Protein AF-0000000079301008 (afdb_homodimer)

pLDDT: mean 95.33, std 5.74, range [49.12, 98.88]

Solvent-accessible surface area (backbone atoms only — not comparable to full-atom values): 20962 Å² total; per-residue (Å²): 133,86,82,76,75,63,61,48,75,62,96,60,30,37,34,34,62,56,54,77,85,48,45,66,58,54,61,72,53,64,46,72,78,66,42,67,60,47,80,73,55,56,88,43,103,39,72,67,31,43,48,50,43,50,50,51,56,71,63,36,83,56,44,48,54,23,32,30,19,46,70,90,41,82,35,36,36,39,29,44,38,63,63,33,70,85,40,23,30,35,29,51,50,76,46,63,33,72,91,43,63,91,46,66,48,63,60,50,50,49,48,56,51,49,47,44,38,44,74,70,70,54,28,47,26,41,33,36,73,38,36,65,84,41,55,68,60,50,50,53,40,48,72,56,62,37,43,79,34,36,47,42,73,50,61,38,44,36,96,88,68,47,63,38,37,29,31,33,32,34,45,42,48,88,50,42,66,61,37,48,52,53,50,46,45,74,76,67,50,68,137,134,87,82,76,75,64,62,49,75,62,96,60,30,36,35,35,63,54,57,78,86,47,46,66,58,52,60,74,55,63,47,70,78,68,41,68,60,46,81,74,56,55,87,43,101,39,70,66,32,42,49,52,42,52,50,49,55,71,64,37,82,57,44,48,53,24,32,29,21,46,70,90,40,81,35,36,36,39,30,44,38,62,64,34,72,87,40,24,30,34,28,51,48,75,47,63,34,73,92,43,62,93,48,64,49,62,60,50,52,49,48,57,51,48,47,43,39,44,72,70,71,54,25,46,26,41,33,36,72,37,37,64,84,39,57,68,61,51,51,52,40,49,72,55,61,36,44,80,33,36,48,41,72,49,61,37,44,36,94,88,68,48,64,37,38,30,32,33,31,36,44,43,48,89,51,41,66,61,34,49,52,53,48,46,42,73,73,66,50,69,137

Radius of gyration: 22.97 Å; Cα contacts (8 Å, |Δi|>4): 709; chains: 2; bounding box: 44×75×54 Å

Secondary structure (DSSP, 8-state):
-----S-EE-SSEEEEE--GGGHHHHHHT--HHHHTT-SS--SSSSHHHHHHHHHHHHHSTTEEEEEEEETTEEEEEEEEEEEEGGGTEEEEEEEE-GGGTTSSHHHHHHHHHHHIIIIIS--SEEEEEEETT-HHHHHHHHHHTPEEEEEEEEEEE-TTS-EEEEEEEEEEGGGHHHHHHHHHHHHH---/-----S-EE-SSEEEEE--GGGHHHHHHT--HHHHTT-SS--SSSSHHHHHHHHHHHHHSTTEEEEEEEETTEEEEEEEEEEEEGGGTEEEEEEEE-GGGTTSHHHHHHHHHHHHIIIIIS--SEEEEEEETT-HHHHHHHHHHTPEEEEEEEEEEE-TTS-EEEEEEEEEEGGGHHHHHHHHHHHHH---

Structure (mmCIF, N/CA/C/O backbone):
data_AF-0000000079301008-model_v1
#
loop_
_entity.id
_entity.type
_entity.pdbx_description
1 polymer 'Alanine acetyltransferase'
#
loop_
_atom_site.group_PDB
_atom_site.id
_atom_site.type_symbol
_atom_site.label_atom_id
_atom_site.label_alt_id
_atom_site.label_comp_id
_atom_site.label_asym_id
_atom_site.label_entity_id
_atom_site.label_seq_id
_atom_site.pdbx_PDB_ins_code
_atom_site.Cartn_x
_atom_site.Cartn_y
_atom_site.Cartn_z
_atom_site.occupancy
_atom_site.B_iso_or_equiv
_atom_site.auth_seq_id
_atom_site.auth_comp_id
_atom_site.auth_asym_id
_atom_site.auth_atom_id
_atom_site.pdbx_PDB_model_num
ATOM 1 N N . MET A 1 1 ? 17.016 2.123 12.203 1 80 1 MET A N 1
ATOM 2 C CA . MET A 1 1 ? 15.664 2.422 12.672 1 80 1 MET A CA 1
ATOM 3 C C . MET A 1 1 ? 15.391 3.922 12.625 1 80 1 MET A C 1
ATOM 5 O O . MET A 1 1 ? 16.25 4.727 12.992 1 80 1 MET A O 1
ATOM 9 N N . TRP A 1 2 ? 14.336 4.352 11.938 1 92.25 2 TRP A N 1
ATOM 10 C CA . TRP A 1 2 ? 13.992 5.766 11.836 1 92.25 2 TRP A CA 1
ATOM 11 C C . TRP A 1 2 ? 13.445 6.297 13.156 1 92.25 2 TRP A C 1
ATOM 13 O O . TRP A 1 2 ? 12.711 5.598 13.852 1 92.25 2 TRP A O 1
ATOM 23 N N . THR A 1 3 ? 13.898 7.441 13.555 1 91.94 3 THR A N 1
ATOM 24 C CA . THR A 1 3 ? 13.383 8.133 14.734 1 91.94 3 THR A CA 1
ATOM 25 C C . THR A 1 3 ? 12.781 9.484 14.352 1 91.94 3 THR A C 1
ATOM 27 O O . THR A 1 3 ? 13.266 10.148 13.438 1 91.94 3 THR A O 1
ATOM 30 N N . PHE A 1 4 ? 11.766 9.789 14.992 1 94.12 4 PHE A N 1
ATOM 31 C CA . PHE A 1 4 ? 11.094 11.062 14.75 1 94.12 4 PHE A CA 1
ATOM 32 C C . PHE A 1 4 ? 11.141 11.938 15.992 1 94.12 4 PHE A C 1
ATOM 34 O O . PHE A 1 4 ? 11.055 11.445 17.125 1 94.12 4 PHE A O 1
ATOM 41 N N . PRO A 1 5 ? 11.297 13.289 15.812 1 94.06 5 PRO A N 1
ATOM 42 C CA . PRO A 1 5 ? 11.266 14.188 16.969 1 94.06 5 PRO A CA 1
ATOM 43 C C . PRO A 1 5 ? 9.891 14.234 17.641 1 94.06 5 PRO A C 1
ATOM 45 O O . PRO A 1 5 ? 8.867 14.125 16.969 1 94.06 5 PRO A O 1
ATOM 48 N N . GLU A 1 6 ? 9.969 14.406 18.891 1 95.44 6 GLU A N 1
ATOM 49 C CA . GLU A 1 6 ? 8.711 14.531 19.625 1 95.44 6 GLU A CA 1
ATOM 50 C C . GLU A 1 6 ? 8.008 15.844 19.297 1 95.44 6 GLU A C 1
ATOM 52 O O . GLU A 1 6 ? 6.781 15.914 19.297 1 95.44 6 GLU A O 1
ATOM 57 N N . ARG A 1 7 ? 8.906 16.797 19.047 1 97.88 7 ARG A N 1
ATOM 58 C CA . ARG A 1 7 ? 8.375 18.125 18.766 1 97.88 7 ARG A CA 1
ATOM 59 C C . ARG A 1 7 ? 9.047 18.734 17.547 1 97.88 7 ARG A C 1
ATOM 61 O O . ARG A 1 7 ? 10.25 18.547 17.328 1 97.88 7 ARG A O 1
ATOM 68 N N . LEU A 1 8 ? 8.289 19.391 16.734 1 97.88 8 LEU A N 1
ATOM 69 C CA . LEU A 1 8 ? 8.766 20.219 15.625 1 97.88 8 LEU A CA 1
ATOM 70 C C . LEU A 1 8 ? 8.148 21.609 15.68 1 97.88 8 LEU A C 1
ATOM 72 O O . LEU A 1 8 ? 6.98 21.766 16.062 1 97.88 8 LEU A O 1
ATOM 76 N N . ALA A 1 9 ? 8.922 22.625 15.375 1 97.5 9 ALA A N 1
ATOM 77 C CA . ALA A 1 9 ? 8.422 24 15.414 1 97.5 9 ALA A CA 1
ATOM 78 C C . ALA A 1 9 ? 8.758 24.734 14.117 1 97.5 9 ALA A C 1
ATOM 80 O O . ALA A 1 9 ? 9.883 24.656 13.625 1 97.5 9 ALA A O 1
ATOM 81 N N . GLY A 1 10 ? 7.762 25.281 13.57 1 97.56 10 GLY A N 1
ATOM 82 C CA . GLY A 1 10 ? 7.922 26.203 12.453 1 97.56 10 GLY A CA 1
ATOM 83 C C . GLY A 1 10 ? 7.625 27.641 12.828 1 97.56 10 GLY A C 1
ATOM 84 O O . GLY A 1 10 ? 7.742 28.016 13.992 1 97.56 10 GLY A O 1
ATOM 85 N N . ARG A 1 11 ? 7.395 28.5 11.852 1 97.38 11 ARG A N 1
ATOM 86 C CA . ARG A 1 11 ? 7.078 29.906 12.102 1 97.38 11 ARG A CA 1
ATOM 87 C C . ARG A 1 11 ? 5.668 30.047 12.664 1 97.38 11 ARG A C 1
ATOM 89 O O . ARG A 1 11 ? 5.445 30.844 13.586 1 97.38 11 ARG A O 1
ATOM 96 N N . TYR A 1 12 ? 4.711 29.281 12.117 1 97.88 12 TYR A N 1
ATOM 97 C CA . TYR A 1 12 ? 3.305 29.422 12.484 1 97.88 12 TYR A CA 1
ATOM 98 C C . TYR A 1 12 ? 2.844 28.219 13.312 1 97.88 12 TYR A C 1
ATOM 100 O O . TYR A 1 12 ? 1.996 28.375 14.195 1 97.88 12 TYR A O 1
ATOM 108 N N . VAL A 1 13 ? 3.453 27.047 13.039 1 98.06 13 VAL A N 1
ATOM 109 C CA . VAL A 1 13 ? 2.93 25.766 13.508 1 98.06 13 VAL A CA 1
ATOM 110 C C . VAL A 1 13 ? 3.918 25.125 14.484 1 98.06 13 VAL A C 1
ATOM 112 O O . VAL A 1 13 ? 5.133 25.219 14.289 1 98.06 13 VAL A O 1
ATOM 115 N N . SER A 1 14 ? 3.361 24.531 15.516 1 98.5 14 SER A N 1
ATOM 116 C CA . SER A 1 14 ? 4.121 23.578 16.312 1 98.5 14 SER A CA 1
ATOM 117 C C . SER A 1 14 ? 3.467 22.203 16.297 1 98.5 14 SER A C 1
ATOM 119 O O . SER A 1 14 ? 2.24 22.078 16.344 1 98.5 14 SER A O 1
ATOM 121 N N . LEU A 1 15 ? 4.281 21.188 16.141 1 98.69 15 LEU A N 1
ATOM 122 C CA . LEU A 1 15 ? 3.854 19.797 16.234 1 98.69 15 LEU A CA 1
ATOM 123 C C . LEU A 1 15 ? 4.27 19.188 17.578 1 98.69 15 LEU A C 1
ATOM 125 O O . LEU A 1 15 ? 5.457 19.125 17.891 1 98.69 15 LEU A O 1
ATOM 129 N N . GLU A 1 16 ? 3.293 18.766 18.328 1 98.5 16 GLU A N 1
ATOM 130 C CA . GLU A 1 16 ? 3.514 18.172 19.641 1 98.5 16 GLU A CA 1
ATOM 131 C C . GLU A 1 16 ? 3.01 16.719 19.672 1 98.5 16 GLU A C 1
ATOM 133 O O . GLU A 1 16 ? 2.043 16.391 18.984 1 98.5 16 GLU A O 1
ATOM 138 N N . PRO A 1 17 ? 3.639 15.945 20.516 1 98.19 17 PRO A N 1
ATOM 139 C CA . PRO A 1 17 ? 3.127 14.57 20.578 1 98.19 17 PRO A CA 1
ATOM 140 C C . PRO A 1 17 ? 1.639 14.508 20.922 1 98.19 17 PRO A C 1
ATOM 142 O O . PRO A 1 17 ? 1.192 15.133 21.891 1 98.19 17 PRO A O 1
ATOM 145 N N . LEU A 1 18 ? 0.96 13.789 20.125 1 98.56 18 LEU A N 1
ATOM 146 C CA . LEU A 1 18 ? -0.46 13.602 20.391 1 98.56 18 LEU A CA 1
ATOM 147 C C . LEU A 1 18 ? -0.665 12.766 21.656 1 98.56 18 LEU A C 1
ATOM 149 O O . LEU A 1 18 ? 0.056 11.797 21.891 1 98.56 18 LEU A O 1
ATOM 153 N N . SER A 1 19 ? -1.565 13.125 22.469 1 98.25 19 SER A N 1
ATOM 154 C CA . SER A 1 19 ? -1.952 12.375 23.672 1 98.25 19 SER A CA 1
ATOM 155 C C . SER A 1 19 ? -3.436 12.555 23.969 1 98.25 19 SER A C 1
ATOM 157 O O . SER A 1 19 ? -4.133 13.305 23.281 1 98.25 19 SER A O 1
ATOM 159 N N . LEU A 1 20 ? -3.834 11.828 24.984 1 98.06 20 LEU A N 1
ATOM 160 C CA . LEU A 1 20 ? -5.242 11.914 25.359 1 98.06 20 LEU A CA 1
ATOM 161 C C . LEU A 1 20 ? -5.559 13.266 25.984 1 98.06 20 LEU A C 1
ATOM 163 O O . LEU A 1 20 ? -6.73 13.641 26.109 1 98.06 20 LEU A O 1
ATOM 167 N N . SER A 1 21 ? -4.551 13.984 26.359 1 98.12 21 SER A N 1
ATOM 168 C CA . SER A 1 21 ? -4.785 15.32 26.906 1 98.12 21 SER A CA 1
ATOM 169 C C . SER A 1 21 ? -5.355 16.266 25.859 1 98.12 21 SER A C 1
ATOM 171 O O . SER A 1 21 ? -5.887 17.328 26.172 1 98.12 21 SER A O 1
ATOM 173 N N . HIS A 1 22 ? -5.27 15.914 24.609 1 98.25 22 HIS A N 1
ATOM 174 C CA . HIS A 1 22 ? -5.773 16.734 23.516 1 98.25 22 HIS A CA 1
ATOM 175 C C . HIS A 1 22 ? -7.25 16.469 23.266 1 98.25 22 HIS A C 1
ATOM 177 O O . HIS A 1 22 ? -7.875 17.141 22.438 1 98.25 22 HIS A O 1
ATOM 183 N N . LEU A 1 23 ? -7.824 15.523 23.984 1 97.88 23 LEU A N 1
ATOM 184 C CA . LEU A 1 23 ? -9.188 15.062 23.75 1 97.88 23 LEU A CA 1
ATOM 185 C C . LEU A 1 23 ? -10.172 16.219 23.828 1 97.88 23 LEU A C 1
ATOM 187 O O . LEU A 1 23 ? -11.031 16.375 22.953 1 97.88 23 LEU A O 1
ATOM 191 N N . PRO A 1 24 ? -10.078 17.125 24.797 1 97.31 24 PRO A N 1
ATOM 192 C CA . PRO A 1 24 ? -11.031 18.234 24.844 1 97.31 24 PRO A CA 1
ATOM 193 C C . PRO A 1 24 ? -10.992 19.109 23.594 1 97.31 24 PRO A C 1
ATOM 195 O O . PRO A 1 24 ? -12.031 19.578 23.125 1 97.31 24 PRO A O 1
ATOM 198 N N . GLY A 1 25 ? -9.812 19.312 23.078 1 97.19 25 GLY A N 1
ATOM 199 C CA . GLY A 1 25 ? -9.688 20.078 21.844 1 97.19 25 GLY A CA 1
ATOM 200 C C . GLY A 1 25 ? -10.336 19.391 20.656 1 97.19 25 GLY A C 1
ATOM 201 O O . GLY A 1 25 ? -11.016 20.047 19.859 1 97.19 25 GLY A O 1
ATOM 202 N N . PHE A 1 26 ? -10.188 18.078 20.547 1 97.06 26 PHE A N 1
ATOM 203 C CA . PHE A 1 26 ? -10.805 17.297 19.484 1 97.06 26 PHE A CA 1
ATOM 204 C C . PHE A 1 26 ? -12.32 17.328 19.609 1 97.06 26 PHE A C 1
ATOM 206 O O . PHE A 1 26 ? -13.031 17.422 18.594 1 97.06 26 PHE A O 1
ATOM 213 N N . LEU A 1 27 ? -12.734 17.25 20.844 1 96.5 27 LEU A N 1
ATOM 214 C CA . LEU A 1 27 ? -14.172 17.297 21.078 1 96.5 27 LEU A CA 1
ATOM 215 C C . LEU A 1 27 ? -14.742 18.656 20.688 1 96.5 27 LEU A C 1
ATOM 217 O O . LEU A 1 27 ? -15.773 18.734 20.031 1 96.5 27 LEU A O 1
ATOM 221 N N . ALA A 1 28 ? -14.055 19.688 21.031 1 96.12 28 ALA A N 1
ATOM 222 C CA . ALA A 1 28 ? -14.516 21.047 20.781 1 96.12 28 ALA A CA 1
ATOM 223 C C . ALA A 1 28 ? -14.578 21.344 19.297 1 96.12 28 ALA A C 1
ATOM 225 O O . ALA A 1 28 ? -15.43 22.109 18.844 1 96.12 28 ALA A O 1
ATOM 226 N N . GLN A 1 29 ? -13.719 20.703 18.594 1 95.38 29 GLN A N 1
ATOM 227 C CA . GLN A 1 29 ? -13.602 21.016 17.172 1 95.38 29 GLN A CA 1
ATOM 228 C C . GLN A 1 29 ? -14.289 19.953 16.328 1 95.38 29 GLN A C 1
ATOM 230 O O . GLN A 1 29 ? -14.148 19.938 15.102 1 95.38 29 GLN A O 1
ATOM 235 N N . TYR A 1 30 ? -14.969 19.047 16.969 1 94.62 30 TYR A N 1
ATOM 236 C CA . TYR A 1 30 ? -15.57 17.953 16.203 1 94.62 30 TYR A CA 1
ATOM 237 C C . TYR A 1 30 ? -16.5 18.484 15.117 1 94.62 30 TYR A C 1
ATOM 239 O O . TYR A 1 30 ? -17.375 19.297 15.391 1 94.62 30 TYR A O 1
ATOM 247 N N . ASP A 1 31 ? -16.297 18.094 13.969 1 93.38 31 ASP A N 1
ATOM 248 C CA . ASP A 1 31 ? -17.094 18.375 12.781 1 93.38 31 ASP A CA 1
ATOM 249 C C . ASP A 1 31 ? -17.156 17.156 11.867 1 93.38 31 ASP A C 1
ATOM 251 O O . ASP A 1 31 ? -16.141 16.703 11.352 1 93.38 31 ASP A O 1
ATOM 255 N N . PRO A 1 32 ? -18.359 16.672 11.727 1 90.62 32 PRO A N 1
ATOM 256 C CA . PRO A 1 32 ? -18.484 15.477 10.891 1 90.62 32 PRO A CA 1
ATOM 257 C C . PRO A 1 32 ? -17.906 15.664 9.492 1 90.62 32 PRO A C 1
ATOM 259 O O . PRO A 1 32 ? -17.438 14.703 8.875 1 90.62 32 PRO A O 1
ATOM 262 N N . GLU A 1 33 ? -17.828 16.797 9.008 1 89.06 33 GLU A N 1
ATOM 263 C CA . GLU A 1 33 ? -17.297 17.078 7.676 1 89.06 33 GLU A CA 1
ATOM 264 C C . GLU A 1 33 ? -15.797 16.766 7.609 1 89.06 33 GLU A C 1
ATOM 266 O O . GLU A 1 33 ? -15.297 16.328 6.574 1 89.06 33 GLU A O 1
ATOM 271 N N . VAL A 1 34 ? -15.141 16.969 8.719 1 88.56 34 VAL A N 1
ATOM 272 C CA . VAL A 1 34 ? -13.695 16.766 8.766 1 88.56 34 VAL A CA 1
ATOM 273 C C . VAL A 1 34 ? -13.383 15.266 8.781 1 88.56 34 VAL A C 1
ATOM 275 O O . VAL A 1 34 ? -12.406 14.82 8.18 1 88.56 34 VAL A O 1
ATOM 278 N N . TYR A 1 35 ? -14.281 14.531 9.391 1 89.12 35 TYR A N 1
ATOM 279 C CA . TYR A 1 35 ? -14.016 13.117 9.625 1 89.12 35 TYR A CA 1
ATOM 280 C C . TYR A 1 35 ? -14.539 12.266 8.484 1 89.12 35 TYR A C 1
ATOM 282 O O . TYR A 1 35 ? -14.172 11.094 8.352 1 89.12 35 TYR A O 1
ATOM 290 N N . ARG A 1 36 ? -15.281 12.867 7.609 1 84.94 36 ARG A N 1
ATOM 291 C CA . ARG A 1 36 ? -16.047 12.141 6.605 1 84.94 36 ARG A CA 1
ATOM 292 C C . ARG A 1 36 ? -15.125 11.375 5.656 1 84.94 36 ARG A C 1
ATOM 294 O O . ARG A 1 36 ? -15.469 10.289 5.184 1 84.94 36 ARG A O 1
ATOM 301 N N . PHE A 1 37 ? -13.93 11.906 5.516 1 84.25 37 PHE A N 1
ATOM 302 C CA . PHE A 1 37 ? -13.078 11.328 4.484 1 84.25 37 PHE A CA 1
ATOM 303 C C . PHE A 1 37 ? -11.93 10.539 5.109 1 84.25 37 PHE A C 1
ATOM 305 O O . PHE A 1 37 ? -11.094 9.984 4.398 1 84.25 37 PHE A O 1
ATOM 312 N N . LEU A 1 38 ? -11.891 10.461 6.398 1 86.81 38 LEU A N 1
ATOM 313 C CA . LEU A 1 38 ? -10.789 9.773 7.074 1 86.81 38 LEU A CA 1
ATOM 314 C C . LEU A 1 38 ? -11.016 8.266 7.074 1 86.81 38 LEU A C 1
ATOM 316 O O . LEU A 1 38 ? -12.156 7.801 6.988 1 86.81 38 LEU A O 1
ATOM 320 N N . SER A 1 39 ? -9.922 7.555 7.117 1 79.75 39 SER A N 1
ATOM 321 C CA . SER A 1 39 ? -9.977 6.094 7.117 1 79.75 39 SER A CA 1
ATOM 322 C C . SER A 1 39 ? -10.508 5.562 8.445 1 79.75 39 SER A C 1
ATOM 324 O O . SER A 1 39 ? -11.031 4.445 8.508 1 79.75 39 SER A O 1
ATOM 326 N N . ARG A 1 40 ? -10.281 6.332 9.484 1 83 40 ARG A N 1
ATOM 327 C CA . ARG A 1 40 ? -10.781 6.016 10.82 1 83 40 ARG A CA 1
ATOM 328 C C . ARG A 1 40 ? -11.641 7.152 11.359 1 83 40 ARG A C 1
ATOM 330 O O . ARG A 1 40 ? -11.141 8.25 11.602 1 83 40 ARG A O 1
ATOM 337 N N . ILE A 1 41 ? -12.852 6.812 11.484 1 84.38 41 ILE A N 1
ATOM 338 C CA . ILE A 1 41 ? -13.797 7.824 11.945 1 84.38 41 ILE A CA 1
ATOM 339 C C . ILE A 1 41 ? -14.352 7.426 13.312 1 84.38 41 ILE A C 1
ATOM 341 O O . ILE A 1 41 ? -14.672 6.254 13.539 1 84.38 41 ILE A O 1
ATOM 345 N N . PRO A 1 42 ? -14.422 8.438 14.164 1 87.88 42 PRO A N 1
ATOM 346 C CA . PRO A 1 42 ? -15.117 8.102 15.414 1 87.88 42 PRO A CA 1
ATOM 347 C C . PRO A 1 42 ? -16.547 7.613 15.18 1 87.88 42 PRO A C 1
ATOM 349 O O . PRO A 1 42 ? -17.234 8.109 14.281 1 87.88 42 PRO A O 1
ATOM 352 N N . LEU A 1 43 ? -17.047 6.762 15.992 1 82.44 43 LEU A N 1
ATOM 353 C CA . LEU A 1 43 ? -18.344 6.129 15.828 1 82.44 43 LEU A CA 1
ATOM 354 C C . LEU A 1 43 ? -19.469 7.113 16.125 1 82.44 43 LEU A C 1
ATOM 356 O O . LEU A 1 43 ? -20.594 6.953 15.625 1 82.44 43 LEU A O 1
ATOM 360 N N . ALA A 1 44 ? -19.172 8.07 17.078 1 86.5 44 ALA A N 1
ATOM 361 C CA . ALA A 1 44 ? -20.125 9.086 17.5 1 86.5 44 ALA A CA 1
ATOM 362 C C . ALA A 1 44 ? -19.406 10.352 17.969 1 86.5 44 ALA A C 1
ATOM 364 O O . ALA A 1 44 ? -18.203 10.32 18.25 1 86.5 44 ALA A O 1
ATOM 365 N N . PRO A 1 45 ? -20.141 11.406 17.875 1 90.62 45 PRO A N 1
ATOM 366 C CA . PRO A 1 45 ? -19.531 12.641 18.391 1 90.62 45 PRO A CA 1
ATOM 367 C C . PRO A 1 45 ? -19.562 12.734 19.906 1 90.62 45 PRO A C 1
ATOM 369 O O . PRO A 1 45 ? -20.062 13.711 20.469 1 90.62 45 PRO A O 1
ATOM 372 N N . THR A 1 46 ? -19.125 11.703 20.562 1 94.75 46 THR A N 1
ATOM 373 C CA . THR A 1 46 ? -19.094 11.641 22.031 1 94.75 46 THR A CA 1
ATOM 374 C C . THR A 1 46 ? -17.656 11.555 22.531 1 94.75 46 THR A C 1
ATOM 376 O O . THR A 1 46 ? -16.75 11.195 21.797 1 94.75 46 THR A O 1
ATOM 379 N N . GLU A 1 47 ? -17.547 11.961 23.75 1 96.31 47 GLU A N 1
ATOM 380 C CA . GLU A 1 47 ? -16.234 11.891 24.359 1 96.31 47 GLU A CA 1
ATOM 381 C C . GLU A 1 47 ? -15.688 10.461 24.344 1 96.31 47 GLU A C 1
ATOM 383 O O . GLU A 1 47 ? -14.516 10.242 24.047 1 96.31 47 GLU A O 1
ATOM 388 N N . GLU A 1 48 ? -16.594 9.57 24.594 1 96.56 48 GLU A N 1
ATOM 389 C CA . GLU A 1 48 ? -16.203 8.164 24.625 1 96.56 48 GLU A CA 1
ATOM 390 C C . GLU A 1 48 ? -15.719 7.703 23.25 1 96.56 48 GLU A C 1
ATOM 392 O O . GLU A 1 48 ? -14.68 7.047 23.141 1 96.56 48 GLU A O 1
ATOM 397 N N . ALA A 1 49 ? -16.422 8.023 22.266 1 95.19 49 ALA A N 1
ATOM 398 C CA . ALA A 1 49 ? -16.078 7.609 20.906 1 95.19 49 ALA A CA 1
ATOM 399 C C . ALA A 1 49 ? -14.789 8.266 20.438 1 95.19 49 ALA A C 1
ATOM 401 O O . ALA A 1 49 ? -13.953 7.617 19.812 1 95.19 49 ALA A O 1
ATOM 402 N N . LEU A 1 50 ? -14.625 9.5 20.781 1 96.19 50 LEU A N 1
ATOM 403 C CA . LEU A 1 50 ? -13.422 10.219 20.375 1 96.19 50 LEU A CA 1
ATOM 404 C C . LEU A 1 50 ? -12.211 9.734 21.156 1 96.19 50 LEU A C 1
ATOM 406 O O . LEU A 1 50 ? -11.094 9.688 20.625 1 96.19 50 LEU A O 1
ATOM 410 N N . ARG A 1 51 ? -12.453 9.438 22.422 1 97.38 51 ARG A N 1
ATOM 411 C CA . ARG A 1 51 ? -11.375 8.844 23.203 1 97.38 51 ARG A CA 1
ATOM 412 C C . ARG A 1 51 ? -10.906 7.531 22.594 1 97.38 51 ARG A C 1
ATOM 414 O O . ARG A 1 51 ? -9.703 7.305 22.453 1 97.38 51 ARG A O 1
ATOM 421 N N . ALA A 1 52 ? -11.844 6.742 22.234 1 95.88 52 ALA A N 1
ATOM 422 C CA . ALA A 1 52 ? -11.516 5.469 21.594 1 95.88 52 ALA A CA 1
ATOM 423 C C . ALA A 1 52 ? -10.758 5.691 20.297 1 95.88 52 ALA A C 1
ATOM 425 O O . ALA A 1 52 ? -9.82 4.949 19.984 1 95.88 52 ALA A O 1
ATOM 426 N N . HIS A 1 53 ? -11.172 6.633 19.578 1 94.5 53 HIS A N 1
ATOM 427 C CA . HIS A 1 53 ? -10.523 6.996 18.328 1 94.5 53 HIS A CA 1
ATOM 428 C C . HIS A 1 53 ? -9.062 7.383 18.547 1 94.5 53 HIS A C 1
ATOM 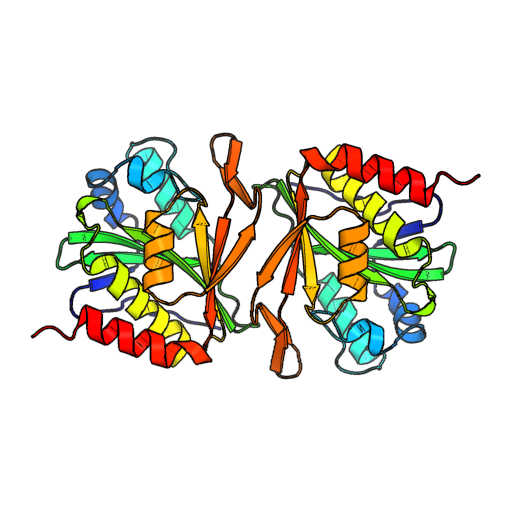430 O O . HIS A 1 53 ? -8.164 6.859 17.891 1 94.5 53 HIS A O 1
ATOM 436 N N . LEU A 1 54 ? -8.797 8.234 19.516 1 96.69 54 LEU A N 1
ATOM 437 C CA . LEU A 1 54 ? -7.445 8.68 19.812 1 96.69 54 LEU A CA 1
ATOM 438 C C . LEU A 1 54 ? -6.598 7.531 20.344 1 96.69 54 LEU A C 1
ATOM 440 O O . LEU A 1 54 ? -5.426 7.398 19.984 1 96.69 54 LEU A O 1
ATOM 444 N N . GLU A 1 55 ? -7.195 6.738 21.156 1 97.25 55 GLU A N 1
ATOM 445 C CA . GLU A 1 55 ? -6.48 5.582 21.688 1 97.25 55 GLU A CA 1
ATOM 446 C C . GLU A 1 55 ? -6.047 4.633 20.578 1 97.25 55 GLU A C 1
ATOM 448 O O . GLU A 1 55 ? -4.934 4.105 20.609 1 97.25 55 GLU A O 1
ATOM 453 N N . ALA A 1 56 ? -6.934 4.449 19.641 1 94.25 56 ALA A N 1
ATOM 454 C CA . ALA A 1 56 ? -6.613 3.586 18.516 1 94.25 56 ALA A CA 1
ATOM 455 C C . ALA A 1 56 ? -5.457 4.152 17.703 1 94.25 56 ALA A C 1
ATOM 457 O O . ALA A 1 56 ? -4.555 3.416 17.297 1 94.25 56 ALA A O 1
ATOM 458 N N . LEU A 1 57 ? -5.477 5.406 17.5 1 95 57 LEU A N 1
ATOM 459 C CA . LEU A 1 57 ? -4.402 6.078 16.781 1 95 57 LEU A CA 1
ATOM 460 C C . LEU A 1 57 ? -3.074 5.922 17.516 1 95 57 LEU A C 1
ATOM 462 O O . LEU A 1 57 ? -2.049 5.629 16.891 1 95 57 LEU A O 1
ATOM 466 N N . LEU A 1 58 ? -3.121 6.078 18.781 1 96.62 58 LEU A N 1
ATOM 467 C CA . LEU A 1 58 ? -1.918 6.09 19.609 1 96.62 58 LEU A CA 1
ATOM 468 C C . LEU A 1 58 ? -1.346 4.688 19.75 1 96.62 58 LEU A C 1
ATOM 470 O O . LEU A 1 58 ? -0.145 4.52 19.984 1 96.62 58 LEU A O 1
ATOM 474 N N . SER A 1 59 ? -2.209 3.701 19.562 1 95.31 59 SER A N 1
ATOM 475 C CA . SER A 1 59 ? -1.774 2.324 19.766 1 95.31 59 SER A CA 1
ATOM 476 C C . SER A 1 59 ? -1.398 1.656 18.453 1 95.31 59 SER A C 1
ATOM 478 O O . SER A 1 59 ? -0.87 0.542 18.438 1 95.31 59 SER A O 1
ATOM 480 N N . GLU A 1 60 ? -1.635 2.266 17.375 1 92.5 60 GLU A N 1
ATOM 481 C CA . GLU A 1 60 ? -1.367 1.668 16.078 1 92.5 60 GLU A CA 1
ATOM 482 C C . GLU A 1 60 ? 0.132 1.512 15.836 1 92.5 60 GLU A C 1
ATOM 484 O O . GLU A 1 60 ? 0.87 2.498 15.82 1 92.5 60 GLU A O 1
ATOM 489 N N . PRO A 1 61 ? 0.514 0.294 15.656 1 89.75 61 PRO A N 1
ATOM 490 C CA . PRO A 1 61 ? 1.945 0.099 15.414 1 89.75 61 PRO A CA 1
ATOM 491 C C . PRO A 1 61 ? 2.43 0.796 14.141 1 89.75 61 PRO A C 1
ATOM 493 O O . PRO A 1 61 ? 1.759 0.743 13.109 1 89.75 61 PRO A O 1
ATOM 496 N N . GLY A 1 62 ? 3.549 1.447 14.258 1 90.62 62 GLY A N 1
ATOM 497 C CA . GLY A 1 62 ? 4.156 2.09 13.102 1 90.62 62 GLY A CA 1
ATOM 498 C C . GLY A 1 62 ? 3.537 3.436 12.773 1 90.62 62 GLY A C 1
ATOM 499 O O . GLY A 1 62 ? 3.629 3.904 11.641 1 90.62 62 GLY A O 1
ATOM 500 N N . ARG A 1 63 ? 2.85 3.939 13.719 1 95.44 63 ARG A N 1
ATOM 501 C CA . ARG A 1 63 ? 2.281 5.27 13.516 1 95.44 63 ARG A CA 1
ATOM 502 C C . ARG A 1 63 ? 2.797 6.246 14.57 1 95.44 63 ARG A C 1
ATOM 504 O O . ARG A 1 63 ? 2.914 5.895 15.75 1 95.44 63 ARG A O 1
ATOM 511 N N . VAL A 1 64 ? 3.182 7.395 14.141 1 97.38 64 VAL A N 1
ATOM 512 C CA . VAL A 1 64 ? 3.564 8.492 15.023 1 97.38 64 VAL A CA 1
ATOM 513 C C . VAL A 1 64 ? 2.641 9.688 14.789 1 97.38 64 VAL A C 1
ATOM 515 O O . VAL A 1 64 ? 2.459 10.125 13.648 1 97.38 64 VAL A O 1
ATOM 518 N N . ASN A 1 65 ? 2.074 10.188 15.883 1 98.25 65 ASN A N 1
ATOM 519 C CA . ASN A 1 65 ? 1.072 11.242 15.773 1 98.25 65 ASN A CA 1
ATOM 520 C C . ASN A 1 65 ? 1.532 12.523 16.469 1 98.25 65 ASN A C 1
ATOM 522 O O . ASN A 1 65 ? 2.117 12.477 17.547 1 98.25 65 ASN A O 1
ATOM 526 N N . TRP A 1 66 ? 1.237 13.625 15.836 1 98.81 66 TRP A N 1
ATOM 527 C CA . TRP A 1 66 ? 1.423 14.938 16.438 1 98.81 66 TRP A CA 1
ATOM 528 C C . TRP A 1 66 ? 0.119 15.734 16.438 1 98.81 66 TRP A C 1
ATOM 530 O O . TRP A 1 66 ? -0.648 15.664 15.469 1 98.81 66 TRP A O 1
ATOM 540 N N . ALA A 1 67 ? -0.11 16.406 17.484 1 98.81 67 ALA A N 1
ATOM 541 C CA . ALA A 1 67 ? -1.074 17.5 17.469 1 98.81 67 ALA A CA 1
ATOM 542 C C . ALA A 1 67 ? -0.498 18.719 16.75 1 98.81 67 ALA A C 1
ATOM 544 O O . ALA A 1 67 ? 0.661 19.094 16.969 1 98.81 67 ALA A O 1
ATOM 545 N N . VAL A 1 68 ? -1.283 19.297 15.914 1 98.88 68 VAL A N 1
ATOM 546 C CA . VAL A 1 68 ? -0.877 20.5 15.188 1 98.88 68 VAL A CA 1
ATOM 547 C C . VAL A 1 68 ? -1.414 21.734 15.891 1 98.88 68 VAL A C 1
ATOM 549 O O . VAL A 1 68 ? -2.629 21.906 16.031 1 98.88 68 VAL A O 1
ATOM 552 N N . TYR A 1 69 ? -0.534 22.594 16.281 1 98.75 69 TYR A N 1
ATOM 553 C CA . TYR A 1 69 ? -0.927 23.859 16.875 1 98.75 69 TYR A CA 1
ATOM 554 C C . TYR A 1 69 ? -0.626 25.031 15.938 1 98.75 69 TYR A C 1
ATOM 556 O O . TYR A 1 69 ? 0.477 25.125 15.398 1 98.75 69 TYR A O 1
ATOM 564 N N . LEU A 1 70 ? -1.548 25.828 15.703 1 98.5 70 LEU A N 1
ATOM 565 C CA . LEU A 1 70 ? -1.378 27.156 15.117 1 98.5 70 LEU A CA 1
ATOM 566 C C . LEU A 1 70 ? -1.405 28.234 16.188 1 98.5 70 LEU A C 1
ATOM 568 O O . LEU A 1 70 ? -2.475 28.594 16.688 1 98.5 70 LEU A O 1
ATOM 572 N N . GLY A 1 71 ? -0.255 28.75 16.516 1 95.81 71 GLY A N 1
ATOM 573 C CA . GLY A 1 71 ? -0.195 29.484 17.766 1 95.81 71 GLY A CA 1
ATOM 574 C C . GLY A 1 71 ? -0.586 28.656 18.969 1 95.81 71 GLY A C 1
ATOM 575 O O . GLY A 1 71 ? -0.02 27.578 19.203 1 95.81 71 GLY A O 1
ATOM 576 N N . GLU A 1 72 ? -1.6 29.047 19.719 1 95.38 72 GLU A N 1
ATOM 577 C CA . GLU A 1 72 ? -2.033 28.328 20.906 1 95.38 72 GLU A CA 1
ATOM 578 C C . GLU A 1 72 ? -3.242 27.438 20.609 1 95.38 72 GLU A C 1
ATOM 580 O O . GLU A 1 72 ? -3.695 26.688 21.469 1 95.38 72 GLU A O 1
ATOM 585 N N . ALA A 1 73 ? -3.695 27.5 19.422 1 97.69 73 ALA A N 1
ATOM 586 C CA . ALA A 1 73 ? -4.922 26.797 19.062 1 97.69 73 ALA A CA 1
ATOM 587 C C . ALA A 1 73 ? -4.609 25.406 18.5 1 97.69 73 ALA A C 1
ATOM 589 O O . ALA A 1 73 ? -3.732 25.266 17.641 1 97.69 73 ALA A O 1
ATOM 590 N N . LEU A 1 74 ? -5.301 24.422 19.031 1 98.5 74 LEU A N 1
ATOM 591 C CA . LEU A 1 74 ? -5.227 23.094 18.422 1 98.5 74 LEU A CA 1
ATOM 592 C C . LEU A 1 74 ? -5.922 23.078 17.062 1 98.5 74 LEU A C 1
ATOM 594 O O . LEU A 1 74 ? -7.148 23.172 16.984 1 98.5 74 LEU A O 1
ATOM 598 N N . ALA A 1 75 ? -5.102 22.875 16.016 1 98.56 75 ALA A N 1
ATOM 599 C CA . ALA A 1 75 ? -5.629 23.062 14.672 1 98.56 75 ALA A CA 1
ATOM 600 C C . ALA A 1 75 ? -5.887 21.703 14 1 98.56 75 ALA A C 1
ATOM 602 O O . ALA A 1 75 ? -6.562 21.641 12.969 1 98.56 75 ALA A O 1
ATOM 603 N N . GLY A 1 76 ? -5.344 20.625 14.516 1 98.31 76 GLY A N 1
ATOM 604 C CA . GLY A 1 76 ? -5.547 19.328 13.906 1 98.31 76 GLY A CA 1
ATOM 605 C C . GLY A 1 76 ? -4.512 18.297 14.328 1 98.31 76 GLY A C 1
ATOM 606 O O . GLY A 1 76 ? -4.051 18.312 15.469 1 98.31 76 GLY A O 1
ATOM 607 N N . ARG A 1 77 ? -4.242 17.375 13.445 1 98.19 77 ARG A N 1
ATOM 608 C CA . ARG A 1 77 ? -3.309 16.266 13.672 1 98.19 77 ARG A CA 1
ATOM 609 C C . ARG A 1 77 ? -2.562 15.922 12.391 1 98.19 77 ARG A C 1
ATOM 611 O O . ARG A 1 77 ? -3.104 16.062 11.289 1 98.19 77 ARG A O 1
ATOM 618 N N . ILE A 1 78 ? -1.342 15.539 12.555 1 98.44 78 ILE A N 1
ATOM 619 C CA . ILE A 1 78 ? -0.554 14.984 11.461 1 98.44 78 ILE A CA 1
ATOM 620 C C . ILE A 1 78 ? 0.152 13.711 11.93 1 98.44 78 ILE A C 1
ATOM 622 O O . ILE A 1 78 ? 0.46 13.57 13.117 1 98.44 78 ILE A O 1
ATOM 626 N N . SER A 1 79 ? 0.34 12.812 11.016 1 98.25 79 SER A N 1
ATOM 627 C CA . SER A 1 79 ? 0.909 11.531 11.406 1 98.25 79 SER A CA 1
ATOM 628 C C . SER A 1 79 ? 1.851 10.992 10.328 1 98.25 79 SER A C 1
ATOM 630 O O . SER A 1 79 ? 1.665 11.273 9.141 1 98.25 79 SER A O 1
ATOM 632 N N . VAL A 1 80 ? 2.867 10.367 10.758 1 98 80 VAL A N 1
ATOM 633 C CA . VAL A 1 80 ? 3.588 9.406 9.93 1 98 80 VAL A CA 1
ATOM 634 C C . VAL A 1 80 ? 2.943 8.031 10.062 1 98 80 VAL A C 1
ATOM 636 O O . VAL A 1 80 ? 2.674 7.566 11.172 1 98 80 VAL A O 1
ATOM 639 N N . ILE A 1 81 ? 2.727 7.449 8.898 1 95.62 81 ILE A N 1
ATOM 640 C CA . ILE A 1 81 ? 2.025 6.172 8.844 1 95.62 81 ILE A CA 1
ATOM 641 C C . ILE A 1 81 ? 2.916 5.121 8.188 1 95.62 81 ILE A C 1
ATOM 643 O O . ILE A 1 81 ? 3.525 5.383 7.145 1 95.62 81 ILE A O 1
ATOM 647 N N . ALA A 1 82 ? 3.061 3.957 8.766 1 90.12 82 ALA A N 1
ATOM 648 C CA . ALA A 1 82 ? 3.703 2.758 8.234 1 90.12 82 ALA A CA 1
ATOM 649 C C . ALA A 1 82 ? 5.07 3.086 7.637 1 90.12 82 ALA A C 1
ATOM 651 O O . ALA A 1 82 ? 5.332 2.785 6.469 1 90.12 82 ALA A O 1
ATOM 652 N N . PRO A 1 83 ? 5.957 3.688 8.422 1 95.44 83 PRO A N 1
ATOM 653 C CA . PRO A 1 83 ? 7.316 3.908 7.922 1 95.44 83 PRO A CA 1
ATOM 654 C C . PRO A 1 83 ? 8.047 2.605 7.594 1 95.44 83 PRO A C 1
ATOM 656 O O . PRO A 1 83 ? 7.914 1.62 8.328 1 95.44 83 PRO A O 1
ATOM 659 N N . GLU A 1 84 ? 8.711 2.598 6.484 1 95.62 84 GLU A N 1
ATOM 660 C CA . GLU A 1 84 ? 9.508 1.462 6.035 1 95.62 84 GLU A CA 1
ATOM 661 C C . GLU A 1 84 ? 10.953 1.879 5.754 1 95.62 84 GLU A C 1
ATOM 663 O O . GLU A 1 84 ? 11.344 2.039 4.598 1 95.62 84 GLU A O 1
ATOM 668 N N . PRO A 1 85 ? 11.727 1.93 6.832 1 96 85 PRO A N 1
ATOM 669 C CA . PRO A 1 85 ? 13.117 2.35 6.641 1 96 85 PRO A CA 1
ATOM 670 C C . PRO A 1 85 ? 13.867 1.479 5.629 1 96 85 PRO A C 1
ATOM 672 O O . PRO A 1 85 ? 14.75 1.967 4.926 1 96 85 PRO A O 1
ATOM 675 N N . GLU A 1 86 ? 13.508 0.198 5.508 1 92.31 86 GLU A N 1
ATOM 676 C CA . GLU A 1 86 ? 14.18 -0.714 4.59 1 92.31 86 GLU A CA 1
ATOM 677 C C . GLU A 1 86 ? 13.953 -0.309 3.139 1 92.31 86 GLU A C 1
ATOM 679 O O . GLU A 1 86 ? 14.766 -0.609 2.268 1 92.31 86 GLU A O 1
ATOM 684 N N . HIS A 1 87 ? 12.883 0.372 2.912 1 95.31 87 HIS A N 1
ATOM 685 C CA . HIS A 1 87 ? 12.57 0.824 1.562 1 95.31 87 HIS A CA 1
ATOM 686 C C . HIS A 1 87 ? 12.641 2.344 1.459 1 95.31 87 HIS A C 1
ATOM 688 O O . HIS A 1 87 ? 12.258 2.92 0.44 1 95.31 87 HIS A O 1
ATOM 694 N N . LEU A 1 88 ? 13.031 3.016 2.527 1 97.62 88 LEU A N 1
ATOM 695 C CA . LEU A 1 88 ? 13.211 4.461 2.613 1 97.62 88 LEU A CA 1
ATOM 696 C C . LEU A 1 88 ? 11.938 5.191 2.193 1 97.62 88 LEU A C 1
ATOM 698 O O . LEU A 1 88 ? 11.992 6.121 1.383 1 97.62 88 LEU A O 1
ATOM 702 N N . LYS A 1 89 ? 10.859 4.734 2.736 1 98.19 89 LYS A N 1
ATOM 703 C CA . LYS A 1 89 ? 9.602 5.395 2.406 1 98.19 89 LYS A CA 1
ATOM 704 C C . LYS A 1 89 ? 8.688 5.477 3.625 1 98.19 89 LYS A C 1
ATOM 706 O O . LYS A 1 89 ? 8.852 4.719 4.582 1 98.19 89 LYS A O 1
ATOM 711 N N . LEU A 1 90 ? 7.777 6.383 3.594 1 98.38 90 LEU A N 1
ATOM 712 C CA . LEU A 1 90 ? 6.746 6.531 4.617 1 98.38 90 LEU A CA 1
ATOM 713 C C . LEU A 1 90 ? 5.52 7.238 4.055 1 98.38 90 LEU A C 1
ATOM 715 O O . LEU A 1 90 ? 5.531 7.691 2.91 1 98.38 90 LEU A O 1
ATOM 719 N N . GLU A 1 91 ? 4.492 7.215 4.852 1 98.44 91 GLU A N 1
ATOM 720 C CA . GLU A 1 91 ? 3.25 7.898 4.508 1 98.44 91 GLU A CA 1
ATOM 721 C C . GLU A 1 91 ? 2.918 8.984 5.527 1 98.44 91 GLU A C 1
ATOM 723 O O . GLU A 1 91 ? 3.162 8.82 6.723 1 98.44 91 GLU A O 1
ATOM 728 N N . ILE A 1 92 ? 2.461 10.094 5.008 1 98.5 92 ILE A N 1
ATOM 729 C CA . ILE A 1 92 ? 2.018 11.172 5.883 1 98.5 92 ILE A CA 1
ATOM 730 C C . ILE A 1 92 ? 0.514 11.383 5.723 1 98.5 92 ILE A C 1
ATOM 732 O O . ILE A 1 92 ? -0.006 11.359 4.602 1 98.5 92 ILE A O 1
ATOM 736 N N . GLY A 1 93 ? -0.178 11.477 6.766 1 97.25 93 GLY A N 1
ATOM 737 C CA . GLY A 1 93 ? -1.585 11.844 6.812 1 97.25 93 GLY A CA 1
ATOM 738 C C . GLY A 1 93 ? -1.864 13.031 7.703 1 97.25 93 GLY A C 1
ATOM 739 O O . GLY A 1 93 ? -1.25 13.18 8.766 1 97.25 93 GLY A O 1
ATOM 740 N N . THR A 1 94 ? -2.83 13.859 7.297 1 97 94 THR A N 1
ATOM 741 C CA . THR A 1 94 ? -3.125 15.062 8.062 1 97 94 THR A CA 1
ATOM 742 C C . THR A 1 94 ? -4.633 15.258 8.211 1 97 94 THR A C 1
ATOM 744 O O . THR A 1 94 ? -5.406 14.844 7.348 1 97 94 THR A O 1
ATOM 747 N N . MET A 1 95 ? -5.035 15.727 9.266 1 96.94 95 MET A N 1
ATOM 748 C CA . MET A 1 95 ? -6.383 16.188 9.57 1 96.94 95 MET A CA 1
ATOM 749 C C . MET A 1 95 ? -6.355 17.594 10.164 1 96.94 95 MET A C 1
ATOM 751 O O . MET A 1 95 ? -5.781 17.812 11.234 1 96.94 95 MET A O 1
ATOM 755 N N . ILE A 1 96 ? -6.914 18.562 9.508 1 97.31 96 ILE A N 1
ATOM 756 C CA . ILE A 1 96 ? -7.008 19.938 10.008 1 97.31 96 ILE A CA 1
ATOM 757 C C . ILE A 1 96 ? -8.469 20.281 10.289 1 97.31 96 ILE A C 1
ATOM 759 O O . ILE A 1 96 ? -9.352 20 9.477 1 97.31 96 ILE A O 1
ATOM 763 N N . PHE A 1 97 ? -8.695 20.859 11.453 1 97.31 97 PHE A N 1
ATOM 764 C CA . PHE A 1 97 ? -10.055 21.234 11.82 1 97.31 97 PHE A CA 1
ATOM 765 C C . PHE A 1 97 ? -10.562 22.344 10.914 1 97.31 97 PHE A C 1
ATOM 767 O O . PHE A 1 97 ? -9.789 23.203 10.461 1 97.31 97 PHE A O 1
ATOM 774 N N . LYS A 1 98 ? -11.844 22.375 10.719 1 95.75 98 LYS A N 1
ATOM 775 C CA . LYS A 1 98 ? -12.508 23.219 9.719 1 95.75 98 LYS A CA 1
ATOM 776 C C . LYS A 1 98 ? -12.164 24.688 9.93 1 95.75 98 LYS A C 1
ATOM 778 O O . LYS A 1 98 ? -11.859 25.406 8.969 1 95.75 98 LYS A O 1
ATOM 783 N N . PRO A 1 99 ? -12.102 25.188 11.125 1 96.75 99 PRO A N 1
ATOM 784 C CA . PRO A 1 99 ? -11.82 26.609 11.297 1 96.75 99 PRO A CA 1
ATOM 785 C C . PRO A 1 99 ? -10.43 27 10.812 1 96.75 99 PRO A C 1
ATOM 787 O O . PRO A 1 99 ? -10.141 28.188 10.641 1 96.75 99 PRO A O 1
ATOM 790 N N . PHE A 1 100 ? -9.625 26.094 10.625 1 97.31 100 PHE A N 1
ATOM 791 C CA . PHE A 1 100 ? -8.242 26.422 10.289 1 97.31 100 PHE A CA 1
ATOM 792 C C . PHE A 1 100 ? -7.953 26.094 8.828 1 97.31 100 PHE A C 1
ATOM 794 O O . PHE A 1 100 ? -6.805 26.188 8.383 1 97.31 100 PHE A O 1
ATOM 801 N N . TRP A 1 101 ? -8.969 25.656 8.125 1 94.81 101 TRP A N 1
ATOM 802 C CA . TRP A 1 101 ? -8.781 25.484 6.691 1 94.81 101 TRP A CA 1
ATOM 803 C C . TRP A 1 101 ? -8.352 26.781 6.027 1 94.81 101 TRP A C 1
ATOM 805 O O . TRP A 1 101 ? -8.859 27.859 6.355 1 94.81 101 TRP A O 1
ATOM 815 N N . GLY A 1 102 ? -7.352 26.656 5.121 1 93 102 GLY A N 1
ATOM 816 C CA . GLY A 1 102 ? -6.859 27.828 4.43 1 93 102 GLY A CA 1
ATOM 817 C C . GLY A 1 102 ? -5.766 28.547 5.191 1 93 102 GLY A C 1
ATOM 818 O O . GLY A 1 102 ? -5.121 29.453 4.652 1 93 102 GLY A O 1
ATOM 819 N N . SER A 1 103 ? -5.645 28.234 6.457 1 96.19 103 SER A N 1
ATOM 820 C CA . SER A 1 103 ? -4.543 28.781 7.246 1 96.19 103 SER A CA 1
ATOM 821 C C . SER A 1 103 ? -3.225 28.109 6.898 1 96.19 103 SER A C 1
ATOM 823 O O . SER A 1 103 ? -3.195 27.172 6.098 1 96.19 103 SER A O 1
ATOM 825 N N . PRO A 1 104 ? -2.131 28.531 7.449 1 96.81 104 PRO A N 1
ATOM 826 C CA . PRO A 1 104 ? -0.837 27.891 7.188 1 96.81 104 PRO A CA 1
ATOM 827 C C . PRO A 1 104 ? -0.689 26.547 7.891 1 96.81 104 PRO A C 1
ATOM 829 O O . PRO A 1 104 ? 0.333 25.875 7.738 1 96.81 104 PRO A O 1
ATOM 832 N N . ALA A 1 105 ? -1.648 26.109 8.656 1 97.94 105 ALA A N 1
ATOM 833 C CA . ALA A 1 105 ? -1.538 24.938 9.516 1 97.94 105 ALA A CA 1
ATOM 834 C C . ALA A 1 105 ? -1.162 23.703 8.711 1 97.94 105 ALA A C 1
ATOM 836 O O . ALA A 1 105 ? -0.164 23.047 9.008 1 97.94 105 ALA A O 1
ATOM 837 N N . ASN A 1 106 ? -1.903 23.453 7.699 1 97.75 106 ASN A N 1
ATOM 838 C CA . ASN A 1 106 ? -1.681 22.25 6.914 1 97.75 106 ASN A CA 1
ATOM 839 C C . ASN A 1 106 ? -0.345 22.297 6.176 1 97.75 106 ASN A C 1
ATOM 841 O O . ASN A 1 106 ? 0.457 21.375 6.273 1 97.75 106 ASN A O 1
ATOM 845 N N . LYS A 1 107 ? -0.135 23.391 5.523 1 97.19 107 LYS A N 1
ATOM 846 C CA . LYS A 1 107 ? 1.048 23.547 4.68 1 97.19 107 LYS A CA 1
ATOM 847 C C . LYS A 1 107 ? 2.326 23.453 5.508 1 97.19 107 LYS A C 1
ATOM 849 O O . LYS A 1 107 ? 3.256 22.734 5.152 1 97.19 107 LYS A O 1
ATOM 854 N N . GLU A 1 108 ? 2.381 24.141 6.586 1 98.31 108 GLU A N 1
ATOM 855 C CA . GLU A 1 108 ? 3.623 24.141 7.352 1 98.31 108 GLU A CA 1
ATOM 856 C C . GLU A 1 108 ? 3.801 22.844 8.125 1 98.31 108 GLU A C 1
ATOM 858 O O . GLU A 1 108 ? 4.926 22.375 8.32 1 98.31 108 GLU A O 1
ATOM 863 N N . ALA A 1 109 ? 2.711 22.203 8.602 1 98.56 109 ALA A N 1
ATOM 864 C CA . ALA A 1 109 ? 2.836 20.891 9.234 1 98.56 109 ALA A CA 1
ATOM 865 C C . ALA A 1 109 ? 3.48 19.891 8.289 1 98.56 109 ALA A C 1
ATOM 867 O O . ALA A 1 109 ? 4.41 19.172 8.664 1 98.56 109 ALA A O 1
ATOM 868 N N . LYS A 1 110 ? 2.984 19.875 7.062 1 98.5 110 LYS A N 1
ATOM 869 C CA . LYS A 1 110 ? 3.551 18.984 6.062 1 98.5 110 LYS A CA 1
ATOM 870 C C . LYS A 1 110 ? 4.992 19.359 5.738 1 98.5 110 LYS A C 1
ATOM 872 O O . LYS A 1 110 ? 5.848 18.484 5.574 1 98.5 110 LYS A O 1
ATOM 877 N N . TYR A 1 111 ? 5.238 20.656 5.633 1 98.56 111 TYR A N 1
ATOM 878 C CA . TYR A 1 111 ? 6.598 21.125 5.375 1 98.56 111 TYR A CA 1
ATOM 879 C C . TYR A 1 111 ? 7.566 20.578 6.418 1 98.56 111 TYR A C 1
ATOM 881 O O . TYR A 1 111 ? 8.625 20.047 6.074 1 98.56 111 TYR A O 1
ATOM 889 N N . LEU A 1 112 ? 7.207 20.688 7.668 1 98.5 112 LEU A N 1
ATOM 890 C CA . LEU A 1 112 ? 8.078 20.266 8.766 1 98.5 112 LEU A CA 1
ATOM 891 C C . LEU A 1 112 ? 8.359 18.766 8.695 1 98.5 112 LEU A C 1
ATOM 893 O O . LEU A 1 112 ? 9.508 18.344 8.852 1 98.5 112 LEU A O 1
ATOM 897 N N . LEU A 1 113 ? 7.375 17.938 8.422 1 98.44 113 LEU A N 1
ATOM 898 C CA . LEU A 1 113 ? 7.574 16.5 8.398 1 98.44 113 LEU A CA 1
ATOM 899 C C . LEU A 1 113 ? 8.289 16.062 7.117 1 98.44 113 LEU A C 1
ATOM 901 O O . LEU A 1 113 ? 9.109 15.148 7.141 1 98.44 113 LEU A O 1
ATOM 905 N N . LEU A 1 114 ? 7.93 16.734 6.062 1 98.62 114 LEU A N 1
ATOM 906 C CA . LEU A 1 114 ? 8.602 16.422 4.805 1 98.62 114 LEU A CA 1
ATOM 907 C C . LEU A 1 114 ? 10.094 16.75 4.895 1 98.62 114 LEU A C 1
ATOM 909 O O . LEU A 1 114 ? 10.93 15.984 4.422 1 98.62 114 LEU A O 1
ATOM 913 N N . ARG A 1 115 ? 10.375 17.891 5.457 1 98.56 115 ARG A N 1
ATOM 914 C CA . ARG A 1 115 ? 11.773 18.266 5.652 1 98.56 115 ARG A CA 1
ATOM 915 C C . ARG A 1 115 ? 12.508 17.219 6.484 1 98.56 115 ARG A C 1
ATOM 917 O O . ARG A 1 115 ? 13.617 16.812 6.137 1 98.56 115 ARG A O 1
ATOM 924 N N . HIS A 1 116 ? 11.914 16.797 7.539 1 98.5 116 HIS A N 1
ATOM 925 C CA . HIS A 1 116 ? 12.531 15.766 8.367 1 98.5 116 HIS A CA 1
ATOM 926 C C . HIS A 1 116 ? 12.703 14.461 7.59 1 98.5 116 HIS A C 1
ATOM 928 O O . HIS A 1 116 ? 13.766 13.836 7.637 1 98.5 116 HIS A O 1
ATOM 934 N N . ALA A 1 117 ? 11.664 14.07 6.891 1 98.44 117 ALA A N 1
ATOM 935 C CA . ALA A 1 117 ? 11.664 12.812 6.145 1 98.44 117 ALA A CA 1
ATOM 936 C C . ALA A 1 117 ? 12.781 12.789 5.109 1 98.44 117 ALA A C 1
ATOM 938 O O . ALA A 1 117 ? 13.562 11.836 5.051 1 98.44 117 ALA A O 1
ATOM 939 N N . PHE A 1 118 ? 12.914 13.867 4.355 1 98.69 118 PHE A N 1
ATOM 940 C CA . PHE A 1 118 ? 13.844 13.859 3.232 1 98.69 118 PHE A CA 1
ATOM 941 C C . PHE A 1 118 ? 15.242 14.258 3.682 1 98.69 118 PHE A C 1
ATOM 943 O O . PHE A 1 118 ? 16.234 13.68 3.238 1 98.69 118 PHE A O 1
ATOM 950 N N . GLU A 1 119 ? 15.352 15.172 4.59 1 98.44 119 GLU A N 1
ATOM 951 C CA . GLU A 1 119 ? 16.656 15.758 4.879 1 98.44 119 GLU A CA 1
ATOM 952 C C . GLU A 1 119 ? 17.328 15.055 6.055 1 98.44 119 GLU A C 1
ATOM 954 O O . GLU A 1 119 ? 18.562 15.07 6.172 1 98.44 119 GLU A O 1
ATOM 959 N N . VAL A 1 120 ? 16.609 14.477 6.945 1 98.19 120 VAL A N 1
ATOM 960 C CA . VAL A 1 120 ? 17.188 13.859 8.133 1 98.19 120 VAL A CA 1
ATOM 961 C C . VAL A 1 120 ? 17.141 12.336 8 1 98.19 120 VAL A C 1
ATOM 963 O O . VAL A 1 120 ? 18.172 11.672 8.125 1 98.19 120 VAL A O 1
ATOM 966 N N . LEU A 1 121 ? 15.984 11.805 7.656 1 97.94 121 LEU A N 1
ATOM 967 C CA . LEU A 1 121 ? 15.836 10.359 7.59 1 97.94 121 LEU A CA 1
ATOM 968 C C . LEU A 1 121 ? 16.406 9.812 6.281 1 97.94 121 LEU A C 1
ATOM 970 O O . LEU A 1 121 ? 16.688 8.617 6.172 1 97.94 121 LEU A O 1
ATOM 974 N N . GLY A 1 122 ? 16.453 10.703 5.273 1 97.88 122 GLY A N 1
ATOM 975 C CA . GLY A 1 122 ? 16.922 10.258 3.975 1 97.88 122 GLY A CA 1
ATOM 976 C C . GLY A 1 122 ? 15.906 9.445 3.207 1 97.88 122 GLY A C 1
ATOM 977 O O . GLY A 1 122 ? 16.266 8.547 2.439 1 97.88 122 GLY A O 1
ATOM 978 N N . ALA A 1 123 ? 14.688 9.703 3.422 1 98.38 123 ALA A N 1
ATOM 979 C CA . ALA A 1 123 ? 13.633 9 2.697 1 98.38 123 ALA A CA 1
ATOM 980 C C . ALA A 1 123 ? 13.758 9.219 1.193 1 98.38 123 ALA A C 1
ATOM 982 O O . ALA A 1 123 ? 14.148 10.305 0.751 1 98.38 123 ALA A O 1
ATOM 983 N N . GLU A 1 124 ? 13.414 8.164 0.444 1 98.62 124 GLU A N 1
ATOM 984 C CA . GLU A 1 124 ? 13.391 8.25 -1.014 1 98.62 124 GLU A CA 1
ATOM 985 C C . GLU A 1 124 ? 12 8.617 -1.523 1 98.62 124 GLU A C 1
ATOM 987 O O . GLU A 1 124 ? 11.859 9.25 -2.57 1 98.62 124 GLU A O 1
ATOM 992 N N . ARG A 1 125 ? 11.031 8.211 -0.825 1 98.69 125 ARG A N 1
ATOM 993 C CA . ARG A 1 125 ? 9.641 8.359 -1.229 1 98.69 125 ARG A CA 1
ATOM 994 C C . ARG A 1 125 ? 8.75 8.672 -0.029 1 98.69 125 ARG A C 1
ATOM 996 O O . ARG A 1 125 ? 8.852 8.016 1.012 1 98.69 125 ARG A O 1
ATOM 1003 N N . VAL A 1 126 ? 7.973 9.703 -0.115 1 98.81 126 VAL A N 1
ATOM 1004 C CA . VAL A 1 126 ? 6.871 9.961 0.81 1 98.81 126 VAL A CA 1
ATOM 1005 C C . VAL A 1 126 ? 5.539 9.867 0.071 1 98.81 126 VAL A C 1
ATOM 1007 O O . VAL A 1 126 ? 5.379 10.43 -1.012 1 98.81 126 VAL A O 1
ATOM 1010 N N . GLN A 1 127 ? 4.625 9.117 0.642 1 98.69 127 GLN A N 1
ATOM 1011 C CA . GLN A 1 127 ? 3.344 8.938 -0.032 1 98.69 127 GLN A CA 1
ATOM 1012 C C . GLN A 1 127 ? 2.199 9.492 0.807 1 98.69 127 GLN A C 1
ATOM 1014 O O . GLN A 1 127 ? 2.365 9.758 2 1 98.69 127 GLN A O 1
ATOM 1019 N N . PHE A 1 128 ? 1.136 9.758 0.133 1 98.38 128 PHE A N 1
ATOM 1020 C CA . PHE A 1 128 ? -0.135 10.211 0.685 1 98.38 128 PHE A CA 1
ATOM 1021 C C . PHE A 1 128 ? -1.295 9.422 0.097 1 98.38 128 PHE A C 1
ATOM 1023 O O . PHE A 1 128 ? -1.282 9.078 -1.087 1 98.38 128 PHE A O 1
ATOM 1030 N N . LYS A 1 129 ? -2.248 9.133 0.891 1 97.81 129 LYS A N 1
ATOM 1031 C CA . LYS A 1 129 ? -3.516 8.578 0.422 1 97.81 129 LYS A CA 1
ATOM 1032 C C . LYS A 1 129 ? -4.691 9.453 0.839 1 97.81 129 LYS A C 1
ATOM 1034 O O . LYS A 1 129 ? -4.777 9.875 1.995 1 97.81 129 LYS A O 1
ATOM 1039 N N . VAL A 1 130 ? -5.461 9.727 -0.103 1 96.88 130 VAL A N 1
ATOM 1040 C CA . VAL A 1 130 ? -6.602 10.617 0.101 1 96.88 130 VAL A CA 1
ATOM 1041 C C . VAL A 1 130 ? -7.875 9.953 -0.421 1 96.88 130 VAL A C 1
ATOM 1043 O O . VAL A 1 130 ? -7.859 9.312 -1.474 1 96.88 130 VAL A O 1
ATOM 1046 N N . ASN A 1 131 ? -8.914 10.133 0.324 1 96.44 131 ASN A N 1
ATOM 1047 C CA . ASN A 1 131 ? -10.211 9.703 -0.203 1 96.44 131 ASN A CA 1
ATOM 1048 C C . ASN A 1 131 ? -10.492 10.328 -1.565 1 96.44 131 ASN A C 1
ATOM 1050 O O . ASN A 1 131 ? -10.352 11.539 -1.739 1 96.44 131 ASN A O 1
ATOM 1054 N N . LEU A 1 132 ? -10.914 9.508 -2.465 1 97.12 132 LEU A N 1
ATOM 1055 C CA . LEU A 1 132 ? -11.164 9.945 -3.832 1 97.12 132 LEU A CA 1
ATOM 1056 C C . LEU A 1 132 ? -12.164 11.102 -3.859 1 97.12 132 LEU A C 1
ATOM 1058 O O . LEU A 1 132 ? -12.078 11.977 -4.719 1 97.12 132 LEU A O 1
ATOM 1062 N N . GLN A 1 133 ? -13.062 11.156 -2.959 1 94.94 133 GLN A N 1
ATOM 1063 C CA . GLN A 1 133 ? -14.109 12.164 -2.941 1 94.94 133 GLN A CA 1
ATOM 1064 C C . GLN A 1 133 ? -13.633 13.445 -2.26 1 94.94 133 GLN A C 1
ATOM 1066 O O . GLN A 1 133 ? -14.328 14.461 -2.277 1 94.94 133 GLN A O 1
ATOM 1071 N N . ASN A 1 134 ? -12.469 13.414 -1.624 1 94.88 134 ASN A N 1
ATOM 1072 C CA . ASN A 1 134 ? -11.945 14.578 -0.91 1 94.88 134 ASN A CA 1
ATOM 1073 C C . ASN A 1 134 ? -11.148 15.492 -1.833 1 94.88 134 ASN A C 1
ATOM 1075 O O . ASN A 1 134 ? -9.922 15.547 -1.749 1 94.88 134 ASN A O 1
ATOM 1079 N N . GLU A 1 135 ? -11.812 16.266 -2.551 1 94.75 135 GLU A N 1
ATOM 1080 C CA . GLU A 1 135 ? -11.203 17.125 -3.562 1 94.75 135 GLU A CA 1
ATOM 1081 C C . GLU A 1 135 ? -10.312 18.188 -2.922 1 94.75 135 GLU A C 1
ATOM 1083 O O . GLU A 1 135 ? -9.289 18.562 -3.488 1 94.75 135 GLU A O 1
ATOM 1088 N N . ARG A 1 136 ? -10.75 18.641 -1.835 1 92.62 136 ARG A N 1
ATOM 1089 C CA . ARG A 1 136 ? -9.977 19.672 -1.142 1 92.62 136 ARG A CA 1
ATOM 1090 C C . ARG A 1 136 ? -8.578 19.156 -0.797 1 92.62 136 ARG A C 1
ATOM 1092 O O . ARG A 1 136 ? -7.582 19.844 -1.046 1 92.62 136 ARG A O 1
ATOM 1099 N N . SER A 1 137 ? -8.516 17.984 -0.235 1 95.38 137 SER A N 1
ATOM 1100 C CA . SER A 1 137 ? -7.23 17.406 0.112 1 95.38 137 SER A CA 1
ATOM 1101 C C . SER A 1 137 ? -6.406 17.094 -1.135 1 95.38 137 SER A C 1
ATOM 1103 O O . SER A 1 137 ? -5.188 17.281 -1.135 1 95.38 137 SER A O 1
ATOM 1105 N N . GLN A 1 138 ? -7.055 16.656 -2.146 1 97.31 138 GLN A N 1
ATOM 1106 C CA . GLN A 1 138 ? -6.359 16.406 -3.406 1 97.31 138 GLN A CA 1
ATOM 1107 C C . GLN A 1 138 ? -5.727 17.688 -3.941 1 97.31 138 GLN A C 1
ATOM 1109 O O . GLN A 1 138 ? -4.547 17.703 -4.309 1 97.31 138 GLN A O 1
ATOM 1114 N N . ARG A 1 139 ? -6.445 18.75 -3.922 1 95.88 139 ARG A N 1
ATOM 1115 C CA . ARG A 1 139 ? -5.93 20.031 -4.391 1 95.88 139 ARG A CA 1
ATOM 1116 C C . ARG A 1 139 ? -4.742 20.484 -3.549 1 95.88 139 ARG A C 1
ATOM 1118 O O . ARG A 1 139 ? -3.779 21.047 -4.078 1 95.88 139 ARG A O 1
ATOM 1125 N N . ALA A 1 140 ? -4.852 20.266 -2.268 1 95.62 140 ALA A N 1
ATOM 1126 C CA . ALA A 1 140 ? -3.764 20.641 -1.371 1 95.62 140 ALA A CA 1
ATOM 1127 C C . ALA A 1 140 ? -2.48 19.891 -1.725 1 95.62 140 ALA A C 1
ATOM 1129 O O . ALA A 1 140 ? -1.397 20.484 -1.747 1 95.62 140 ALA A O 1
ATOM 1130 N N . LEU A 1 141 ? -2.582 18.625 -2.041 1 97.56 141 LEU A N 1
ATOM 1131 C CA . LEU A 1 141 ? -1.41 17.812 -2.381 1 97.56 141 LEU A CA 1
ATOM 1132 C C . LEU A 1 141 ? -0.873 18.203 -3.756 1 97.56 141 LEU A C 1
ATOM 1134 O O . LEU A 1 141 ? 0.343 18.234 -3.963 1 97.56 141 LEU A O 1
ATOM 1138 N N . GLU A 1 142 ? -1.771 18.438 -4.617 1 97.06 142 GLU A N 1
ATOM 1139 C CA . GLU A 1 142 ? -1.349 18.906 -5.938 1 97.06 142 GLU A CA 1
ATOM 1140 C C . GLU A 1 142 ? -0.639 20.25 -5.848 1 97.06 142 GLU A C 1
ATOM 1142 O O . GLU A 1 142 ? 0.394 20.469 -6.488 1 97.06 142 GLU A O 1
ATOM 1147 N N . SER A 1 143 ? -1.216 21.141 -5.051 1 95.38 143 SER A N 1
ATOM 1148 C CA . SER A 1 143 ? -0.589 22.438 -4.824 1 95.38 143 SER A CA 1
ATOM 1149 C C . SER A 1 143 ? 0.781 22.281 -4.172 1 95.38 143 SER A C 1
ATOM 1151 O O . SER A 1 143 ? 1.681 23.094 -4.406 1 95.38 143 SER A O 1
ATOM 1153 N N . LEU A 1 144 ? 0.924 21.312 -3.393 1 95.31 144 LEU A N 1
ATOM 1154 C CA . LEU A 1 144 ? 2.18 20.984 -2.723 1 95.31 144 LEU A CA 1
ATOM 1155 C C . LEU A 1 144 ? 3.229 20.531 -3.729 1 95.31 144 LEU A C 1
ATOM 1157 O O . LEU A 1 144 ? 4.43 20.656 -3.484 1 95.31 144 LEU A O 1
ATOM 1161 N N . GLY A 1 145 ? 2.807 19.969 -4.832 1 96.69 145 GLY A N 1
ATOM 1162 C CA . GLY A 1 145 ? 3.699 19.438 -5.848 1 96.69 145 GLY A CA 1
ATOM 1163 C C . GLY A 1 145 ? 3.783 17.922 -5.828 1 96.69 145 GLY A C 1
ATOM 1164 O O . GLY A 1 145 ? 4.668 17.344 -6.457 1 96.69 145 GLY A O 1
ATOM 1165 N N . ALA A 1 146 ? 2.898 17.312 -5.086 1 98.5 146 ALA A N 1
ATOM 1166 C CA . ALA A 1 146 ? 2.879 15.844 -5.074 1 98.5 146 ALA A CA 1
ATOM 1167 C C . ALA A 1 146 ? 2.32 15.297 -6.383 1 98.5 146 ALA A C 1
ATOM 1169 O O . ALA A 1 146 ? 1.436 15.898 -6.992 1 98.5 146 ALA A O 1
ATOM 1170 N N . VAL A 1 147 ? 2.811 14.18 -6.777 1 98.56 147 VAL A N 1
ATOM 1171 C CA . VAL A 1 147 ? 2.412 13.562 -8.039 1 98.56 147 VAL A CA 1
ATOM 1172 C C . VAL A 1 147 ? 1.306 12.539 -7.789 1 98.56 147 VAL A C 1
ATOM 1174 O O . VAL A 1 147 ? 1.432 11.688 -6.914 1 98.56 147 VAL A O 1
ATOM 1177 N N . ARG A 1 148 ? 0.243 12.633 -8.547 1 98.69 148 ARG A N 1
ATOM 1178 C CA . ARG A 1 148 ? -0.841 11.656 -8.484 1 98.69 148 ARG A CA 1
ATOM 1179 C C . ARG A 1 148 ? -0.439 10.352 -9.164 1 98.69 148 ARG A C 1
ATOM 1181 O O . ARG A 1 148 ? -0.094 10.344 -10.352 1 98.69 148 ARG A O 1
ATOM 1188 N N . GLU A 1 149 ? -0.551 9.258 -8.469 1 98.81 149 GLU A N 1
ATOM 1189 C CA . GLU A 1 149 ? -0.009 8.016 -9.008 1 98.81 149 GLU A CA 1
ATOM 1190 C C . GLU A 1 149 ? -1.125 7.062 -9.43 1 98.81 149 GLU A C 1
ATOM 1192 O O . GLU A 1 149 ? -0.884 6.098 -10.164 1 98.81 149 GLU A O 1
ATOM 1197 N N . GLY A 1 150 ? -2.307 7.316 -8.945 1 98.56 150 GLY A N 1
ATOM 1198 C CA . GLY A 1 150 ? -3.439 6.488 -9.32 1 98.56 150 GLY A CA 1
ATOM 1199 C C . GLY A 1 150 ? -4.465 6.336 -8.219 1 98.56 150 GLY A C 1
ATOM 1200 O O . GLY A 1 150 ? -4.383 7.012 -7.188 1 98.56 150 GLY A O 1
ATOM 1201 N N . VAL A 1 151 ? -5.484 5.52 -8.492 1 98.75 151 VAL A N 1
ATOM 1202 C CA . VAL A 1 151 ? -6.566 5.293 -7.547 1 98.75 151 VAL A CA 1
ATOM 1203 C C . VAL A 1 151 ? -6.602 3.818 -7.145 1 98.75 151 VAL A C 1
ATOM 1205 O O . VAL A 1 151 ? -6.699 2.938 -8 1 98.75 151 VAL A O 1
ATOM 1208 N N . LEU A 1 152 ? -6.445 3.525 -5.918 1 98.62 152 LEU A N 1
ATOM 1209 C CA . LEU A 1 152 ? -6.676 2.195 -5.363 1 98.62 152 LEU A CA 1
ATOM 1210 C C . LEU A 1 152 ? -8.164 1.965 -5.105 1 98.62 152 LEU A C 1
ATOM 1212 O O . LEU A 1 152 ? -8.727 2.527 -4.164 1 98.62 152 LEU A O 1
ATOM 1216 N N . ARG A 1 153 ? -8.773 1.133 -5.895 1 98.56 153 ARG A N 1
ATOM 1217 C CA . ARG A 1 153 ? -10.211 0.89 -5.805 1 98.56 153 ARG A CA 1
ATOM 1218 C C . ARG A 1 153 ? -10.547 0.053 -4.574 1 98.56 153 ARG A C 1
ATOM 1220 O O . ARG A 1 153 ? -9.891 -0.956 -4.305 1 98.56 153 ARG A O 1
ATOM 1227 N N . ARG A 1 154 ? -11.523 0.569 -3.768 1 97.88 154 ARG A N 1
ATOM 1228 C CA . ARG A 1 154 ? -12.031 -0.131 -2.592 1 97.88 154 ARG A CA 1
ATOM 1229 C C . ARG A 1 154 ? -10.891 -0.542 -1.666 1 97.88 154 ARG A C 1
ATOM 1231 O O . ARG A 1 154 ? -10.859 -1.672 -1.173 1 97.88 154 ARG A O 1
ATOM 1238 N N . ASN A 1 155 ? -9.984 0.36 -1.433 1 97.12 155 ASN A N 1
ATOM 1239 C CA . ASN A 1 155 ? -8.742 0.066 -0.723 1 97.12 155 ASN A CA 1
ATOM 1240 C C . ASN A 1 155 ? -8.961 0.01 0.787 1 97.12 155 ASN A C 1
ATOM 1242 O O . ASN A 1 155 ? -8.195 -0.637 1.504 1 97.12 155 ASN A O 1
ATOM 1246 N N . ARG A 1 156 ? -9.953 0.608 1.292 1 95.25 156 ARG A N 1
ATOM 1247 C CA . ARG A 1 156 ? -10.172 0.667 2.734 1 95.25 156 ARG A CA 1
ATOM 1248 C C . ARG A 1 156 ? -11.641 0.459 3.078 1 95.25 156 ARG A C 1
ATOM 1250 O O . ARG A 1 156 ? -12.516 1.117 2.51 1 95.25 156 ARG A O 1
ATOM 1257 N N . ARG A 1 157 ? -11.852 -0.42 4.008 1 93.81 157 ARG A N 1
ATOM 1258 C CA . ARG A 1 157 ? -13.195 -0.602 4.547 1 93.81 157 ARG A CA 1
ATOM 1259 C C . ARG A 1 157 ? -13.492 0.418 5.641 1 93.81 157 ARG A C 1
ATOM 1261 O O . ARG A 1 157 ? -12.664 0.646 6.523 1 93.81 157 ARG A O 1
ATOM 1268 N N . LEU A 1 158 ? -14.633 1.031 5.559 1 89.19 158 LEU A N 1
ATOM 1269 C CA . LEU A 1 158 ? -15.055 2.023 6.547 1 89.19 158 LEU A CA 1
ATOM 1270 C C . LEU A 1 158 ? -15.914 1.386 7.629 1 89.19 158 LEU A C 1
ATOM 1272 O O . LEU A 1 158 ? -16.375 0.25 7.477 1 8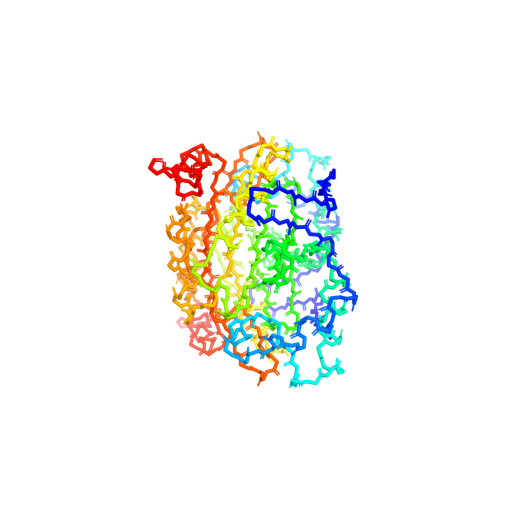9.19 158 LEU A O 1
ATOM 1276 N N . PRO A 1 159 ? -16.062 2.09 8.711 1 83.19 159 PRO A N 1
ATOM 1277 C CA . PRO A 1 159 ? -16.812 1.524 9.828 1 83.19 159 PRO A CA 1
ATOM 1278 C C . PRO A 1 159 ? -18.25 1.149 9.438 1 83.19 159 PRO A C 1
ATOM 1280 O O . PRO A 1 159 ? -18.812 0.21 10 1 83.19 159 PRO A O 1
ATOM 1283 N N . ASP A 1 160 ? -18.844 1.829 8.484 1 84.38 160 ASP A N 1
ATOM 1284 C CA . ASP A 1 160 ? -20.219 1.556 8.094 1 84.38 160 ASP A CA 1
ATOM 1285 C C . ASP A 1 160 ? -20.297 0.396 7.098 1 84.38 160 ASP A C 1
ATOM 1287 O O . ASP A 1 160 ? -21.375 0.048 6.617 1 84.38 160 ASP A O 1
ATOM 1291 N N . GLY A 1 161 ? -19.141 -0.162 6.785 1 89.31 161 GLY A N 1
ATOM 1292 C CA . GLY A 1 161 ? -19.094 -1.321 5.91 1 89.31 161 GLY A CA 1
ATOM 1293 C C . GLY A 1 161 ? -18.812 -0.965 4.465 1 89.31 161 GLY A C 1
ATOM 1294 O O . GLY A 1 161 ? -18.469 -1.836 3.662 1 89.31 161 GLY A O 1
ATOM 1295 N N . SER A 1 162 ? -18.906 0.309 4.172 1 92.12 162 SER A N 1
ATOM 1296 C CA . SER A 1 162 ? -18.594 0.733 2.811 1 92.12 162 SER A CA 1
ATOM 1297 C C . SER A 1 162 ? -17.094 0.761 2.568 1 92.12 162 SER A C 1
ATOM 1299 O O . SER A 1 162 ? -16.297 0.518 3.486 1 92.12 162 SER A O 1
ATOM 1301 N N . PHE A 1 163 ? -16.781 0.94 1.303 1 95 163 PHE A N 1
ATOM 1302 C CA . PHE A 1 163 ? -15.375 0.949 0.937 1 95 163 PHE A CA 1
ATOM 1303 C C . PHE A 1 163 ? -14.984 2.281 0.304 1 95 163 PHE A C 1
ATOM 1305 O O . PHE A 1 163 ? -15.773 2.877 -0.433 1 95 163 PHE A O 1
ATOM 1312 N N . ARG A 1 164 ? -13.812 2.611 0.645 1 94.25 164 ARG A N 1
ATOM 1313 C CA . ARG A 1 164 ? -13.273 3.861 0.126 1 94.25 164 ARG A CA 1
ATOM 1314 C C . ARG A 1 164 ? -12.211 3.6 -0.934 1 94.25 164 ARG A C 1
ATOM 1316 O O . ARG A 1 164 ? -11.406 2.67 -0.801 1 94.25 164 ARG A O 1
ATOM 1323 N N . ASP A 1 165 ? -12.328 4.402 -2.037 1 97.62 165 ASP A N 1
ATOM 1324 C CA . ASP A 1 165 ? -11.227 4.516 -2.988 1 97.62 165 ASP A CA 1
ATOM 1325 C C . ASP A 1 165 ? -10.195 5.535 -2.514 1 97.62 165 ASP A C 1
ATOM 1327 O O . ASP A 1 165 ? -10.547 6.605 -2.016 1 97.62 165 ASP A O 1
ATOM 1331 N N . ASP A 1 166 ? -8.914 5.16 -2.652 1 98 166 ASP A N 1
ATOM 1332 C CA . ASP A 1 166 ? -7.844 6.066 -2.25 1 98 166 ASP A CA 1
ATOM 1333 C C . ASP A 1 166 ? -7.055 6.555 -3.461 1 98 166 ASP A C 1
ATOM 1335 O O . ASP A 1 166 ? -6.555 5.75 -4.25 1 98 166 ASP A O 1
ATOM 1339 N N . VAL A 1 167 ? -6.953 7.836 -3.559 1 98.56 167 VAL A N 1
ATOM 1340 C CA . VAL A 1 167 ? -5.984 8.398 -4.492 1 98.56 167 VAL A CA 1
ATOM 1341 C C . VAL A 1 167 ? -4.594 8.398 -3.857 1 98.56 167 VAL A C 1
ATOM 1343 O O . VAL A 1 167 ? -4.434 8.812 -2.707 1 98.56 167 VAL A O 1
ATOM 1346 N N . VAL A 1 168 ? -3.654 7.938 -4.621 1 98.75 168 VAL A N 1
ATOM 1347 C CA . VAL A 1 168 ? -2.285 7.895 -4.117 1 98.75 168 VAL A CA 1
ATOM 1348 C C . VAL A 1 168 ? -1.473 9.031 -4.723 1 98.75 168 VAL A C 1
ATOM 1350 O O . VAL A 1 168 ? -1.519 9.258 -5.934 1 98.75 168 VAL A O 1
ATOM 1353 N N . TYR A 1 169 ? -0.788 9.789 -3.852 1 98.81 169 TYR A N 1
ATOM 1354 C CA . TYR A 1 169 ? 0.207 10.781 -4.23 1 98.81 169 TYR A CA 1
ATOM 1355 C C . TYR A 1 169 ? 1.575 10.438 -3.658 1 98.81 169 TYR A C 1
ATOM 1357 O O . TYR A 1 169 ? 1.673 9.727 -2.656 1 98.81 169 TYR A O 1
ATOM 1365 N N . SER A 1 170 ? 2.568 10.945 -4.336 1 98.81 170 SER A N 1
ATOM 1366 C CA . SER A 1 170 ? 3.896 10.766 -3.756 1 98.81 170 SER A CA 1
ATOM 1367 C C . SER A 1 170 ? 4.789 11.969 -4.043 1 98.81 170 SER A C 1
ATOM 1369 O O . SER A 1 170 ? 4.496 12.773 -4.93 1 98.81 170 SER A O 1
ATOM 1371 N N . LEU A 1 171 ? 5.777 12.133 -3.229 1 98.81 171 LEU A N 1
ATOM 1372 C CA . LEU A 1 171 ? 6.941 12.992 -3.439 1 98.81 171 LEU A CA 1
ATOM 1373 C C . LEU A 1 171 ? 8.234 12.18 -3.346 1 98.81 171 LEU A C 1
ATOM 1375 O O . LEU A 1 171 ? 8.422 11.414 -2.398 1 98.81 171 LEU A O 1
ATOM 1379 N N . LEU A 1 172 ? 9.078 12.352 -4.367 1 98.81 172 LEU A N 1
ATOM 1380 C CA . LEU A 1 172 ? 10.375 11.672 -4.352 1 98.81 172 LEU A CA 1
ATOM 1381 C C . LEU A 1 172 ? 11.469 12.609 -3.861 1 98.81 172 LEU A C 1
ATOM 1383 O O . LEU A 1 172 ? 11.344 13.836 -3.965 1 98.81 172 LEU A O 1
ATOM 1387 N N . ARG A 1 173 ? 12.492 11.992 -3.395 1 98.38 173 ARG A N 1
ATOM 1388 C CA . ARG A 1 173 ? 13.625 12.742 -2.857 1 98.38 173 ARG A CA 1
ATOM 1389 C C . ARG A 1 173 ? 14.125 13.773 -3.861 1 98.38 173 ARG A C 1
ATOM 1391 O O . ARG A 1 173 ? 14.406 14.914 -3.494 1 98.38 173 ARG A O 1
ATOM 1398 N N . GLU A 1 174 ? 14.234 13.438 -5.094 1 98.31 174 GLU A N 1
ATOM 1399 C CA . GLU A 1 174 ? 14.789 14.32 -6.117 1 98.31 174 GLU A CA 1
ATOM 1400 C C . GLU A 1 174 ? 13.867 15.516 -6.371 1 98.31 174 GLU A C 1
ATOM 1402 O O . GLU A 1 174 ? 14.297 16.531 -6.914 1 98.31 174 GLU A O 1
ATOM 1407 N N . GLU A 1 175 ? 12.648 15.422 -5.992 1 98.69 175 GLU A N 1
ATOM 1408 C CA . GLU A 1 175 ? 11.664 16.484 -6.211 1 98.69 175 GLU A CA 1
ATOM 1409 C C . GLU A 1 175 ? 11.625 17.453 -5.031 1 98.69 175 GLU A C 1
ATOM 1411 O O . GLU A 1 175 ? 11.102 18.562 -5.152 1 98.69 175 GLU A O 1
ATOM 1416 N N . TRP A 1 176 ? 12.156 17.047 -3.893 1 98.62 176 TRP A N 1
ATOM 1417 C CA . TRP A 1 176 ? 11.992 17.75 -2.623 1 98.62 176 TRP A CA 1
ATOM 1418 C C . TRP A 1 176 ? 12.609 19.156 -2.691 1 98.62 176 TRP A C 1
ATOM 1420 O O . TRP A 1 176 ? 11.992 20.125 -2.252 1 98.62 176 TRP A O 1
ATOM 1430 N N . PRO A 1 177 ? 13.781 19.344 -3.348 1 98.44 177 PRO A N 1
ATOM 1431 C CA . PRO A 1 177 ? 14.352 20.703 -3.338 1 98.44 177 PRO A CA 1
ATOM 1432 C C . PRO A 1 177 ? 13.43 21.734 -3.971 1 98.44 177 PRO A C 1
ATOM 1434 O O . PRO A 1 177 ? 13.266 22.828 -3.434 1 98.44 177 PRO A O 1
ATOM 1437 N N . GLN A 1 178 ? 12.836 21.375 -5.027 1 98.25 178 GLN A N 1
ATOM 1438 C CA . GLN A 1 178 ? 11.922 22.312 -5.684 1 98.25 178 GLN A CA 1
ATOM 1439 C C . GLN A 1 178 ? 10.648 22.5 -4.871 1 98.25 178 GLN A C 1
ATOM 1441 O O . GLN A 1 178 ? 10.148 23.625 -4.734 1 98.25 178 GLN A O 1
ATOM 1446 N N . VAL A 1 179 ? 10.102 21.422 -4.371 1 98.5 179 VAL A N 1
ATOM 1447 C CA . VAL A 1 179 ? 8.898 21.484 -3.539 1 98.5 179 VAL A CA 1
ATOM 1448 C C . VAL A 1 179 ? 9.18 22.328 -2.295 1 98.5 179 VAL A C 1
ATOM 1450 O O . VAL A 1 179 ? 8.359 23.172 -1.916 1 98.5 179 VAL A O 1
ATOM 1453 N N . LYS A 1 180 ? 10.32 22.062 -1.698 1 98.25 180 LYS A N 1
ATOM 1454 C CA . LYS A 1 180 ? 10.727 22.812 -0.517 1 98.25 180 LYS A CA 1
ATOM 1455 C C . LYS A 1 180 ? 10.773 24.312 -0.811 1 98.25 180 LYS A C 1
ATOM 1457 O O . LYS A 1 180 ? 10.227 25.109 -0.05 1 98.25 180 LYS A O 1
ATOM 1462 N N . ALA A 1 181 ? 11.391 24.672 -1.89 1 97.88 181 ALA A N 1
ATOM 1463 C CA . ALA A 1 181 ? 11.516 26.078 -2.262 1 97.88 181 ALA A CA 1
ATOM 1464 C C . ALA A 1 181 ? 10.148 26.719 -2.447 1 9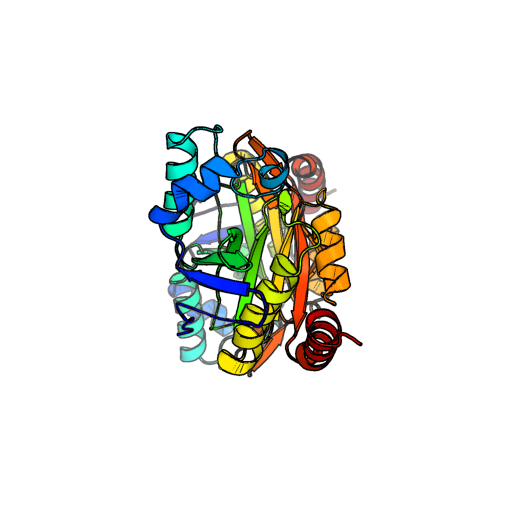7.88 181 ALA A C 1
ATOM 1466 O O . ALA A 1 181 ? 9.914 27.844 -1.977 1 97.88 181 ALA A O 1
ATOM 1467 N N . ARG A 1 182 ? 9.297 26.062 -3.115 1 97 182 ARG A N 1
ATOM 1468 C CA . ARG A 1 182 ? 7.957 26.594 -3.357 1 97 182 ARG A CA 1
ATOM 1469 C C . ARG A 1 182 ? 7.18 26.734 -2.053 1 97 182 ARG A C 1
ATOM 1471 O O . ARG A 1 182 ? 6.492 27.734 -1.843 1 97 182 ARG A O 1
ATOM 1478 N N . LEU A 1 183 ? 7.32 25.734 -1.177 1 96.75 183 LEU A N 1
ATOM 1479 C CA . LEU A 1 183 ? 6.645 25.781 0.117 1 96.75 183 LEU A CA 1
ATOM 1480 C C . LEU A 1 183 ? 7.164 26.953 0.955 1 96.75 183 LEU A C 1
ATOM 1482 O O . LEU A 1 183 ? 6.375 27.672 1.561 1 96.75 183 LEU A O 1
ATOM 1486 N N . GLU A 1 184 ? 8.438 27.062 0.975 1 97.44 184 GLU A N 1
ATOM 1487 C CA . GLU A 1 184 ? 9.031 28.156 1.739 1 97.44 184 GLU A CA 1
ATOM 1488 C C . GLU A 1 184 ? 8.586 29.5 1.202 1 97.44 184 GLU A C 1
ATOM 1490 O O . GLU A 1 184 ? 8.305 30.422 1.976 1 97.44 184 GLU A O 1
ATOM 1495 N N . ALA A 1 185 ? 8.547 29.625 -0.089 1 96.75 185 ALA A N 1
ATOM 1496 C CA . ALA A 1 185 ? 8.094 30.875 -0.698 1 96.75 185 ALA A CA 1
ATOM 1497 C C . ALA A 1 185 ? 6.645 31.172 -0.314 1 96.75 185 ALA A C 1
ATOM 1499 O O . ALA A 1 185 ? 6.305 32.312 -0.009 1 96.75 185 ALA A O 1
ATOM 1500 N N . ARG A 1 186 ? 5.805 30.234 -0.315 1 95.06 186 ARG A N 1
ATOM 1501 C CA . ARG A 1 186 ? 4.391 30.406 0.004 1 95.06 186 ARG A CA 1
ATOM 1502 C C . ARG A 1 186 ? 4.195 30.672 1.493 1 95.06 186 ARG A C 1
ATOM 1504 O O . ARG A 1 186 ? 3.328 31.453 1.88 1 95.06 186 ARG A O 1
ATOM 1511 N N . LEU A 1 187 ? 4.988 30.016 2.303 1 95.31 187 LEU A N 1
ATOM 1512 C CA . LEU A 1 187 ? 4.824 30.078 3.75 1 95.31 187 LEU A CA 1
ATOM 1513 C C . LEU A 1 187 ? 5.508 31.312 4.324 1 95.31 187 LEU A C 1
ATOM 1515 O O . LEU A 1 187 ? 4.973 31.953 5.223 1 95.31 187 LEU A O 1
ATOM 1519 N N . TYR A 1 188 ? 6.652 31.562 3.773 1 94.56 188 TYR A N 1
ATOM 1520 C CA . TYR A 1 188 ? 7.512 32.531 4.457 1 94.56 188 TYR A CA 1
ATOM 1521 C C . TYR A 1 188 ? 7.801 33.719 3.564 1 94.56 188 TYR A C 1
ATOM 1523 O O . TYR A 1 188 ? 8.383 34.719 4.016 1 94.56 188 TYR A O 1
ATOM 1531 N N . GLY A 1 189 ? 7.648 33.594 2.178 1 86.69 189 GLY A N 1
ATOM 1532 C CA . GLY A 1 189 ? 7.988 34.656 1.234 1 86.69 189 GLY A CA 1
ATOM 1533 C C . GLY A 1 189 ? 7.086 35.875 1.351 1 86.69 189 GLY A C 1
ATOM 1534 O O . GLY A 1 189 ? 7.047 36.719 0.449 1 86.69 189 GLY A O 1
ATOM 1535 N N . GLY A 1 190 ? 6.484 36.312 2.332 1 61.44 190 GLY A N 1
ATOM 1536 C CA . GLY A 1 190 ? 5.715 37.531 2.379 1 61.44 190 GLY A CA 1
ATOM 1537 C C . GLY A 1 190 ? 6.375 38.688 1.632 1 61.44 190 GLY A C 1
ATOM 1538 O O . GLY A 1 190 ? 7.551 38.594 1.271 1 61.44 190 GLY A O 1
ATOM 1539 N N . PRO A 1 191 ? 5.461 39.844 1.258 1 49.12 191 PRO A N 1
ATOM 1540 C CA . PRO A 1 191 ? 5.938 41.094 0.636 1 49.12 191 PRO A CA 1
ATOM 1541 C C . PRO A 1 191 ? 7.129 41.688 1.371 1 49.12 191 PRO A C 1
ATOM 1543 O O . PRO A 1 191 ? 7.324 41.438 2.561 1 49.12 191 PRO A O 1
ATOM 1546 N N . MET B 1 1 ? -10.156 -13.891 11.703 1 79.56 1 MET B N 1
ATOM 1547 C CA . MET B 1 1 ? -8.812 -14.172 11.211 1 79.56 1 MET B CA 1
ATOM 1548 C C . MET B 1 1 ? -8.859 -15.039 9.961 1 79.56 1 MET B C 1
ATOM 1550 O O . MET B 1 1 ? -9.633 -16 9.898 1 79.56 1 MET B O 1
ATOM 1554 N N . TRP B 1 2 ? -8.266 -14.586 8.852 1 92 2 TRP B N 1
ATOM 1555 C CA . TRP B 1 2 ? -8.266 -15.352 7.605 1 92 2 TRP B CA 1
ATOM 1556 C C . TRP B 1 2 ? -7.352 -16.562 7.707 1 92 2 TRP B C 1
ATOM 1558 O O . TRP B 1 2 ? -6.273 -16.484 8.312 1 92 2 TRP B O 1
ATOM 1568 N N . THR B 1 3 ? -7.82 -17.688 7.25 1 91.69 3 THR B N 1
ATOM 1569 C CA . THR B 1 3 ? -7.027 -18.906 7.176 1 91.69 3 THR B CA 1
ATOM 1570 C C . THR B 1 3 ? -6.891 -19.375 5.727 1 91.69 3 THR B C 1
ATOM 1572 O O . THR B 1 3 ? -7.824 -19.234 4.934 1 91.69 3 THR B O 1
ATOM 1575 N N . PHE B 1 4 ? -5.777 -19.844 5.445 1 93.94 4 PHE B N 1
ATOM 1576 C CA . PHE B 1 4 ? -5.508 -20.359 4.109 1 93.94 4 PHE B CA 1
ATOM 1577 C C . PHE B 1 4 ? -5.223 -21.859 4.156 1 93.94 4 PHE B C 1
ATOM 1579 O O . PHE B 1 4 ? -4.594 -22.344 5.098 1 93.94 4 PHE B O 1
ATOM 1586 N N . PRO B 1 5 ? -5.695 -22.625 3.139 1 93.88 5 PRO B N 1
ATOM 1587 C CA . PRO B 1 5 ? -5.375 -24.047 3.098 1 93.88 5 PRO B CA 1
ATOM 1588 C C . PRO B 1 5 ? -3.889 -24.312 2.873 1 93.88 5 PRO B C 1
ATOM 1590 O O . PRO B 1 5 ? -3.221 -23.562 2.17 1 93.88 5 PRO B O 1
ATOM 1593 N N . GLU B 1 6 ? -3.484 -25.359 3.463 1 95.38 6 GLU B N 1
ATOM 1594 C CA . GLU B 1 6 ? -2.092 -25.734 3.26 1 95.38 6 GLU B CA 1
ATOM 1595 C C . GLU B 1 6 ? -1.85 -26.219 1.831 1 95.38 6 GLU B C 1
ATOM 1597 O O . GLU B 1 6 ? -0.766 -26.016 1.278 1 95.38 6 GLU B O 1
ATOM 1602 N N . ARG B 1 7 ? -2.93 -26.828 1.358 1 97.81 7 ARG B N 1
ATOM 1603 C CA . ARG B 1 7 ? -2.816 -27.375 0.011 1 97.81 7 ARG B CA 1
ATOM 1604 C C . ARG B 1 7 ? -4.031 -27.016 -0.833 1 97.81 7 ARG B C 1
ATOM 1606 O O . ARG B 1 7 ? -5.156 -26.969 -0.328 1 97.81 7 ARG B O 1
ATOM 1613 N N . LEU B 1 8 ? -3.812 -26.703 -2.059 1 97.81 8 LEU B N 1
ATOM 1614 C CA . LEU B 1 8 ? -4.84 -26.516 -3.076 1 97.81 8 LEU B CA 1
ATOM 1615 C C . LEU B 1 8 ? -4.531 -27.344 -4.32 1 97.81 8 LEU B C 1
ATOM 1617 O O . LEU B 1 8 ? -3.365 -27.5 -4.695 1 97.81 8 LEU B O 1
ATOM 1621 N N . ALA B 1 9 ? -5.547 -27.922 -4.91 1 97.5 9 ALA B N 1
ATOM 1622 C CA . ALA B 1 9 ? -5.344 -28.734 -6.105 1 97.5 9 ALA B CA 1
ATOM 1623 C C . ALA B 1 9 ? -6.316 -28.344 -7.215 1 97.5 9 ALA B C 1
ATOM 1625 O O . ALA B 1 9 ? -7.508 -28.141 -6.965 1 97.5 9 ALA B O 1
ATOM 1626 N N . GLY B 1 10 ? -5.766 -28.078 -8.312 1 97.56 10 GLY B N 1
ATOM 1627 C CA . GLY B 1 10 ? -6.543 -27.891 -9.531 1 97.56 10 GLY B CA 1
ATOM 1628 C C . GLY B 1 10 ? -6.41 -29.047 -10.508 1 97.56 10 GLY B C 1
ATOM 1629 O O . GLY B 1 10 ? -6.105 -30.172 -10.117 1 97.56 10 GLY B O 1
ATOM 1630 N N . ARG B 1 11 ? -6.766 -28.828 -11.766 1 97.38 11 ARG B N 1
ATOM 1631 C CA . ARG B 1 11 ? -6.656 -29.859 -12.797 1 97.38 11 ARG B CA 1
ATOM 1632 C C . ARG B 1 11 ? -5.199 -30.109 -13.172 1 97.38 11 ARG B C 1
ATOM 1634 O O . ARG B 1 11 ? -4.781 -31.25 -13.344 1 97.38 11 ARG B O 1
ATOM 1641 N N . TYR B 1 12 ? -4.406 -29.031 -13.289 1 97.88 12 TYR B N 1
ATOM 1642 C CA . TYR B 1 12 ? -3.027 -29.109 -13.758 1 97.88 12 TYR B CA 1
ATOM 1643 C C . TYR B 1 12 ? -2.047 -28.859 -12.617 1 97.88 12 TYR B C 1
ATOM 1645 O O . TYR B 1 12 ? -0.959 -29.438 -12.594 1 97.88 12 TYR B O 1
ATOM 1653 N N . VAL B 1 13 ? -2.475 -28 -11.648 1 98.06 13 VAL B N 1
ATOM 1654 C CA . VAL B 1 13 ? -1.565 -27.422 -10.664 1 98.06 13 VAL B CA 1
ATOM 1655 C C . VAL B 1 13 ? -1.931 -27.906 -9.266 1 98.06 13 VAL B C 1
ATOM 1657 O O . VAL B 1 13 ? -3.111 -28.062 -8.945 1 98.06 13 VAL B O 1
ATOM 1660 N N . SER B 1 14 ? -0.896 -28.172 -8.492 1 98.5 14 SER B N 1
ATOM 1661 C CA . SER B 1 14 ? -1.063 -28.297 -7.047 1 98.5 14 SER B CA 1
ATOM 1662 C C . SER B 1 14 ? -0.219 -27.266 -6.305 1 98.5 14 SER B C 1
ATOM 1664 O O . SER B 1 14 ? 0.917 -26.984 -6.695 1 98.5 14 SER B O 1
ATOM 1666 N N . LEU B 1 15 ? -0.814 -26.656 -5.316 1 98.69 15 LEU B N 1
ATOM 1667 C CA . LEU B 1 15 ? -0.123 -25.734 -4.418 1 98.69 15 LEU B CA 1
ATOM 1668 C C . LEU B 1 15 ? 0.167 -26.406 -3.078 1 98.69 15 LEU B C 1
ATOM 1670 O O . LEU B 1 15 ? -0.755 -26.844 -2.383 1 98.69 15 LEU B O 1
ATOM 1674 N N . GLU B 1 16 ? 1.427 -26.484 -2.748 1 98.5 16 GLU B N 1
ATOM 1675 C CA . GLU B 1 16 ? 1.879 -27.109 -1.503 1 98.5 16 GLU B CA 1
ATOM 1676 C C . GLU B 1 16 ? 2.627 -26.094 -0.634 1 98.5 16 GLU B C 1
ATOM 1678 O O . GLU B 1 16 ? 3.277 -25.188 -1.151 1 98.5 16 GLU B O 1
ATOM 1683 N N . PRO B 1 17 ? 2.561 -26.344 0.649 1 98.12 17 PRO B N 1
ATOM 1684 C CA . PRO B 1 17 ? 3.309 -25.391 1.479 1 98.12 17 PRO B CA 1
ATOM 1685 C C . PRO B 1 17 ? 4.785 -25.312 1.099 1 98.12 17 PRO B C 1
ATOM 1687 O O . PRO B 1 17 ? 5.457 -26.344 0.994 1 98.12 17 PRO B O 1
ATOM 1690 N N . LEU B 1 18 ? 5.219 -24.125 0.918 1 98.56 18 LEU B N 1
ATOM 1691 C CA . LEU B 1 18 ? 6.633 -23.938 0.628 1 98.56 18 LEU B CA 1
ATOM 1692 C C . LEU B 1 18 ? 7.492 -24.281 1.84 1 98.56 18 LEU B C 1
ATOM 1694 O O . LEU B 1 18 ? 7.133 -23.953 2.975 1 98.56 18 LEU B O 1
ATOM 1698 N N . SER B 1 19 ? 8.562 -24.938 1.654 1 98.19 19 SER B N 1
ATOM 1699 C CA . SER B 1 19 ? 9.531 -25.25 2.697 1 98.19 19 SER B CA 1
ATOM 1700 C C . SER B 1 19 ? 10.945 -25.312 2.133 1 98.19 19 SER B C 1
ATOM 1702 O O . SER B 1 19 ? 11.148 -25.172 0.924 1 98.19 19 SER B O 1
ATOM 1704 N N . LEU B 1 20 ? 11.852 -25.516 3.059 1 98.06 20 LEU B N 1
ATOM 1705 C CA . LEU B 1 20 ? 13.242 -25.578 2.631 1 98.06 20 LEU B CA 1
ATOM 1706 C C . LEU B 1 20 ? 13.516 -26.844 1.842 1 98.06 20 LEU B C 1
ATOM 1708 O O . LEU B 1 20 ? 14.539 -26.953 1.16 1 98.06 20 LEU B O 1
ATOM 1712 N N . SER B 1 21 ? 12.633 -27.797 1.924 1 98.12 21 SER B N 1
ATOM 1713 C CA . SER B 1 21 ? 12.797 -29.016 1.143 1 98.12 21 SER B CA 1
ATOM 1714 C C . SER B 1 21 ? 12.703 -28.734 -0.353 1 98.12 21 SER B C 1
ATOM 1716 O O . SER B 1 21 ? 13.102 -29.562 -1.174 1 98.12 21 SER B O 1
ATOM 1718 N N . HIS B 1 22 ? 12.195 -27.609 -0.731 1 98.25 22 HIS B N 1
ATOM 1719 C CA . HIS B 1 22 ? 12.047 -27.25 -2.135 1 98.25 22 HIS B CA 1
ATOM 1720 C C . HIS B 1 22 ? 13.305 -26.578 -2.674 1 98.25 22 HIS B C 1
ATOM 1722 O O . HIS B 1 22 ? 13.398 -26.297 -3.869 1 98.25 22 HIS B O 1
ATOM 1728 N N . LEU B 1 23 ? 14.297 -26.391 -1.827 1 97.88 23 LEU B N 1
ATOM 1729 C CA . LEU B 1 23 ? 15.508 -25.656 -2.164 1 97.88 23 LEU B CA 1
ATOM 1730 C C . LEU B 1 23 ? 16.203 -26.281 -3.377 1 97.88 23 LEU B C 1
ATOM 1732 O O . LEU B 1 23 ? 16.578 -25.562 -4.309 1 97.88 23 LEU B O 1
ATOM 1736 N N . PRO B 1 24 ? 16.328 -27.594 -3.477 1 97.31 24 PRO B N 1
ATOM 1737 C CA . PRO B 1 24 ? 16.984 -28.172 -4.652 1 97.31 24 PRO B CA 1
ATOM 1738 C C . PRO B 1 24 ? 16.266 -27.828 -5.957 1 97.31 24 PRO B C 1
ATOM 1740 O O . PRO B 1 24 ? 16.906 -27.594 -6.98 1 97.31 24 PRO B O 1
ATOM 1743 N N . GLY B 1 25 ? 14.961 -27.812 -5.914 1 97.12 25 GLY B N 1
ATOM 1744 C CA . GLY B 1 25 ? 14.203 -27.422 -7.094 1 97.12 25 GLY B CA 1
ATOM 1745 C C . GLY B 1 25 ? 14.43 -25.984 -7.5 1 97.12 25 GLY B C 1
ATOM 1746 O O . GLY B 1 25 ? 14.578 -25.688 -8.688 1 97.12 25 GLY B O 1
ATOM 1747 N N . PHE B 1 26 ? 14.516 -25.078 -6.523 1 97.06 26 PHE B N 1
ATOM 1748 C CA . PHE B 1 26 ? 14.781 -23.672 -6.785 1 97.06 26 PHE B CA 1
ATOM 1749 C C . PHE B 1 26 ? 16.188 -23.484 -7.359 1 97.06 26 PHE B C 1
ATOM 1751 O O . PHE B 1 26 ? 16.375 -22.672 -8.266 1 97.06 26 PHE B O 1
ATOM 1758 N N . LEU B 1 27 ? 17.062 -24.266 -6.797 1 96.5 27 LEU B N 1
ATOM 1759 C CA . LEU B 1 27 ? 18.438 -24.203 -7.285 1 96.5 27 LEU B CA 1
ATOM 1760 C C . LEU B 1 27 ? 18.531 -24.688 -8.727 1 96.5 27 LEU B C 1
ATOM 1762 O O . LEU B 1 27 ? 19.172 -24.047 -9.562 1 96.5 27 LEU B O 1
ATOM 1766 N N . ALA B 1 28 ? 17.844 -25.734 -9.008 1 96.06 28 ALA B N 1
ATOM 1767 C CA . ALA B 1 28 ? 17.891 -26.344 -10.336 1 96.06 28 ALA B CA 1
ATOM 1768 C C . ALA B 1 28 ? 17.297 -25.438 -11.391 1 96.06 28 ALA B C 1
ATOM 1770 O O . ALA B 1 28 ? 17.719 -25.438 -12.547 1 96.06 28 ALA B O 1
ATOM 1771 N N . GLN B 1 29 ? 16.359 -24.672 -10.945 1 95.38 29 GLN B N 1
ATOM 1772 C CA . GLN B 1 29 ? 15.625 -23.844 -11.906 1 95.38 29 GLN B CA 1
ATOM 1773 C C . GLN B 1 29 ? 16.094 -22.406 -11.867 1 95.38 29 GLN B C 1
ATOM 1775 O O . GLN B 1 29 ? 15.477 -21.516 -12.461 1 95.38 29 GLN B O 1
ATOM 1780 N N . TYR B 1 30 ? 17.141 -22.141 -11.125 1 94.56 30 TYR B N 1
ATOM 1781 C CA . TYR B 1 30 ? 17.594 -20.766 -10.977 1 94.56 30 TYR B CA 1
ATOM 1782 C C . TYR B 1 30 ? 17.875 -20.125 -12.328 1 94.56 30 TYR B C 1
ATOM 1784 O O . TYR B 1 30 ? 18.609 -20.688 -13.141 1 94.56 30 TYR B O 1
ATOM 1792 N N . ASP B 1 31 ? 17.281 -19.078 -12.594 1 93.44 31 ASP B N 1
ATOM 1793 C CA . ASP B 1 31 ? 17.469 -18.234 -13.766 1 93.44 31 ASP B CA 1
ATOM 1794 C C . ASP B 1 31 ? 17.391 -16.75 -13.391 1 93.44 31 ASP B C 1
ATOM 1796 O O . ASP B 1 31 ? 16.359 -16.281 -12.922 1 93.44 31 ASP B O 1
ATOM 1800 N N . PRO B 1 32 ? 18.5 -16.094 -13.609 1 90.62 32 PRO B N 1
ATOM 1801 C CA . PRO B 1 32 ? 18.5 -14.688 -13.227 1 90.62 32 PRO B CA 1
ATOM 1802 C C . PRO B 1 32 ? 17.375 -13.891 -13.883 1 90.62 32 PRO B C 1
ATOM 1804 O O . PRO B 1 32 ? 16.891 -12.906 -13.32 1 90.62 32 PRO B O 1
ATOM 1807 N N . GLU B 1 33 ? 16.891 -14.281 -14.953 1 89.12 33 GLU B N 1
ATOM 1808 C CA . GLU B 1 33 ? 15.812 -13.586 -15.656 1 89.12 33 GLU B CA 1
ATOM 1809 C C . GLU B 1 33 ? 14.516 -13.633 -14.867 1 89.12 33 GLU B C 1
ATOM 1811 O O . GLU B 1 33 ? 13.734 -12.68 -14.891 1 89.12 33 GLU B O 1
ATOM 1816 N N . VAL B 1 34 ? 14.336 -14.711 -14.141 1 88.56 34 VAL B N 1
ATOM 1817 C CA . VAL B 1 34 ? 13.102 -14.891 -13.383 1 88.56 34 VAL B CA 1
ATOM 1818 C C . VAL B 1 34 ? 13.125 -13.992 -12.141 1 88.56 34 VAL B C 1
ATOM 1820 O O . VAL B 1 34 ? 12.086 -13.469 -11.734 1 88.56 34 VAL B O 1
ATOM 1823 N N . TYR B 1 35 ? 14.312 -13.773 -11.641 1 89.12 35 TYR B N 1
ATOM 1824 C CA . TYR B 1 35 ? 14.445 -13.07 -10.367 1 89.12 35 TYR B CA 1
ATOM 1825 C C . TYR B 1 35 ? 14.609 -11.57 -10.586 1 89.12 35 TYR B C 1
ATOM 1827 O O . TYR B 1 35 ? 14.453 -10.781 -9.656 1 89.12 35 TYR B O 1
ATOM 1835 N N . ARG B 1 36 ? 14.789 -11.18 -11.812 1 84.81 36 ARG B N 1
ATOM 1836 C CA . ARG B 1 36 ? 15.195 -9.82 -12.156 1 84.81 36 ARG B CA 1
ATOM 1837 C C . ARG B 1 36 ? 14.141 -8.805 -11.727 1 84.81 36 ARG B C 1
ATOM 1839 O O . ARG B 1 36 ? 14.477 -7.691 -11.32 1 84.81 36 ARG B O 1
ATOM 1846 N N . PHE B 1 37 ? 12.914 -9.281 -11.695 1 84.25 37 PHE B N 1
ATOM 1847 C CA . PHE B 1 37 ? 11.852 -8.305 -11.477 1 84.25 3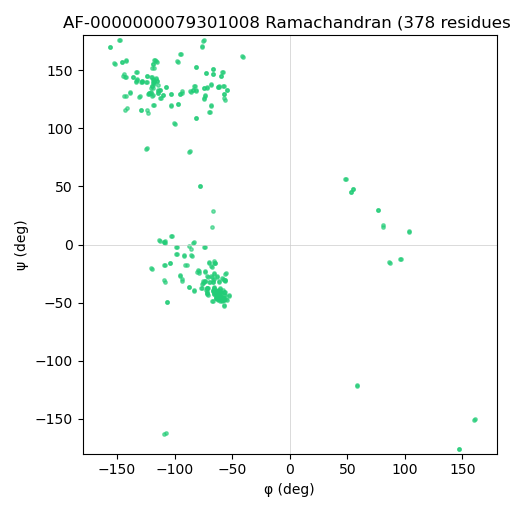7 PHE B CA 1
ATOM 1848 C C . PHE B 1 37 ? 11.234 -8.469 -10.094 1 84.25 37 PHE B C 1
ATOM 1850 O O . PHE B 1 37 ? 10.312 -7.742 -9.727 1 84.25 37 PHE B O 1
ATOM 1857 N N . LEU B 1 38 ? 11.742 -9.367 -9.32 1 86.75 38 LEU B N 1
ATOM 1858 C CA . LEU B 1 38 ? 11.172 -9.617 -8 1 86.75 38 LEU B CA 1
ATOM 1859 C C . LEU B 1 38 ? 11.672 -8.602 -6.98 1 86.75 38 LEU B C 1
ATOM 1861 O O . LEU B 1 38 ? 12.734 -8.008 -7.164 1 86.75 38 LEU B O 1
ATOM 1865 N N . SER B 1 39 ? 10.867 -8.383 -5.988 1 79.44 39 SER B N 1
ATOM 1866 C CA . SER B 1 39 ? 11.203 -7.426 -4.941 1 79.44 39 SER B CA 1
ATOM 1867 C C . SER B 1 39 ? 12.32 -7.961 -4.043 1 79.44 39 SER B C 1
ATOM 1869 O O . SER B 1 39 ? 13.016 -7.184 -3.387 1 79.44 39 SER B O 1
ATOM 1871 N N . ARG B 1 40 ? 12.391 -9.266 -3.959 1 82.88 40 ARG B N 1
ATOM 1872 C CA . ARG B 1 40 ? 13.438 -9.945 -3.209 1 82.88 40 ARG B CA 1
ATOM 1873 C C . ARG B 1 40 ? 14.188 -10.93 -4.094 1 82.88 40 ARG B C 1
ATOM 1875 O O . ARG B 1 40 ? 13.609 -11.898 -4.598 1 82.88 40 ARG B O 1
ATOM 1882 N N . ILE B 1 41 ? 15.398 -10.594 -4.23 1 84.06 41 ILE B N 1
ATOM 1883 C CA . ILE B 1 41 ? 16.219 -11.414 -5.105 1 84.06 41 ILE B CA 1
ATOM 1884 C C . ILE B 1 41 ? 17.359 -12.047 -4.301 1 84.06 41 ILE B C 1
ATOM 1886 O O . ILE B 1 41 ? 17.953 -11.398 -3.445 1 84.06 41 ILE B O 1
ATOM 1890 N N . PRO B 1 42 ? 17.578 -13.312 -4.613 1 87.75 42 PRO B N 1
ATOM 1891 C CA . PRO B 1 42 ? 18.766 -13.875 -3.984 1 87.75 42 PRO B CA 1
ATOM 1892 C C . PRO B 1 42 ? 20.047 -13.109 -4.34 1 87.75 42 PRO B C 1
ATOM 1894 O O . PRO B 1 42 ? 20.188 -12.641 -5.469 1 87.75 42 PRO B O 1
ATOM 1897 N N . LEU B 1 43 ? 20.984 -13.062 -3.475 1 82.25 43 LEU B N 1
ATOM 1898 C CA . LEU B 1 43 ? 22.203 -12.273 -3.637 1 82.25 43 LEU B CA 1
ATOM 1899 C C . LEU B 1 43 ? 23.141 -12.922 -4.656 1 82.25 43 LEU B C 1
ATOM 1901 O O . LEU B 1 43 ? 23.953 -12.234 -5.273 1 82.25 43 LEU B O 1
ATOM 1905 N N . ALA B 1 44 ? 23.078 -14.305 -4.723 1 86.62 44 ALA B N 1
ATOM 1906 C CA . ALA B 1 44 ? 23.906 -15.094 -5.633 1 86.62 44 ALA B CA 1
ATOM 1907 C C . ALA B 1 44 ? 23.219 -16.406 -6.008 1 86.62 44 ALA B C 1
ATOM 1909 O O . ALA B 1 44 ? 22.25 -16.812 -5.355 1 86.62 44 ALA B O 1
ATOM 1910 N N . PRO B 1 45 ? 23.625 -16.891 -7.117 1 90.44 45 PRO B N 1
ATOM 1911 C CA . PRO B 1 45 ? 23.047 -18.172 -7.512 1 90.44 45 PRO B CA 1
ATOM 1912 C C . PRO B 1 45 ? 23.672 -19.344 -6.754 1 90.44 45 PRO B C 1
ATOM 1914 O O . PRO B 1 45 ? 24.156 -20.297 -7.371 1 90.44 45 PRO B O 1
ATOM 1917 N N . THR B 1 46 ? 23.734 -19.234 -5.465 1 94.75 46 THR B N 1
ATOM 1918 C CA . THR B 1 46 ? 24.312 -20.281 -4.613 1 94.75 46 THR B CA 1
ATOM 1919 C C . THR B 1 46 ? 23.25 -20.875 -3.691 1 94.75 46 THR B C 1
ATOM 1921 O O . THR B 1 46 ? 22.203 -20.25 -3.463 1 94.75 46 THR B O 1
ATOM 1924 N N . GLU B 1 47 ? 23.562 -22.031 -3.291 1 96.25 47 GLU B N 1
ATOM 1925 C CA . GLU B 1 47 ? 22.656 -22.703 -2.363 1 96.25 47 GLU B CA 1
ATOM 1926 C C . GLU B 1 47 ? 22.438 -21.859 -1.109 1 96.25 47 GLU B C 1
ATOM 1928 O O . GLU B 1 47 ? 21.312 -21.719 -0.629 1 96.25 47 GLU B O 1
ATOM 1933 N N . GLU B 1 48 ? 23.516 -21.297 -0.669 1 96.56 48 GLU B N 1
ATOM 1934 C CA . GLU B 1 48 ? 23.453 -20.484 0.536 1 96.56 48 GLU B CA 1
ATOM 1935 C C . GLU B 1 48 ? 22.562 -19.266 0.324 1 96.56 48 GLU B C 1
ATOM 1937 O O . GLU B 1 48 ? 21.719 -18.953 1.167 1 96.56 48 GLU B O 1
ATOM 1942 N N . ALA B 1 49 ? 22.734 -18.609 -0.74 1 95.12 49 ALA B N 1
ATOM 1943 C CA . ALA B 1 49 ? 21.953 -17.406 -1.036 1 95.12 49 ALA B CA 1
ATOM 1944 C C . ALA B 1 49 ? 20.484 -17.75 -1.244 1 95.12 49 ALA B C 1
ATOM 1946 O O . ALA B 1 49 ? 19.609 -17.016 -0.772 1 95.12 49 ALA B O 1
ATOM 1947 N N . LEU B 1 50 ? 20.234 -18.812 -1.898 1 96.12 50 LEU B N 1
ATOM 1948 C CA . LEU B 1 50 ? 18.859 -19.219 -2.154 1 96.12 50 LEU B CA 1
ATOM 1949 C C . LEU B 1 50 ? 18.188 -19.719 -0.877 1 96.12 50 LEU B C 1
ATOM 1951 O O . LEU B 1 50 ? 16.984 -19.5 -0.678 1 96.12 50 LEU B O 1
ATOM 1955 N N . ARG B 1 51 ? 18.969 -20.406 -0.081 1 97.38 51 ARG B N 1
ATOM 1956 C CA . ARG B 1 51 ? 18.438 -20.797 1.22 1 97.38 51 ARG B CA 1
ATOM 1957 C C . ARG B 1 51 ? 18.031 -19.594 2.041 1 97.38 51 ARG B C 1
ATOM 1959 O O . ARG B 1 51 ? 16.938 -19.562 2.617 1 97.38 51 ARG B O 1
ATOM 1966 N N . ALA B 1 52 ? 18.875 -18.625 2.053 1 95.81 52 ALA B N 1
ATOM 1967 C CA . ALA B 1 52 ? 18.578 -17.391 2.773 1 95.81 52 ALA B CA 1
ATOM 1968 C C . ALA B 1 52 ? 17.328 -16.719 2.211 1 95.81 52 ALA B C 1
ATOM 1970 O O . ALA B 1 52 ? 16.5 -16.188 2.965 1 95.81 52 ALA B O 1
ATOM 1971 N N . HIS B 1 53 ? 17.219 -16.75 0.963 1 94.5 53 HIS B N 1
ATOM 1972 C CA . HIS B 1 53 ? 16.062 -16.188 0.279 1 94.5 53 HIS B CA 1
ATOM 1973 C C . HIS 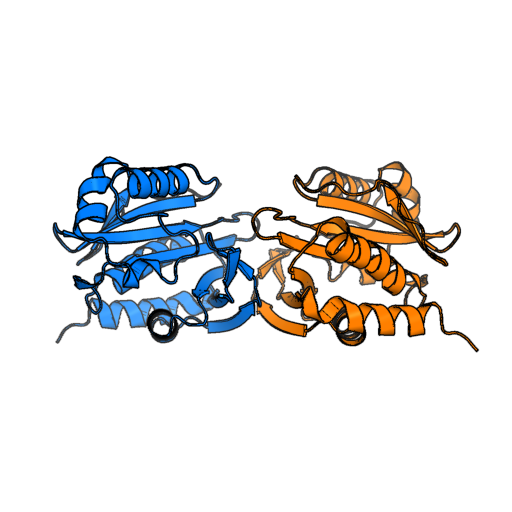B 1 53 ? 14.773 -16.891 0.712 1 94.5 53 HIS B C 1
ATOM 1975 O O . HIS B 1 53 ? 13.805 -16.219 1.099 1 94.5 53 HIS B O 1
ATOM 1981 N N . LEU B 1 54 ? 14.766 -18.188 0.708 1 96.69 54 LEU B N 1
ATOM 1982 C CA . LEU B 1 54 ? 13.586 -18.953 1.092 1 96.69 54 LEU B CA 1
ATOM 1983 C C . LEU B 1 54 ? 13.273 -18.766 2.572 1 96.69 54 LEU B C 1
ATOM 1985 O O . LEU B 1 54 ? 12.109 -18.656 2.953 1 96.69 54 LEU B O 1
ATOM 1989 N N . GLU B 1 55 ? 14.289 -18.734 3.35 1 97.25 55 GLU B N 1
ATOM 1990 C CA . GLU B 1 55 ? 14.094 -18.531 4.781 1 97.25 55 GLU B CA 1
ATOM 1991 C C . GLU B 1 55 ? 13.438 -17.172 5.051 1 97.25 55 GLU B C 1
ATOM 1993 O O . GLU B 1 55 ? 12.562 -17.062 5.91 1 97.25 55 GLU B O 1
ATOM 1998 N N . ALA B 1 56 ? 13.883 -16.203 4.324 1 94.25 56 ALA B N 1
ATOM 1999 C CA . ALA B 1 56 ? 13.305 -14.859 4.477 1 94.25 56 ALA B CA 1
ATOM 2000 C C . ALA B 1 56 ? 11.828 -14.852 4.09 1 94.25 56 ALA B C 1
ATOM 2002 O O . ALA B 1 56 ? 11 -14.258 4.781 1 94.25 56 ALA B O 1
ATOM 2003 N N . LEU B 1 57 ? 11.523 -15.516 3.047 1 94.88 57 LEU B N 1
ATOM 2004 C CA . LEU B 1 57 ? 10.141 -15.633 2.6 1 94.88 57 LEU B CA 1
ATOM 2005 C C . LEU B 1 57 ? 9.281 -16.328 3.652 1 94.88 57 LEU B C 1
ATOM 2007 O O . LEU B 1 57 ? 8.18 -15.883 3.955 1 94.88 57 LEU B O 1
ATOM 2011 N N . LEU B 1 58 ? 9.812 -17.359 4.203 1 96.56 58 LEU B N 1
ATOM 2012 C CA . LEU B 1 58 ? 9.078 -18.203 5.129 1 96.56 58 LEU B CA 1
ATOM 2013 C C . LEU B 1 58 ? 8.898 -17.516 6.477 1 96.56 58 LEU B C 1
ATOM 2015 O O . LEU B 1 58 ? 7.949 -17.812 7.211 1 96.56 58 LEU B O 1
ATOM 2019 N N . SER B 1 59 ? 9.773 -16.562 6.75 1 95.25 59 SER B N 1
ATOM 2020 C CA . SER B 1 59 ? 9.734 -15.906 8.055 1 95.25 59 SER B CA 1
ATOM 2021 C C . SER B 1 59 ? 8.992 -14.578 7.988 1 95.25 59 SER B C 1
ATOM 2023 O O . SER B 1 59 ? 8.734 -13.945 9.016 1 95.25 59 SER B O 1
ATOM 2025 N N . GLU B 1 60 ? 8.648 -14.133 6.855 1 92.38 60 GLU B N 1
ATOM 2026 C CA . GLU B 1 60 ? 7.996 -12.844 6.699 1 92.38 60 GLU B CA 1
ATOM 2027 C C . GLU B 1 60 ? 6.594 -12.852 7.293 1 92.38 60 GLU B C 1
ATOM 2029 O O . GLU B 1 60 ? 5.734 -13.625 6.859 1 92.38 60 GLU B O 1
ATOM 2034 N N . PRO B 1 61 ? 6.414 -12 8.234 1 89.56 61 PRO B N 1
ATOM 2035 C CA . PRO B 1 61 ? 5.078 -11.977 8.836 1 89.56 61 PRO B CA 1
ATOM 2036 C C . PRO B 1 61 ? 3.994 -11.586 7.828 1 89.56 61 PRO B C 1
ATOM 2038 O O . PRO B 1 61 ? 4.188 -10.664 7.031 1 89.56 61 PRO B O 1
ATOM 2041 N N . GLY B 1 62 ? 2.912 -12.305 7.867 1 90.31 62 GLY B N 1
ATOM 2042 C CA . GLY B 1 62 ? 1.774 -11.992 7.02 1 90.31 62 GLY B CA 1
ATOM 2043 C C . GLY B 1 62 ? 1.922 -12.516 5.602 1 90.31 62 GLY B C 1
ATOM 2044 O O . GLY B 1 62 ? 1.257 -12.031 4.684 1 90.31 62 GLY B O 1
ATOM 2045 N N . ARG B 1 63 ? 2.84 -13.391 5.457 1 95.38 63 ARG B N 1
ATOM 2046 C CA . ARG B 1 63 ? 3.006 -14 4.145 1 95.38 63 ARG B CA 1
ATOM 2047 C C . ARG B 1 63 ? 2.779 -15.508 4.207 1 95.38 63 ARG B C 1
ATOM 2049 O O . ARG B 1 63 ? 3.221 -16.172 5.148 1 95.38 63 ARG B O 1
ATOM 2056 N N . VAL B 1 64 ? 2.039 -16 3.285 1 97.31 64 VAL B N 1
ATOM 2057 C CA . VAL B 1 64 ? 1.839 -17.438 3.107 1 97.31 64 VAL B CA 1
ATOM 2058 C C . VAL B 1 64 ? 2.336 -17.859 1.728 1 97.31 64 VAL B C 1
ATOM 2060 O O . VAL B 1 64 ? 1.948 -17.281 0.714 1 97.31 64 VAL B O 1
ATOM 2063 N N . ASN B 1 65 ? 3.182 -18.891 1.728 1 98.19 65 ASN B N 1
ATOM 2064 C CA . ASN B 1 65 ? 3.828 -19.312 0.485 1 98.19 65 ASN B CA 1
ATOM 2065 C C . ASN B 1 65 ? 3.445 -20.734 0.1 1 98.19 65 ASN B C 1
ATOM 2067 O O . ASN B 1 65 ? 3.371 -21.609 0.958 1 98.19 65 ASN B O 1
ATOM 2071 N N . TRP B 1 66 ? 3.256 -20.922 -1.17 1 98.81 66 TRP B N 1
ATOM 2072 C CA . TRP B 1 66 ? 3.08 -22.25 -1.734 1 98.81 66 TRP B CA 1
ATOM 2073 C C . TRP B 1 66 ? 4.09 -22.516 -2.846 1 98.81 66 TRP B C 1
ATOM 2075 O O . TRP B 1 66 ? 4.398 -21.609 -3.635 1 98.81 66 TRP B O 1
ATOM 2085 N N . ALA B 1 67 ? 4.582 -23.688 -2.863 1 98.81 67 ALA B N 1
ATOM 2086 C CA . ALA B 1 67 ? 5.219 -24.203 -4.074 1 98.81 67 ALA B CA 1
ATOM 2087 C C . ALA B 1 67 ? 4.18 -24.578 -5.125 1 98.81 67 ALA B C 1
ATOM 2089 O O . ALA B 1 67 ? 3.156 -25.188 -4.801 1 98.81 67 ALA B O 1
ATOM 2090 N N . VAL B 1 68 ? 4.438 -24.188 -6.312 1 98.88 68 VAL B N 1
ATOM 2091 C CA . VAL B 1 68 ? 3.547 -24.5 -7.426 1 98.88 68 VAL B CA 1
ATOM 2092 C C . VAL B 1 68 ? 4.066 -25.734 -8.172 1 98.88 68 VAL B C 1
ATOM 2094 O O . VAL B 1 68 ? 5.172 -25.703 -8.727 1 98.88 68 VAL B O 1
ATOM 2097 N N . TYR B 1 69 ? 3.275 -26.75 -8.242 1 98.75 69 TYR B N 1
ATOM 2098 C CA . TYR B 1 69 ? 3.621 -27.938 -9.008 1 98.75 69 TYR B CA 1
ATOM 2099 C C . TYR B 1 69 ? 2.744 -28.047 -10.25 1 98.75 69 TYR B C 1
ATOM 2101 O O . TYR B 1 69 ? 1.519 -27.938 -10.164 1 98.75 69 TYR B O 1
ATOM 2109 N N . LEU B 1 70 ? 3.311 -28.219 -11.344 1 98.5 70 LEU B N 1
ATOM 2110 C CA . LEU B 1 70 ? 2.662 -28.672 -12.562 1 98.5 70 LEU B CA 1
ATOM 2111 C C . LEU B 1 70 ? 2.914 -30.172 -12.789 1 98.5 70 LEU B C 1
ATOM 2113 O O . LEU B 1 70 ? 3.998 -30.562 -13.227 1 98.5 70 LEU B O 1
ATOM 2117 N N . GLY B 1 71 ? 1.916 -30.953 -12.523 1 95.88 71 GLY B N 1
ATOM 2118 C CA . GLY B 1 71 ? 2.227 -32.344 -12.359 1 95.88 71 GLY B CA 1
ATOM 2119 C C . GLY B 1 71 ? 3.229 -32.625 -11.258 1 95.88 71 GLY B C 1
ATOM 2120 O O . GLY B 1 71 ? 3.025 -32.219 -10.109 1 95.88 71 GLY B O 1
ATOM 2121 N N . GLU B 1 72 ? 4.348 -33.25 -11.547 1 95.5 72 GLU B N 1
ATOM 2122 C CA . GLU B 1 72 ? 5.363 -33.562 -10.547 1 95.5 72 GLU B CA 1
ATOM 2123 C C . GLU B 1 72 ? 6.492 -32.531 -10.555 1 95.5 72 GLU B C 1
ATOM 2125 O O . GLU B 1 72 ? 7.391 -32.594 -9.711 1 95.5 72 GLU B O 1
ATOM 2130 N N . ALA B 1 73 ? 6.402 -31.609 -11.43 1 97.69 73 ALA B N 1
ATOM 2131 C CA . ALA B 1 73 ? 7.496 -30.656 -11.594 1 97.69 73 ALA B CA 1
ATOM 2132 C C . ALA B 1 73 ? 7.254 -29.406 -10.758 1 97.69 73 ALA B C 1
ATOM 2134 O O . ALA B 1 73 ? 6.152 -28.859 -10.758 1 97.69 73 ALA B O 1
ATOM 2135 N N . LEU B 1 74 ? 8.273 -29.016 -10.031 1 98.5 74 LEU B N 1
ATOM 2136 C CA . LEU B 1 74 ? 8.227 -27.734 -9.352 1 98.5 74 LEU B CA 1
ATOM 2137 C C . LEU B 1 74 ? 8.305 -26.594 -10.352 1 98.5 74 LEU B C 1
ATOM 2139 O O . LEU B 1 74 ? 9.344 -26.359 -10.969 1 98.5 74 LEU B O 1
ATOM 2143 N N . ALA B 1 75 ? 7.191 -25.844 -10.438 1 98.56 75 ALA B N 1
ATOM 2144 C CA . ALA B 1 75 ? 7.082 -24.859 -11.516 1 98.56 75 ALA B CA 1
ATOM 2145 C C . ALA B 1 75 ? 7.301 -23.453 -11 1 98.56 75 ALA B C 1
ATOM 2147 O O . ALA B 1 75 ? 7.504 -22.516 -11.781 1 98.56 75 ALA B O 1
ATOM 2148 N N . GLY B 1 76 ? 7.234 -23.234 -9.703 1 98.25 76 GLY B N 1
ATOM 2149 C CA . GLY B 1 76 ? 7.422 -21.906 -9.156 1 98.25 76 GLY B CA 1
ATOM 2150 C C . GLY B 1 76 ? 6.859 -21.75 -7.754 1 98.25 76 GLY B C 1
ATOM 2151 O O . GLY B 1 76 ? 6.902 -22.688 -6.957 1 98.25 76 GLY B O 1
ATOM 2152 N N . ARG B 1 77 ? 6.453 -20.547 -7.438 1 98.19 77 ARG B N 1
ATOM 2153 C CA . ARG B 1 77 ? 5.91 -20.188 -6.133 1 98.19 77 ARG B CA 1
ATOM 2154 C C . ARG B 1 77 ? 4.797 -19.156 -6.266 1 98.19 77 ARG B C 1
ATOM 2156 O O . ARG B 1 77 ? 4.805 -18.344 -7.199 1 98.19 77 ARG B O 1
ATOM 2163 N N . ILE B 1 78 ? 3.846 -19.25 -5.391 1 98.44 78 ILE B N 1
ATOM 2164 C CA . ILE B 1 78 ? 2.807 -18.234 -5.258 1 98.44 78 ILE B CA 1
ATOM 2165 C C . ILE B 1 78 ? 2.611 -17.891 -3.783 1 98.44 78 ILE B C 1
ATOM 2167 O O . ILE B 1 78 ? 2.84 -18.734 -2.906 1 98.44 78 ILE B O 1
ATOM 2171 N N . SER B 1 79 ? 2.262 -16.672 -3.541 1 98.19 79 SER B N 1
ATOM 2172 C CA . SER B 1 79 ? 2.158 -16.234 -2.154 1 98.19 79 SER B CA 1
ATOM 2173 C C . SER B 1 79 ? 0.982 -15.281 -1.964 1 98.19 79 SER B C 1
ATOM 2175 O O . SER B 1 79 ? 0.614 -14.547 -2.885 1 98.19 79 SER B O 1
ATOM 2177 N N . VAL B 1 80 ? 0.361 -15.383 -0.867 1 98 80 VAL B N 1
ATOM 2178 C CA . VAL B 1 80 ? -0.431 -14.289 -0.311 1 98 80 VAL B CA 1
ATOM 2179 C C . VAL B 1 80 ? 0.466 -13.367 0.509 1 98 80 VAL B C 1
ATOM 2181 O O . VAL B 1 80 ? 1.246 -13.828 1.344 1 98 80 VAL B O 1
ATOM 2184 N N . ILE B 1 81 ? 0.303 -12.094 0.209 1 95.56 81 ILE B N 1
ATOM 2185 C CA . ILE B 1 81 ? 1.158 -11.086 0.83 1 95.56 81 ILE B CA 1
ATOM 2186 C C . ILE B 1 81 ? 0.303 -10.094 1.611 1 95.56 81 ILE B C 1
ATOM 2188 O O . ILE B 1 81 ? -0.713 -9.609 1.107 1 95.56 81 ILE B O 1
ATOM 2192 N N . ALA B 1 82 ? 0.627 -9.797 2.846 1 90 82 ALA B N 1
ATOM 2193 C CA . ALA B 1 82 ? 0.076 -8.75 3.705 1 90 82 ALA B CA 1
ATOM 2194 C C . ALA B 1 82 ? -1.449 -8.781 3.699 1 90 82 ALA B C 1
ATOM 2196 O O . ALA B 1 82 ? -2.098 -7.777 3.4 1 90 82 ALA B O 1
ATOM 2197 N N . PRO B 1 83 ? -2.053 -9.922 4.047 1 95.31 83 PRO B N 1
ATOM 2198 C CA . PRO B 1 83 ? -3.512 -9.953 4.172 1 95.31 83 PRO B CA 1
ATOM 2199 C C . PRO B 1 83 ? -4.035 -9.008 5.246 1 95.31 83 PRO B C 1
ATOM 2201 O O . PRO B 1 83 ? -3.428 -8.875 6.312 1 95.31 83 PRO B O 1
ATOM 2204 N N . GLU B 1 84 ? -5.078 -8.305 4.906 1 95.5 84 GLU B N 1
ATOM 2205 C CA . GLU B 1 84 ? -5.758 -7.395 5.828 1 95.5 84 GLU B CA 1
ATOM 2206 C C . GLU B 1 84 ? -7.238 -7.738 5.953 1 95.5 84 GLU B C 1
ATOM 2208 O O . GLU B 1 84 ? -8.086 -7.066 5.367 1 95.5 84 GLU B O 1
ATOM 2213 N N . PRO B 1 85 ? -7.508 -8.719 6.816 1 95.88 85 PRO B N 1
ATOM 2214 C CA . PRO B 1 85 ? -8.906 -9.125 6.961 1 95.88 85 PRO B CA 1
ATOM 2215 C C . PRO B 1 85 ? -9.812 -7.965 7.359 1 95.88 85 PRO B C 1
ATOM 2217 O O . PRO B 1 85 ? -10.992 -7.938 6.98 1 95.88 85 PRO B O 1
ATOM 2220 N N . GLU B 1 86 ? -9.297 -6.98 8.094 1 92.25 86 GLU B N 1
ATOM 2221 C CA . GLU B 1 86 ? -10.102 -5.848 8.547 1 92.25 86 GLU B CA 1
ATOM 2222 C C . GLU B 1 86 ? -10.562 -4.992 7.367 1 92.25 86 GLU B C 1
ATOM 2224 O O . GLU B 1 86 ? -11.586 -4.312 7.449 1 92.25 86 GLU B O 1
ATOM 2229 N N . HIS B 1 87 ? -9.828 -5.055 6.312 1 95.25 87 HIS B N 1
ATOM 2230 C CA . HIS B 1 87 ? -10.18 -4.289 5.121 1 95.25 87 HIS B CA 1
ATOM 2231 C C . HIS B 1 87 ? -10.586 -5.211 3.975 1 95.25 87 HIS B C 1
ATOM 2233 O O . HIS B 1 87 ? -10.766 -4.758 2.842 1 95.25 87 HIS B O 1
ATOM 2239 N N . LEU B 1 88 ? -10.625 -6.512 4.211 1 97.56 88 LEU B N 1
ATOM 2240 C CA . LEU B 1 88 ? -11.031 -7.547 3.268 1 97.56 88 LEU B CA 1
ATOM 2241 C C . LEU B 1 88 ? -10.211 -7.465 1.986 1 97.56 88 LEU B C 1
ATOM 2243 O O . LEU B 1 88 ? -10.766 -7.48 0.885 1 97.56 88 LEU B O 1
ATOM 2247 N N . LYS B 1 89 ? -8.938 -7.359 2.18 1 98.19 89 LYS B N 1
ATOM 2248 C CA . LYS B 1 89 ? -8.078 -7.301 1.005 1 98.19 89 LYS B CA 1
ATOM 2249 C C . LYS B 1 89 ? -6.781 -8.078 1.235 1 98.19 89 LYS B C 1
ATOM 2251 O O . LYS B 1 89 ? -6.395 -8.32 2.379 1 98.19 89 LYS B O 1
ATOM 2256 N N . LEU B 1 90 ? -6.156 -8.461 0.183 1 98.31 90 LEU B N 1
ATOM 2257 C CA . LEU B 1 90 ? -4.855 -9.117 0.21 1 98.31 90 LEU B CA 1
ATOM 2258 C C . LEU B 1 90 ? -4.125 -8.93 -1.115 1 98.31 90 LEU B C 1
ATOM 2260 O O . LEU B 1 90 ? -4.688 -8.383 -2.066 1 98.31 90 LEU B O 1
ATOM 2264 N N . GLU B 1 91 ? -2.883 -9.312 -1.084 1 98.44 91 GLU B N 1
ATOM 2265 C CA . GLU B 1 91 ? -2.045 -9.266 -2.277 1 98.44 91 GLU B CA 1
ATOM 2266 C C . GLU B 1 91 ? -1.547 -10.656 -2.66 1 98.44 91 GLU B C 1
ATOM 2268 O O . GLU B 1 91 ? -1.241 -11.469 -1.789 1 98.44 91 GLU B O 1
ATOM 2273 N N . ILE B 1 92 ? -1.554 -10.898 -3.943 1 98.5 92 ILE B N 1
ATOM 2274 C CA . ILE B 1 92 ? -1.012 -12.156 -4.445 1 98.5 92 ILE B CA 1
ATOM 2275 C C . ILE B 1 92 ? 0.227 -11.883 -5.297 1 98.5 92 ILE B C 1
ATOM 2277 O O . ILE B 1 92 ? 0.243 -10.945 -6.098 1 98.5 92 ILE B O 1
ATOM 2281 N N . GLY B 1 93 ? 1.251 -12.578 -5.074 1 97.25 93 GLY B N 1
ATOM 2282 C CA . GLY B 1 93 ? 2.457 -12.578 -5.887 1 97.25 93 GLY B CA 1
ATOM 2283 C C . GLY B 1 93 ? 2.836 -13.953 -6.398 1 97.25 93 GLY B C 1
ATOM 2284 O O . GLY B 1 93 ? 2.688 -14.953 -5.684 1 97.25 93 GLY B O 1
ATOM 2285 N N . THR B 1 94 ? 3.379 -14 -7.613 1 96.94 94 THR B N 1
ATOM 2286 C CA . THR B 1 94 ? 3.719 -15.289 -8.211 1 96.94 94 THR B CA 1
ATOM 2287 C C . THR B 1 94 ? 5.09 -15.234 -8.875 1 96.94 94 THR B C 1
ATOM 2289 O O . THR B 1 94 ? 5.508 -14.18 -9.359 1 96.94 94 THR B O 1
ATOM 2292 N N . MET B 1 95 ? 5.789 -16.234 -8.812 1 96.88 95 MET B N 1
ATOM 2293 C CA . MET B 1 95 ? 7.027 -16.5 -9.539 1 96.88 95 MET B CA 1
ATOM 2294 C C . MET B 1 95 ? 6.969 -17.859 -10.234 1 96.88 95 MET B C 1
ATOM 2296 O O . MET B 1 95 ? 6.855 -18.891 -9.578 1 96.88 95 MET B O 1
AT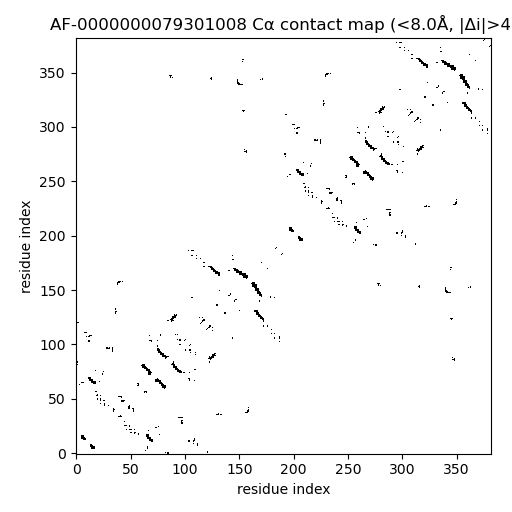OM 2300 N N . ILE B 1 96 ? 7.012 -17.891 -11.539 1 97.25 96 ILE B N 1
ATOM 2301 C CA . ILE B 1 96 ? 7.031 -19.125 -12.312 1 97.25 96 ILE B CA 1
ATOM 2302 C C . ILE B 1 96 ? 8.383 -19.281 -13.008 1 97.25 96 ILE B C 1
ATOM 2304 O O . ILE B 1 96 ? 8.898 -18.344 -13.602 1 97.25 96 ILE B O 1
ATOM 2308 N N . PHE B 1 97 ? 8.945 -20.484 -12.891 1 97.25 97 PHE B N 1
ATOM 2309 C CA . PHE B 1 97 ? 10.234 -20.734 -13.531 1 97.25 97 PHE B CA 1
ATOM 2310 C C . PHE B 1 97 ? 10.109 -20.688 -15.047 1 97.25 97 PHE B C 1
ATOM 2312 O O . PHE B 1 97 ? 9.07 -21.062 -15.602 1 97.25 97 PHE B O 1
ATOM 2319 N N . LYS B 1 98 ? 11.156 -20.312 -15.688 1 95.69 98 LYS B N 1
ATOM 2320 C CA . LYS B 1 98 ? 11.188 -20 -17.109 1 95.69 98 LYS B CA 1
ATOM 2321 C C . LYS B 1 98 ? 10.68 -21.172 -17.938 1 95.69 98 LYS B C 1
ATOM 2323 O O . LYS B 1 98 ? 9.883 -20.984 -18.859 1 95.69 98 LYS B O 1
ATOM 2328 N N . PRO B 1 99 ? 11.008 -22.375 -17.625 1 96.75 99 PRO B N 1
ATOM 2329 C CA . PRO B 1 99 ? 10.555 -23.484 -18.469 1 96.75 99 PRO B CA 1
ATOM 2330 C C . PRO B 1 99 ? 9.039 -23.656 -18.453 1 96.75 99 PRO B C 1
ATOM 2332 O O . PRO B 1 99 ? 8.484 -24.359 -19.312 1 96.75 99 PRO B O 1
ATOM 2335 N N . PHE B 1 100 ? 8.422 -23.078 -17.578 1 97.31 100 PHE B N 1
ATOM 2336 C CA . PHE B 1 100 ? 6.984 -23.312 -17.422 1 97.31 100 PHE B CA 1
ATOM 2337 C C . PHE B 1 100 ? 6.195 -22.078 -17.875 1 97.31 100 PHE B C 1
ATOM 2339 O O . PHE B 1 100 ? 4.977 -22.031 -17.703 1 97.31 100 PHE B O 1
ATOM 2346 N N . TRP B 1 101 ? 6.895 -21.094 -18.328 1 94.75 101 TRP B N 1
ATOM 2347 C CA . TRP B 1 101 ? 6.184 -19.953 -18.906 1 94.75 101 TRP B CA 1
ATOM 2348 C C . TRP B 1 101 ? 5.277 -20.391 -20.047 1 94.75 101 TRP B C 1
ATOM 2350 O O . TRP B 1 101 ? 5.66 -21.219 -20.859 1 94.75 101 TRP B O 1
ATOM 2360 N N . GLY B 1 102 ? 4.039 -19.828 -20.047 1 93 102 GLY B N 1
ATOM 2361 C CA . GLY B 1 102 ? 3.088 -20.188 -21.078 1 93 102 GLY B CA 1
ATOM 2362 C C . GLY B 1 102 ? 2.279 -21.422 -20.766 1 93 102 GLY B C 1
ATOM 2363 O O . GLY B 1 102 ? 1.313 -21.734 -21.453 1 93 102 GLY B O 1
ATOM 2364 N N . SER B 1 103 ? 2.742 -22.172 -19.781 1 96.19 103 SER B N 1
ATOM 2365 C CA . SER B 1 103 ? 1.977 -23.328 -19.312 1 96.19 103 SER B CA 1
ATOM 2366 C C . SER B 1 103 ? 0.79 -22.891 -18.469 1 96.19 103 SER B C 1
ATOM 2368 O O . SER B 1 103 ? 0.618 -21.688 -18.203 1 96.19 103 SER B O 1
ATOM 2370 N N . PRO B 1 104 ? -0.038 -23.766 -18.047 1 96.81 104 PRO B N 1
ATOM 2371 C CA . PRO B 1 104 ? -1.176 -23.422 -17.188 1 96.81 104 PRO B CA 1
ATOM 2372 C C . PRO B 1 104 ? -0.759 -23.094 -15.758 1 96.81 104 PRO B C 1
ATOM 2374 O O . PRO B 1 104 ? -1.604 -22.75 -14.93 1 96.81 104 PRO B O 1
ATOM 2377 N N . ALA B 1 105 ? 0.493 -23.188 -15.414 1 97.94 105 ALA B N 1
ATOM 2378 C CA . ALA B 1 105 ? 0.974 -23.078 -14.039 1 97.94 105 ALA B CA 1
ATOM 2379 C C . ALA B 1 105 ? 0.551 -21.75 -13.414 1 97.94 105 ALA B C 1
ATOM 2381 O O . ALA B 1 105 ? -0.089 -21.734 -12.359 1 97.94 105 ALA B O 1
ATOM 2382 N N . ASN B 1 106 ? 0.839 -20.719 -14.086 1 97.69 106 ASN B N 1
ATOM 2383 C CA . ASN B 1 106 ? 0.557 -19.406 -13.531 1 97.69 106 ASN B CA 1
ATOM 2384 C C . ASN B 1 106 ? -0.945 -19.141 -13.422 1 97.69 106 ASN B C 1
ATOM 2386 O O . ASN B 1 106 ? -1.439 -18.766 -12.359 1 97.69 106 ASN B O 1
ATOM 2390 N N . LYS B 1 107 ? -1.617 -19.406 -14.5 1 97.19 107 LYS B N 1
ATOM 2391 C CA . LYS B 1 107 ? -3.045 -19.109 -14.586 1 97.19 107 LYS B CA 1
ATOM 2392 C C . LYS B 1 107 ? -3.834 -19.906 -13.555 1 97.19 107 LYS B C 1
ATOM 2394 O O . LYS B 1 107 ? -4.668 -19.359 -12.836 1 97.19 107 LYS B O 1
ATOM 2399 N N . GLU B 1 108 ? -3.578 -21.156 -13.445 1 98.31 108 GLU B N 1
ATOM 2400 C CA . GLU B 1 108 ? -4.375 -21.969 -12.531 1 98.31 108 GLU B CA 1
ATOM 2401 C C . GLU B 1 108 ? -3.967 -21.719 -11.078 1 98.31 108 GLU B C 1
ATOM 2403 O O . GLU B 1 108 ? -4.805 -21.781 -10.18 1 98.31 108 GLU B O 1
ATOM 2408 N N . ALA B 1 109 ? -2.674 -21.453 -10.805 1 98.56 109 ALA B N 1
ATOM 2409 C CA . ALA B 1 109 ? -2.273 -21.094 -9.445 1 98.56 109 ALA B CA 1
ATOM 2410 C C . ALA B 1 109 ? -3.037 -19.859 -8.953 1 98.56 109 ALA B C 1
ATOM 2412 O O . ALA B 1 109 ? -3.574 -19.859 -7.848 1 98.56 109 ALA B O 1
ATOM 2413 N N . LYS B 1 110 ? -3.102 -18.875 -9.812 1 98.44 110 LYS B N 1
ATOM 2414 C CA . LYS B 1 110 ? -3.836 -17.656 -9.469 1 98.44 110 LYS B CA 1
ATOM 2415 C C . LYS B 1 110 ? -5.328 -17.938 -9.328 1 98.44 110 LYS B C 1
ATOM 2417 O O . LYS B 1 110 ? -5.988 -17.422 -8.43 1 98.44 110 LYS B O 1
ATOM 2422 N N . TYR B 1 111 ? -5.836 -18.75 -10.242 1 98.56 111 TYR B N 1
ATOM 2423 C CA . TYR B 1 111 ? -7.242 -19.125 -10.172 1 98.56 111 TYR B CA 1
ATOM 2424 C C . TYR B 1 111 ? -7.578 -19.734 -8.812 1 98.56 111 TYR B C 1
ATOM 2426 O O . TYR B 1 111 ? -8.562 -19.344 -8.18 1 98.56 111 TYR B O 1
ATOM 2434 N N . LEU B 1 112 ? -6.777 -20.641 -8.359 1 98.44 112 LEU B N 1
ATOM 2435 C CA . LEU B 1 112 ? -7.023 -21.359 -7.109 1 98.44 112 LEU B CA 1
ATOM 2436 C C . LEU B 1 112 ? -7.012 -20.391 -5.93 1 98.44 112 LEU B C 1
ATOM 2438 O O . LEU B 1 112 ? -7.891 -20.453 -5.062 1 98.44 112 LEU B O 1
ATOM 2442 N N . LEU B 1 113 ? -6.086 -19.453 -5.871 1 98.38 113 LEU B N 1
ATOM 2443 C CA . LEU B 1 113 ? -5.992 -18.547 -4.742 1 98.38 113 LEU B CA 1
ATOM 2444 C C . LEU B 1 113 ? -7.066 -17.469 -4.828 1 98.38 113 LEU B C 1
ATOM 2446 O O . LEU B 1 113 ? -7.617 -17.047 -3.807 1 98.38 113 LEU B O 1
ATOM 2450 N N . LEU B 1 114 ? -7.312 -17.047 -6.031 1 98.62 114 LEU B N 1
ATOM 2451 C CA . LEU B 1 114 ? -8.367 -16.047 -6.215 1 98.62 114 LEU B CA 1
ATOM 2452 C C . LEU B 1 114 ? -9.719 -16.609 -5.805 1 98.62 114 LEU B C 1
ATOM 2454 O O . LEU B 1 114 ? -10.516 -15.93 -5.156 1 98.62 114 LEU B O 1
ATOM 2458 N N . ARG B 1 115 ? -9.961 -17.828 -6.207 1 98.56 115 ARG B N 1
ATOM 2459 C CA . ARG B 1 115 ? -11.203 -18.484 -5.812 1 98.56 115 ARG B CA 1
ATOM 2460 C C . ARG B 1 115 ? -11.32 -18.547 -4.293 1 98.56 115 ARG B C 1
ATOM 2462 O O . ARG B 1 115 ? -12.375 -18.234 -3.73 1 98.56 115 ARG B O 1
ATOM 2469 N N . HIS B 1 116 ? -10.289 -18.938 -3.652 1 98.44 116 HIS B N 1
ATOM 2470 C CA . HIS B 1 116 ? -10.305 -19 -2.195 1 98.44 116 HIS B CA 1
ATOM 2471 C C . HIS B 1 116 ? -10.516 -17.609 -1.593 1 98.44 116 HIS B C 1
ATOM 2473 O O . HIS B 1 116 ? -11.328 -17.453 -0.676 1 98.44 116 HIS B O 1
ATOM 2479 N N . ALA B 1 117 ? -9.789 -16.641 -2.104 1 98.44 117 ALA B N 1
ATOM 2480 C CA . ALA B 1 117 ? -9.844 -15.281 -1.585 1 98.44 117 ALA B CA 1
ATOM 2481 C C . ALA B 1 117 ? -11.266 -14.719 -1.675 1 98.44 117 ALA B C 1
ATOM 2483 O O . ALA B 1 117 ? -11.797 -14.211 -0.688 1 98.44 117 ALA B O 1
ATOM 2484 N N . PHE B 1 118 ? -11.898 -14.891 -2.816 1 98.69 118 PHE B N 1
ATOM 2485 C CA . PHE B 1 118 ? -13.18 -14.234 -3.049 1 98.69 118 PHE B CA 1
ATOM 2486 C C . PHE B 1 118 ? -14.328 -15.094 -2.533 1 98.69 118 PHE B C 1
ATOM 2488 O O . PHE B 1 118 ? -15.281 -14.578 -1.944 1 98.69 118 PHE B O 1
ATOM 2495 N N . GLU B 1 119 ? -14.234 -16.375 -2.662 1 98.44 119 GLU B N 1
ATOM 2496 C CA . GLU B 1 119 ? -15.398 -17.219 -2.41 1 98.44 119 GLU B CA 1
ATOM 2497 C C . GLU B 1 119 ? -15.391 -17.75 -0.983 1 98.44 119 GLU B C 1
ATOM 2499 O O . GLU B 1 119 ? -16.453 -18.078 -0.433 1 98.44 119 GLU B O 1
ATOM 2504 N N . VAL B 1 120 ? -14.266 -17.891 -0.372 1 98.12 120 VAL B N 1
ATOM 2505 C CA . VAL B 1 120 ? -14.188 -18.469 0.961 1 98.12 120 VAL B CA 1
ATOM 2506 C C . VAL B 1 120 ? -13.906 -17.391 1.991 1 98.12 120 VAL B C 1
ATOM 2508 O O . VAL B 1 120 ? -14.641 -17.234 2.969 1 98.12 120 VAL B O 1
ATOM 2511 N N . LEU B 1 121 ? -12.898 -16.578 1.726 1 97.88 121 LEU B N 1
ATOM 2512 C CA . LEU B 1 121 ? -12.508 -15.555 2.691 1 97.88 121 LEU B CA 1
ATOM 2513 C C . LEU B 1 121 ? -13.445 -14.352 2.615 1 97.88 121 LEU B C 1
ATOM 2515 O O . LEU B 1 121 ? -13.5 -13.539 3.547 1 97.88 121 LEU B O 1
ATOM 2519 N N . GLY B 1 122 ? -14.062 -14.188 1.434 1 97.81 122 GLY B N 1
ATOM 2520 C CA . GLY B 1 122 ? -14.93 -13.039 1.25 1 97.81 122 GLY B CA 1
ATOM 2521 C C . GLY B 1 122 ? -14.164 -11.75 1.017 1 97.81 122 GLY B C 1
ATOM 2522 O O . GLY B 1 122 ? -14.625 -10.672 1.404 1 97.81 122 GLY B O 1
ATOM 2523 N N . ALA B 1 123 ? -13.047 -11.836 0.459 1 98.38 123 ALA B N 1
ATOM 2524 C CA . ALA B 1 123 ? -12.258 -10.641 0.157 1 98.38 123 ALA B CA 1
ATOM 2525 C C . ALA B 1 123 ? -13.023 -9.711 -0.776 1 98.38 123 ALA B C 1
ATOM 2527 O O . ALA B 1 123 ? -13.766 -10.164 -1.649 1 98.38 123 ALA B O 1
ATOM 2528 N N . GLU B 1 124 ? -12.812 -8.398 -0.55 1 98.62 124 GLU B N 1
ATOM 2529 C CA . GLU B 1 124 ? -13.398 -7.379 -1.412 1 98.62 124 GLU B CA 1
ATOM 2530 C C . GLU B 1 124 ? -12.43 -6.965 -2.518 1 98.62 124 GLU B C 1
ATOM 2532 O O . GLU B 1 124 ? -12.852 -6.582 -3.609 1 98.62 124 GLU B O 1
ATOM 2537 N N . ARG B 1 125 ? -11.211 -7.047 -2.238 1 98.69 125 ARG B N 1
ATOM 2538 C CA . ARG B 1 125 ? -10.156 -6.574 -3.129 1 98.69 125 ARG B CA 1
ATOM 2539 C C . ARG B 1 125 ? -8.938 -7.488 -3.068 1 98.69 125 ARG B C 1
ATOM 2541 O O . ARG B 1 125 ? -8.477 -7.852 -1.981 1 98.69 125 ARG B O 1
ATOM 2548 N N . VAL B 1 126 ? -8.477 -7.945 -4.195 1 98.81 126 VAL B N 1
ATOM 2549 C CA . VAL B 1 126 ? -7.172 -8.586 -4.328 1 98.81 126 VAL B CA 1
ATOM 2550 C C . VAL B 1 126 ? -6.262 -7.719 -5.199 1 98.81 126 VAL B C 1
ATOM 2552 O O . VAL B 1 126 ? -6.668 -7.266 -6.273 1 98.81 126 VAL B O 1
ATOM 2555 N N . GLN B 1 127 ? -5.074 -7.465 -4.715 1 98.69 127 GLN B N 1
ATOM 2556 C CA . GLN B 1 127 ? -4.168 -6.605 -5.465 1 98.69 127 GLN B CA 1
ATOM 2557 C C . GLN B 1 127 ? -2.912 -7.363 -5.891 1 98.69 127 GLN B C 1
ATOM 2559 O O . GLN B 1 127 ? -2.623 -8.438 -5.363 1 98.69 127 GLN B O 1
ATOM 2564 N N . PHE B 1 128 ? -2.287 -6.836 -6.875 1 98.31 128 PHE B N 1
ATOM 2565 C CA . PHE B 1 128 ? -1.016 -7.289 -7.43 1 98.31 128 PHE B CA 1
ATOM 2566 C C . PHE B 1 128 ? -0.066 -6.117 -7.633 1 98.31 128 PHE B C 1
ATOM 2568 O O . PHE B 1 128 ? -0.494 -5.023 -8.008 1 98.31 128 PHE B O 1
ATOM 2575 N N . LYS B 1 129 ? 1.168 -6.324 -7.387 1 97.75 129 LYS B N 1
ATOM 2576 C CA . LYS B 1 129 ? 2.215 -5.375 -7.746 1 97.75 129 LYS B CA 1
ATOM 2577 C C . LYS B 1 129 ? 3.262 -6.023 -8.648 1 97.75 129 LYS B C 1
ATOM 2579 O O . LYS B 1 129 ? 3.73 -7.129 -8.367 1 97.75 129 LYS B O 1
ATOM 2584 N N . VAL B 1 130 ? 3.523 -5.355 -9.664 1 96.81 130 VAL B N 1
ATOM 2585 C CA . VAL B 1 130 ? 4.449 -5.859 -10.672 1 96.81 130 VAL B CA 1
ATOM 2586 C C . VAL B 1 130 ? 5.504 -4.805 -10.984 1 96.81 130 VAL B C 1
ATOM 2588 O O . VAL B 1 130 ? 5.191 -3.613 -11.07 1 96.81 130 VAL B O 1
ATOM 2591 N N . ASN B 1 131 ? 6.695 -5.273 -11.133 1 96.44 131 ASN B N 1
ATOM 2592 C CA . ASN B 1 131 ? 7.723 -4.359 -11.633 1 96.44 131 ASN B CA 1
ATOM 2593 C C . ASN B 1 131 ? 7.301 -3.707 -12.945 1 96.44 131 ASN B C 1
ATOM 2595 O O . ASN B 1 131 ? 6.867 -4.391 -13.875 1 96.44 131 ASN B O 1
ATOM 2599 N N . LEU B 1 132 ? 7.473 -2.432 -13 1 97.19 132 LEU B N 1
ATOM 2600 C CA . LEU B 1 132 ? 7.055 -1.661 -14.172 1 97.19 132 LEU B CA 1
ATOM 2601 C C . LEU B 1 132 ? 7.707 -2.197 -15.438 1 97.19 132 LEU B C 1
ATOM 2603 O O . LEU B 1 132 ? 7.113 -2.145 -16.516 1 97.19 132 LEU B O 1
ATOM 2607 N N . GLN B 1 133 ? 8.859 -2.725 -15.352 1 94.94 133 GLN B N 1
ATOM 2608 C CA . GLN B 1 133 ? 9.609 -3.189 -16.516 1 94.94 133 GLN B CA 1
ATOM 2609 C C . GLN B 1 133 ? 9.219 -4.613 -16.891 1 94.94 133 GLN B C 1
ATOM 2611 O O . GLN B 1 133 ? 9.648 -5.129 -17.922 1 94.94 133 GLN B O 1
ATOM 2616 N N . ASN B 1 134 ? 8.438 -5.281 -16.062 1 94.81 134 ASN B N 1
ATOM 2617 C CA . ASN B 1 134 ? 8.039 -6.66 -16.312 1 94.81 134 ASN B CA 1
ATOM 2618 C C . ASN B 1 134 ? 6.773 -6.73 -17.172 1 94.81 134 ASN B C 1
ATOM 2620 O O . ASN B 1 134 ? 5.699 -7.066 -16.672 1 94.81 134 ASN B O 1
ATOM 2624 N N . GLU B 1 135 ? 6.922 -6.578 -18.391 1 94.69 135 GLU B N 1
ATOM 2625 C CA . GLU B 1 135 ? 5.805 -6.516 -19.328 1 94.69 135 GLU B CA 1
ATOM 2626 C C . GLU B 1 135 ? 5.059 -7.848 -19.391 1 94.69 135 GLU B C 1
ATOM 2628 O O . GLU B 1 135 ? 3.838 -7.875 -19.547 1 94.69 135 GLU B O 1
ATOM 2633 N N . ARG B 1 136 ? 5.801 -8.852 -19.312 1 92.5 136 ARG B N 1
ATOM 2634 C CA . ARG B 1 136 ? 5.191 -10.18 -19.359 1 92.5 136 ARG B CA 1
ATOM 2635 C C . ARG B 1 136 ? 4.184 -10.367 -18.234 1 92.5 136 ARG B C 1
ATOM 2637 O O . ARG B 1 136 ? 3.059 -10.812 -18.469 1 92.5 136 ARG B O 1
ATOM 2644 N N . SER B 1 137 ? 4.582 -10.039 -17.047 1 95.25 137 SER B N 1
ATOM 2645 C CA . SER B 1 137 ? 3.688 -10.156 -15.906 1 95.25 137 SER B CA 1
ATOM 2646 C C . SER B 1 137 ? 2.502 -9.203 -16.031 1 95.25 137 SER B C 1
ATOM 2648 O O . SER B 1 137 ? 1.377 -9.555 -15.672 1 95.25 137 SER B O 1
ATOM 2650 N N . GLN B 1 138 ? 2.766 -8.047 -16.516 1 97.25 138 GLN B N 1
ATOM 2651 C CA . GLN B 1 138 ? 1.681 -7.094 -16.734 1 97.25 138 GLN B CA 1
ATOM 2652 C C . GLN B 1 138 ? 0.648 -7.656 -17.703 1 97.25 138 GLN B C 1
ATOM 2654 O O . GLN B 1 138 ? -0.554 -7.617 -17.438 1 97.25 138 GLN B O 1
ATOM 2659 N N . ARG B 1 139 ? 1.094 -8.227 -18.766 1 95.88 139 ARG B N 1
ATOM 2660 C CA . ARG B 1 139 ? 0.196 -8.812 -19.766 1 95.88 139 ARG B CA 1
ATOM 2661 C C . ARG B 1 139 ? -0.612 -9.961 -19.156 1 95.88 139 ARG B C 1
ATOM 2663 O O . ARG B 1 139 ? -1.796 -10.117 -19.453 1 95.88 139 ARG B O 1
ATOM 2670 N N . ALA B 1 140 ? 0.045 -10.734 -18.344 1 95.56 140 ALA B N 1
ATOM 2671 C CA . ALA B 1 140 ? -0.636 -11.852 -17.688 1 95.56 140 ALA B CA 1
ATOM 2672 C C . ALA B 1 140 ? -1.779 -11.352 -16.812 1 95.56 140 ALA B C 1
ATOM 2674 O O . ALA B 1 140 ? -2.871 -11.922 -16.812 1 95.56 140 ALA B O 1
ATOM 2675 N N . LEU B 1 141 ? -1.574 -10.273 -16.078 1 97.5 141 LEU B N 1
ATOM 2676 C CA . LEU B 1 141 ? -2.602 -9.734 -15.203 1 97.5 141 LEU B CA 1
ATOM 2677 C C . LEU B 1 141 ? -3.715 -9.07 -16 1 97.5 141 LEU B C 1
ATOM 2679 O O . LEU B 1 141 ? -4.891 -9.18 -15.656 1 97.5 141 LEU B O 1
ATOM 2683 N N . GLU B 1 142 ? -3.307 -8.414 -17.016 1 97 142 GLU B N 1
ATOM 2684 C CA . GLU B 1 142 ? -4.312 -7.828 -17.891 1 97 142 GLU B CA 1
ATOM 2685 C C . GLU B 1 142 ? -5.172 -8.906 -18.547 1 97 142 GLU B C 1
ATOM 2687 O O . GLU B 1 142 ? -6.395 -8.766 -18.625 1 97 142 GLU B O 1
ATOM 2692 N N . SER B 1 143 ? -4.496 -9.953 -19 1 95.38 143 SER B N 1
ATOM 2693 C CA . SER B 1 143 ? -5.215 -11.086 -19.578 1 95.38 143 SER B CA 1
ATOM 2694 C C . SER B 1 143 ? -6.141 -11.734 -18.562 1 95.38 143 SER B C 1
ATOM 2696 O O . SER B 1 143 ? -7.195 -12.266 -18.922 1 95.38 143 SER B O 1
ATOM 2698 N N . LEU B 1 144 ? -5.777 -11.703 -17.359 1 95.31 144 LEU B N 1
ATOM 2699 C CA . LEU B 1 144 ? -6.562 -12.227 -16.25 1 95.31 144 LEU B CA 1
ATOM 2700 C C . LEU B 1 144 ? -7.82 -11.391 -16.031 1 95.31 144 LEU B C 1
ATOM 2702 O O . LEU B 1 144 ? -8.82 -11.891 -15.516 1 95.31 144 LEU B O 1
ATOM 2706 N N . GLY B 1 145 ? -7.773 -10.141 -16.406 1 96.62 145 GLY B N 1
ATOM 2707 C CA . GLY B 1 145 ? -8.883 -9.219 -16.203 1 96.62 145 GLY B CA 1
ATOM 2708 C C . GLY B 1 145 ? -8.656 -8.266 -15.047 1 96.62 145 GLY B C 1
ATOM 2709 O O . GLY B 1 145 ? -9.586 -7.594 -14.594 1 96.62 145 GLY B O 1
ATOM 2710 N N . ALA B 1 146 ? -7.445 -8.242 -14.547 1 98.5 146 ALA B N 1
ATOM 2711 C CA . ALA B 1 146 ? -7.145 -7.297 -13.469 1 98.5 146 ALA B CA 1
ATOM 2712 C C . ALA B 1 146 ? -7.07 -5.867 -14 1 98.5 146 ALA B C 1
ATOM 2714 O O . ALA B 1 146 ? -6.652 -5.641 -15.141 1 98.5 146 ALA B O 1
ATOM 2715 N N . VAL B 1 147 ? -7.445 -4.941 -13.203 1 98.56 147 VAL B N 1
ATOM 2716 C CA . VAL B 1 147 ? -7.484 -3.537 -13.594 1 98.56 147 VAL B CA 1
ATOM 2717 C C . VAL B 1 147 ? -6.199 -2.842 -13.156 1 98.56 147 VAL B C 1
ATOM 2719 O O . VAL B 1 147 ? -5.789 -2.953 -11.992 1 98.56 147 VAL B O 1
ATOM 2722 N N . ARG B 1 148 ? -5.57 -2.146 -14.062 1 98.69 148 ARG B N 1
ATOM 2723 C CA . ARG B 1 148 ? -4.391 -1.344 -13.75 1 98.69 148 ARG B CA 1
ATOM 2724 C C . ARG B 1 148 ? -4.773 -0.074 -13 1 98.69 148 ARG B C 1
ATOM 2726 O O . ARG B 1 148 ? -5.555 0.738 -13.5 1 98.69 148 ARG B O 1
ATOM 2733 N N . GLU B 1 149 ? -4.176 0.147 -11.852 1 98.81 149 GLU B N 1
ATOM 2734 C CA . GLU B 1 149 ? -4.637 1.247 -11.008 1 98.81 149 GLU B CA 1
ATOM 2735 C C . GLU B 1 149 ? -3.629 2.393 -10.992 1 98.81 149 GLU B C 1
ATOM 2737 O O . GLU B 1 149 ? -3.957 3.512 -10.602 1 98.81 149 GLU B O 1
ATOM 2742 N N . GLY B 1 150 ? -2.43 2.102 -11.398 1 98.56 150 GLY B N 1
ATOM 2743 C CA . GLY B 1 150 ? -1.413 3.141 -11.453 1 98.56 150 GLY B CA 1
ATOM 2744 C C . GLY B 1 150 ? -0.016 2.623 -11.164 1 98.56 150 GLY B C 1
ATOM 2745 O O . GLY B 1 150 ? 0.197 1.411 -11.078 1 98.56 150 GLY B O 1
ATOM 2746 N N . VAL B 1 151 ? 0.932 3.547 -11.125 1 98.75 151 VAL B N 1
ATOM 2747 C CA . VAL B 1 151 ? 2.332 3.207 -10.891 1 98.75 151 VAL B CA 1
ATOM 2748 C C . VAL B 1 151 ? 2.814 3.879 -9.609 1 98.75 151 VAL B C 1
ATOM 2750 O O . VAL B 1 151 ? 2.725 5.102 -9.469 1 98.75 151 VAL B O 1
ATOM 2753 N N . LEU B 1 152 ? 3.242 3.143 -8.664 1 98.62 152 LEU B N 1
ATOM 2754 C CA . LEU B 1 152 ? 3.932 3.646 -7.48 1 98.62 152 LEU B CA 1
ATOM 2755 C C . LEU B 1 152 ? 5.406 3.891 -7.773 1 98.62 152 LEU B C 1
ATOM 2757 O O . LEU B 1 152 ? 6.184 2.941 -7.902 1 98.62 152 LEU B O 1
ATOM 2761 N N . ARG B 1 153 ? 5.801 5.129 -7.844 1 98.56 153 ARG B N 1
ATOM 2762 C CA . ARG B 1 153 ? 7.172 5.492 -8.195 1 98.56 153 ARG B CA 1
ATOM 2763 C C . ARG B 1 153 ? 8.133 5.199 -7.051 1 98.56 153 ARG B C 1
ATOM 2765 O O . ARG B 1 153 ? 7.848 5.531 -5.898 1 98.56 153 ARG B O 1
ATOM 2772 N N . ARG B 1 154 ? 9.227 4.457 -7.383 1 97.88 154 ARG B N 1
ATOM 2773 C CA . ARG B 1 154 ? 10.297 4.148 -6.434 1 97.88 154 ARG B CA 1
ATOM 2774 C C . ARG B 1 154 ? 9.727 3.514 -5.164 1 97.88 154 ARG B C 1
ATOM 2776 O O . ARG B 1 154 ? 10.125 3.879 -4.055 1 97.88 154 ARG B O 1
ATOM 2783 N N . ASN B 1 155 ? 8.844 2.58 -5.34 1 97.25 155 ASN B N 1
ATOM 2784 C CA . ASN B 1 155 ? 8.078 2.012 -4.234 1 97.25 155 ASN B CA 1
ATOM 2785 C C . ASN B 1 155 ? 8.891 0.977 -3.463 1 97.25 155 ASN B C 1
ATOM 2787 O O . ASN B 1 155 ? 8.625 0.723 -2.287 1 97.25 155 ASN B O 1
ATOM 2791 N N . ARG B 1 156 ? 9.867 0.412 -4.027 1 95.25 156 ARG B N 1
ATOM 2792 C CA . ARG B 1 156 ? 10.633 -0.648 -3.377 1 95.25 156 ARG B CA 1
ATOM 2793 C C . ARG B 1 156 ? 12.125 -0.485 -3.633 1 95.25 156 ARG B C 1
ATOM 2795 O O . ARG B 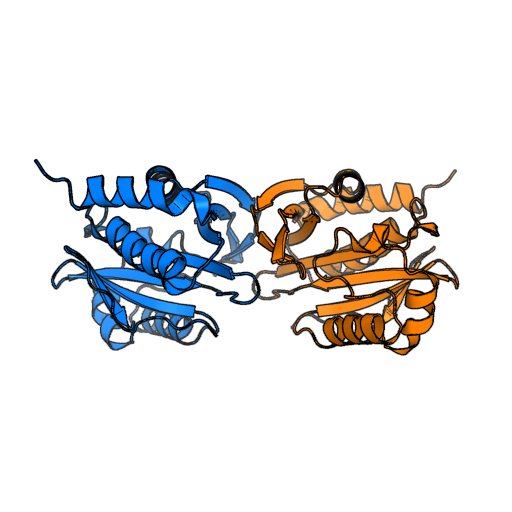1 156 ? 12.555 -0.332 -4.777 1 95.25 156 ARG B O 1
ATOM 2802 N N . ARG B 1 157 ? 12.852 -0.553 -2.557 1 93.88 157 ARG B N 1
ATOM 2803 C CA . ARG B 1 157 ? 14.305 -0.569 -2.678 1 93.88 157 ARG B CA 1
ATOM 2804 C C . ARG B 1 157 ? 14.82 -1.979 -2.951 1 93.88 157 ARG B C 1
ATOM 2806 O O . ARG B 1 157 ? 14.391 -2.938 -2.301 1 93.88 157 ARG B O 1
ATOM 2813 N N . LEU B 1 158 ? 15.695 -2.102 -3.91 1 89.19 158 LEU B N 1
ATOM 2814 C CA . LEU B 1 158 ? 16.266 -3.391 -4.273 1 89.19 158 LEU B CA 1
ATOM 2815 C C . LEU B 1 158 ? 17.609 -3.604 -3.572 1 89.19 158 LEU B C 1
ATOM 2817 O O . LEU B 1 158 ? 18.172 -2.664 -3.008 1 89.19 158 LEU B O 1
ATOM 2821 N N . PRO B 1 159 ? 18.047 -4.82 -3.561 1 83.25 159 PRO B N 1
ATOM 2822 C CA . PRO B 1 159 ? 19.297 -5.121 -2.854 1 83.25 159 PRO B CA 1
ATOM 2823 C C . PRO B 1 159 ? 20.484 -4.309 -3.371 1 83.25 159 PRO B C 1
ATOM 2825 O O . PRO B 1 159 ? 21.391 -3.998 -2.611 1 83.25 159 PRO B O 1
ATOM 2828 N N . ASP B 1 160 ? 20.484 -3.945 -4.629 1 84.38 160 ASP B N 1
ATOM 2829 C CA . ASP B 1 160 ? 21.609 -3.211 -5.203 1 84.38 160 ASP B CA 1
ATOM 2830 C C . ASP B 1 160 ? 21.484 -1.716 -4.918 1 84.38 160 ASP B C 1
ATOM 2832 O O . ASP B 1 160 ? 22.328 -0.925 -5.367 1 84.38 160 ASP B O 1
ATOM 2836 N N . GLY B 1 161 ? 20.453 -1.341 -4.203 1 89.38 161 GLY B N 1
ATOM 2837 C CA . GLY B 1 161 ? 20.266 0.048 -3.809 1 89.38 161 GLY B CA 1
ATOM 2838 C C . GLY B 1 161 ? 19.359 0.822 -4.738 1 89.38 161 GLY B C 1
ATOM 2839 O O . GLY B 1 161 ? 18.891 1.914 -4.398 1 89.38 161 GLY B O 1
ATOM 2840 N N . SER B 1 162 ? 19.078 0.224 -5.875 1 92.25 162 SER B N 1
ATOM 2841 C CA . SER B 1 162 ? 18.156 0.887 -6.801 1 92.25 162 SER B CA 1
ATOM 2842 C C . SER B 1 162 ? 16.719 0.754 -6.34 1 92.25 162 SER B C 1
ATOM 2844 O O . SER B 1 162 ? 16.438 0.085 -5.344 1 92.25 162 SER B O 1
ATOM 2846 N N . PHE B 1 163 ? 15.891 1.494 -7.043 1 95.12 163 PHE B N 1
ATOM 2847 C CA . PHE B 1 163 ? 14.484 1.485 -6.672 1 95.12 163 PHE B CA 1
ATOM 2848 C C . PHE B 1 163 ? 13.617 1.012 -7.836 1 95.12 163 PHE B C 1
ATOM 2850 O O . PHE B 1 163 ? 13.906 1.321 -8.992 1 95.12 163 PHE B O 1
ATOM 2857 N N . ARG B 1 164 ? 12.648 0.328 -7.406 1 94.38 164 ARG B N 1
ATOM 2858 C CA . ARG B 1 164 ? 11.711 -0.209 -8.391 1 94.38 164 ARG B CA 1
ATOM 2859 C C . ARG B 1 164 ? 10.383 0.536 -8.336 1 94.38 164 ARG B C 1
ATOM 2861 O O . ARG B 1 164 ? 9.906 0.89 -7.262 1 94.38 164 ARG B O 1
ATOM 2868 N N . ASP B 1 165 ? 9.898 0.847 -9.578 1 97.69 165 ASP B N 1
ATOM 2869 C CA . ASP B 1 165 ? 8.5 1.261 -9.734 1 97.69 165 ASP B CA 1
ATOM 2870 C C . ASP B 1 165 ? 7.574 0.05 -9.805 1 97.69 165 ASP B C 1
ATOM 2872 O O . ASP B 1 165 ? 7.891 -0.944 -10.461 1 97.69 165 ASP B O 1
ATOM 2876 N N . ASP B 1 166 ? 6.445 0.149 -9.094 1 98 166 ASP B N 1
ATOM 2877 C CA . ASP B 1 166 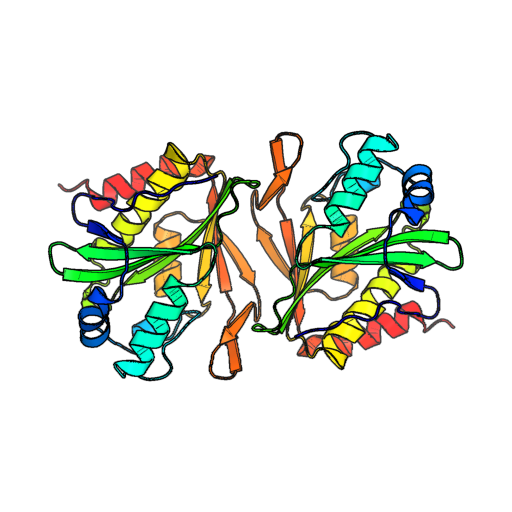? 5.477 -0.942 -9.102 1 98 166 ASP B CA 1
ATOM 2878 C C . ASP B 1 166 ? 4.184 -0.524 -9.789 1 98 166 ASP B C 1
ATOM 2880 O O . ASP B 1 166 ? 3.57 0.479 -9.422 1 98 166 ASP B O 1
ATOM 2884 N N . VAL B 1 167 ? 3.803 -1.297 -10.75 1 98.56 167 VAL B N 1
ATOM 2885 C CA . VAL B 1 167 ? 2.449 -1.165 -11.281 1 98.56 167 VAL B CA 1
ATOM 2886 C C . VAL B 1 167 ? 1.467 -1.902 -10.375 1 98.56 167 VAL B C 1
ATOM 2888 O O . VAL B 1 167 ? 1.708 -3.049 -9.992 1 98.56 167 VAL B O 1
ATOM 2891 N N . VAL B 1 168 ? 0.408 -1.225 -10.062 1 98.75 168 VAL B N 1
ATOM 2892 C CA . VAL B 1 168 ? -0.599 -1.834 -9.203 1 98.75 168 VAL B CA 1
ATOM 2893 C C . VAL B 1 168 ? -1.792 -2.287 -10.039 1 98.75 168 VAL B C 1
ATOM 2895 O O . VAL B 1 168 ? -2.291 -1.534 -10.875 1 98.75 168 VAL B O 1
ATOM 2898 N N . TYR B 1 169 ? -2.189 -3.551 -9.836 1 98.81 169 TYR B N 1
ATOM 2899 C CA . TYR B 1 169 ? -3.424 -4.113 -10.375 1 98.81 169 TYR B CA 1
ATOM 2900 C C . TYR B 1 169 ? -4.348 -4.574 -9.258 1 98.81 169 TYR B C 1
ATOM 2902 O O . TYR B 1 169 ? -3.889 -4.871 -8.148 1 98.81 169 TYR B O 1
ATOM 2910 N N . SER B 1 170 ? -5.613 -4.598 -9.602 1 98.81 170 SER B N 1
ATOM 2911 C CA . SER B 1 170 ? -6.527 -5.168 -8.617 1 98.81 170 SER B CA 1
ATOM 2912 C C . SER B 1 170 ? -7.676 -5.91 -9.289 1 98.81 170 SER B C 1
ATOM 2914 O O . SER B 1 170 ? -7.926 -5.723 -10.484 1 98.81 170 SER B O 1
ATOM 2916 N N . LEU B 1 171 ? -8.25 -6.805 -8.57 1 98.75 171 LEU B N 1
ATOM 2917 C CA . LEU B 1 171 ? -9.539 -7.43 -8.836 1 98.75 171 LEU B CA 1
ATOM 2918 C C . LEU B 1 171 ? -10.5 -7.227 -7.664 1 98.75 171 LEU B C 1
ATOM 2920 O O . LEU B 1 171 ? -10.133 -7.461 -6.508 1 98.75 171 LEU B O 1
ATOM 2924 N N . LEU B 1 172 ? -11.703 -6.746 -8 1 98.75 172 LEU B N 1
ATOM 2925 C CA . LEU B 1 172 ? -12.727 -6.566 -6.969 1 98.75 172 LEU B CA 1
ATOM 2926 C C . LEU B 1 172 ? -13.688 -7.75 -6.941 1 98.75 172 LEU B C 1
ATOM 2928 O O . LEU B 1 172 ? -13.852 -8.438 -7.949 1 98.75 172 LEU B O 1
ATOM 2932 N N . ARG B 1 173 ? -14.289 -7.895 -5.828 1 98.38 173 ARG B N 1
ATOM 2933 C CA . ARG B 1 173 ? -15.227 -8.992 -5.629 1 98.38 173 ARG B CA 1
ATOM 2934 C C . ARG B 1 173 ? -16.281 -9.023 -6.73 1 98.38 173 ARG B C 1
ATOM 2936 O O . ARG B 1 173 ? -16.609 -10.094 -7.25 1 98.38 173 ARG B O 1
ATOM 2943 N N . GLU B 1 174 ? -16.828 -7.922 -7.102 1 98.31 174 GLU B N 1
ATOM 2944 C CA . GLU B 1 174 ? -17.906 -7.852 -8.086 1 98.31 174 GLU B CA 1
ATOM 2945 C C . GLU B 1 174 ? -17.406 -8.258 -9.469 1 98.31 174 GLU B C 1
ATOM 2947 O O . GLU B 1 174 ? -18.219 -8.594 -10.344 1 98.31 174 GLU B O 1
ATOM 2952 N N . GLU B 1 175 ? -16.141 -8.227 -9.695 1 98.69 175 GLU B N 1
ATOM 2953 C CA . GLU B 1 175 ? -15.555 -8.562 -10.984 1 98.69 175 GLU B CA 1
ATOM 2954 C C . GLU B 1 175 ? -15.234 -10.055 -11.078 1 98.69 175 GLU B C 1
ATOM 2956 O O . GLU B 1 175 ? -15.031 -10.586 -12.172 1 98.69 175 GLU B O 1
ATOM 2961 N N . TRP B 1 176 ? -15.172 -10.75 -9.953 1 98.62 176 TRP B N 1
ATOM 2962 C CA . TRP B 1 176 ? -14.656 -12.109 -9.844 1 98.62 176 TRP B CA 1
ATOM 2963 C C . TRP B 1 176 ? -15.5 -13.078 -10.664 1 98.62 176 TRP B C 1
ATOM 2965 O O . TRP B 1 176 ? -14.961 -13.914 -11.398 1 98.62 176 TRP B O 1
ATOM 2975 N N . PRO B 1 177 ? -16.859 -12.953 -10.695 1 98.44 177 PRO B N 1
ATOM 2976 C CA . PRO B 1 177 ? -17.625 -13.938 -11.445 1 98.44 177 PRO B CA 1
ATOM 2977 C C . PRO B 1 177 ? -17.25 -13.969 -12.93 1 98.44 177 PRO B C 1
ATOM 2979 O O . PRO B 1 177 ? -17.109 -15.047 -13.516 1 98.44 177 PRO B O 1
ATOM 2982 N N . GLN B 1 178 ? -17.078 -12.836 -13.484 1 98.19 178 GLN B N 1
ATOM 2983 C CA . GLN B 1 178 ? -16.719 -12.789 -14.898 1 98.19 178 GLN B CA 1
ATOM 2984 C C . GLN B 1 178 ? -15.281 -13.258 -15.109 1 98.19 178 GLN B C 1
ATOM 2986 O O . GLN B 1 178 ? -14.992 -13.984 -16.062 1 98.19 178 GLN B O 1
ATOM 2991 N N . VAL B 1 179 ? -14.383 -12.828 -14.266 1 98.44 179 VAL B N 1
ATOM 2992 C CA . VAL B 1 179 ? -12.984 -13.242 -14.344 1 98.44 179 VAL B CA 1
ATOM 2993 C C . VAL B 1 179 ? -12.891 -14.758 -14.172 1 98.44 179 VAL B C 1
ATOM 2995 O O . VAL B 1 179 ? -12.18 -15.43 -14.922 1 98.44 179 VAL B O 1
ATOM 2998 N N . LYS B 1 180 ? -13.625 -15.242 -13.188 1 98.19 180 LYS B N 1
ATOM 2999 C CA . LYS B 1 180 ? -13.648 -16.688 -12.945 1 98.19 180 LYS B CA 1
ATOM 3000 C C . LYS B 1 180 ? -14.102 -17.453 -14.188 1 98.19 180 LYS B C 1
ATOM 3002 O O . LYS B 1 180 ? -13.461 -18.422 -14.586 1 98.19 180 LYS B O 1
ATOM 3007 N N . ALA B 1 181 ? -15.156 -17.016 -14.781 1 97.81 181 ALA B N 1
ATOM 3008 C CA . ALA B 1 181 ? -15.695 -17.672 -15.969 1 97.81 181 ALA B CA 1
ATOM 3009 C C . ALA B 1 181 ? -14.672 -17.688 -17.094 1 97.81 181 ALA B C 1
ATOM 3011 O O . ALA B 1 181 ? -14.484 -18.719 -17.766 1 97.81 181 ALA B O 1
ATOM 3012 N N . ARG B 1 182 ? -14.055 -16.609 -17.328 1 97 182 ARG B N 1
ATOM 3013 C CA . ARG B 1 182 ? -13.055 -16.516 -18.391 1 97 182 ARG B CA 1
ATOM 3014 C C . ARG B 1 182 ? -11.867 -17.422 -18.109 1 97 182 ARG B C 1
ATOM 3016 O O . ARG B 1 182 ? -11.359 -18.094 -19 1 97 182 ARG B O 1
ATOM 3023 N N . LEU B 1 183 ? -11.438 -17.438 -16.844 1 96.75 183 LEU B N 1
ATOM 3024 C CA . LEU B 1 183 ? -10.32 -18.281 -16.438 1 96.75 183 LEU B CA 1
ATOM 3025 C C . LEU B 1 183 ? -10.664 -19.766 -16.641 1 96.75 183 LEU B C 1
ATOM 3027 O O . LEU B 1 183 ? -9.859 -20.531 -17.172 1 96.75 183 LEU B O 1
ATOM 3031 N N . GLU B 1 184 ? -11.82 -20.094 -16.188 1 97.44 184 GLU B N 1
ATOM 3032 C CA . GLU B 1 184 ? -12.25 -21.484 -16.344 1 97.44 184 GLU B CA 1
ATOM 3033 C C . GLU B 1 184 ? -12.336 -21.875 -17.812 1 97.44 184 GLU B C 1
ATOM 3035 O O . GLU B 1 184 ? -11.945 -23 -18.172 1 97.44 184 GLU B O 1
ATOM 3040 N N . ALA B 1 185 ? -12.836 -21.016 -18.609 1 96.75 185 ALA B N 1
ATOM 3041 C CA . ALA B 1 185 ? -12.922 -21.281 -20.047 1 96.75 185 ALA B CA 1
ATOM 3042 C C . ALA B 1 185 ? -11.531 -21.484 -20.641 1 96.75 185 ALA B C 1
ATOM 3044 O O . ALA B 1 185 ? -11.328 -22.391 -21.453 1 96.75 185 ALA B O 1
ATOM 3045 N N . ARG B 1 186 ? -10.602 -20.703 -20.297 1 95.06 186 ARG B N 1
ATOM 3046 C CA . ARG B 1 186 ? -9.242 -20.766 -20.828 1 95.06 186 ARG B CA 1
ATOM 3047 C C . ARG B 1 186 ? -8.508 -22 -20.297 1 95.06 186 ARG B C 1
ATOM 3049 O O . ARG B 1 186 ? -7.727 -22.625 -21 1 95.06 186 ARG B O 1
ATOM 3056 N N . LEU B 1 187 ? -8.766 -22.328 -19.047 1 95.31 187 LEU B N 1
ATOM 3057 C CA . LEU B 1 187 ? -8.047 -23.406 -18.375 1 95.31 187 LEU B CA 1
ATOM 3058 C C . LEU B 1 187 ? -8.664 -24.75 -18.703 1 95.31 187 LEU B C 1
ATOM 3060 O O . LEU B 1 187 ? -7.945 -25.734 -18.906 1 95.31 187 LEU B O 1
ATOM 3064 N N . TYR B 1 188 ? -9.961 -24.734 -18.75 1 94.5 188 TYR B N 1
ATOM 3065 C CA . TYR B 1 188 ? -10.641 -26.031 -18.734 1 94.5 188 TYR B CA 1
ATOM 3066 C C . TYR B 1 188 ? -11.484 -26.203 -19.984 1 94.5 188 TYR B C 1
ATOM 3068 O O . TYR B 1 188 ? -12.016 -27.297 -20.234 1 94.5 188 TYR B O 1
ATOM 3076 N N . GLY B 1 189 ? -11.875 -25.062 -20.719 1 87 189 GLY B N 1
ATOM 3077 C CA . GLY B 1 189 ? -12.766 -25.125 -21.859 1 87 189 GLY B CA 1
ATOM 3078 C C . GLY B 1 189 ? -12.164 -25.828 -23.062 1 87 189 GLY B C 1
ATOM 3079 O O . GLY B 1 189 ? -12.68 -25.719 -24.188 1 87 189 GLY B O 1
ATOM 3080 N N . GLY B 1 190 ? -11.141 -26.562 -23.125 1 60.56 190 GLY B N 1
ATOM 3081 C CA . GLY B 1 190 ? -10.695 -27.219 -24.344 1 60.56 190 GLY B CA 1
ATOM 3082 C C . GLY B 1 190 ? -11.836 -27.812 -25.156 1 60.56 190 GLY B C 1
ATOM 3083 O O . GLY B 1 190 ? -12.961 -27.922 -24.672 1 60.56 190 GLY B O 1
ATOM 3084 N N . PRO B 1 191 ? -11.516 -28.141 -26.609 1 49.44 191 PRO B N 1
ATOM 3085 C CA . PRO B 1 191 ? -12.453 -28.688 -27.594 1 49.44 191 PRO B CA 1
ATOM 3086 C C . PRO B 1 191 ? -13.211 -29.906 -27.062 1 49.44 191 PRO B C 1
ATOM 3088 O O . PRO B 1 191 ? -12.75 -30.578 -26.141 1 49.44 191 PRO B O 1
#

Foldseek 3Di:
DDDDDQWDDDPFKIWHFDDCVCLVLCLVLDDCVQQVWDLDHFPDSDSVSSSVSSVCQVPDPQKTKTQMDGDPHGFWMKMWHNDDLVQLEIEIDIGGGPVCPPPCRVLVVCLRVVCCSCPPSVGFKYKYKTFPPCVVVVVVCVLLVWDWDDKDPQPGAHPVRGGTIITMTMDGNVCCVVSSVSSCCVNPVDD/DDDDDQWDDDPFKIWHFDDCVCLVLCLVLDDCVLQVWDLDHFPDSDSVSSSVSSVCQVPDPQKTKTFMDGDPHGFWMKMWHNDDLVQLEIEIDIGGGPVCPPPCRVLVVCLRVVCCSCVPSVGFKYKYKTFPPCVVVVVVCVLLVWDWDDKDPQPGAHPVRGGTIITMTMDGNVRCVVSSVSSCCVNPVDD

Sequence (382 aa):
MWTFPERLAGRYVSLEPLSLSHLPGFLAQYDPEVYRFLSRIPLAPTEEALRAHLEALLSEPGRVNWAVYLGEALAGRISVIAPEPEHLKLEIGTMIFKPFWGSPANKEAKYLLLRHAFEVLGAERVQFKVNLQNERSQRALESLGAVREGVLRRNRRLPDGSFRDDVVYSLLREEWPQVKARLEARLYGGPMWTFPERLAGRYVSLEPLSLSHLPGFLAQYDPEVYRFLSRIPLAPTEEALRAHLEALLSEPGRVNWAVYLGEALAGRISVIAPEPEHLKLEIGTMIFKPFWGSPANKEAKYLLLRHAFEVLGAERVQFKVNLQNERSQRALESLGAVREGVLRRNRRLPDGSFRDDVVYSLLREEWPQVKARLEARLYGGP

Organism: Thermus brockianus (NCBI:txid56956)

InterPro domains:
  IPR000182 GNAT domain [PF13302] (15-146)
  IPR000182 GNAT domain [PS51186] (13-174)
  IPR016181 Acyl-CoA N-acyltransferase [SSF55729] (4-173)

Nearest PDB structures (foldseek):
  2z0z-assembly1_A-2  TM=9.869E-01  e=1.211E-33  Thermus thermophilus HB8
  2z10-assembly1_A  TM=9.891E-01  e=6.164E-33  Thermus thermophilus HB27
  2zxv-assembly1_C  TM=9.936E-01  e=6.471E-32  Thermus thermophilus HB8
  8fv0-assembly1_C  TM=8.164E-01  e=8.913E-13  Staphylococcus aureus
  6d72-assembly1_C  TM=7.346E-01  e=2.669E-13  Yersinia pestis